Protein 8OV9 (pdb70)

Solvent-accessible surface area: 15955 Å² total; per-residue (Å²): 113,84,58,65,11,0,31,3,7,12,69,44,128,18,152,50,120,4,67,40,54,107,3,5,56,82,24,73,112,75,89,21,37,45,115,96,10,117,8,143,36,0,0,0,0,30,2,1,15,0,5,9,34,101,33,80,124,36,8,23,83,14,38,52,112,167,58,101,30,32,68,27,78,91,42,88,6,3,65,4,29,0,0,0,8,2,63,66,35,97,18,142,106,10,140,64,43,28,30,0,9,5,49,3,71,8,7,38,33,22,75,43,180,59,42,108,32,19,67,77,24,128,24,71,118,124,17,78,44,7,2,2,2,6,12,0,0,45,5,0,8,12,0,15,0,0,3,99,46,42,0,129,54,140,146,52,18,14,0,0,0,2,59,0,14,14,57,26,1,6,6,0,0,23,22,0,70,88,52,26,2,64,0,0,0,5,4,14,42,128,92,80,16,104,17,0,123,79,11,29,12,79,31,17,13,26,118,141,112,49,91,25,61,78,15,2,148,144,58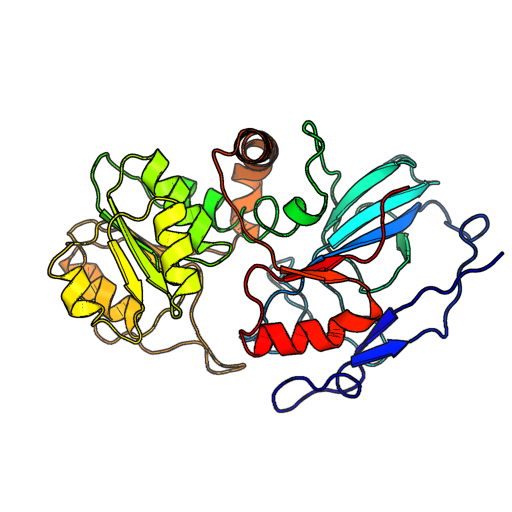,25,68,0,17,0,0,0,0,27,27,3,6,140,35,2,16,15,0,0,91,17,8,48,96,94,0,29,1,1,16,36,27,72,121,18,28,82,142,80,41,36,56,88,47,176,32,93,132,53,38,123,51,38,61,14,83,66,36,51,22,66,23,47,164,24,34,112,142,20,29,85,74,0,44,156,73,4,4,36,98,14,52,73,42,112,15,81,66,102,57,50,66,41,93,14,1,86,91,0,4,79,2,15,43,14,11,30,106,54,91,30,132,20,13,1,1,0,47,16,24,100,44,201

InterPro domains:
  IPR011032 GroES-like superfamily [SSF50129] (396-569)
  IPR013149 Alcohol dehydrogenase-like, C-terminal [PF00107] (560-678)
  IPR020843 Enoylreductase domain [SM00829] (436-729)
  IPR036291 NAD(P)-binding domain superfamily [SSF51735] (527-683)
  IPR041694 Oxidoreductase, N-terminal domain [PF16884] (401-506)
  IPR045010 Medium-chain dehydrogenase/reductase [PTHR43205] (397-732)

Foldseek 3Di:
DKDFWKFWFQADADPDFFDEPHRTATDRPDIDDQVDHDQPQWFKKFFFKDFQAADFAQGAFEPADPNDTHHHDGGFFDKYKGKIFTCCGNYVVDHGGWIKIFMDGLIRMDRDNDQVGIDTADQPLPDPRVVCCFCVHDLVLLQPQLCVVFQPDDAAAEEEFEQLQARNNVNNLLVQVVRNYAYAYEDADPLSQVSSVVSPHPHYYHVVVDPLLVCLVVPDQHQEYEDAADDPNVLSNLVSHAAAHEYEHEHHDDGHHGRHYDRDPCCSCVVRVYHYDYDDSVVRCVVCVVVSSVPSSVCVSVVSRDFDEQEDEASSCVSVVNSCNNVVNGPYGYMYRHDDDD

B-factor: mean 18.96, std 9.54, range [7.21, 123.5]

Secondary structure (DSSP, 8-state):
--EE--EEEE----SSS--BTTTEEEE---EE-TTT---TTSEEEEEEEEEE----TTSSBPPPBTTB-PBP-TTSB-EEEEEEEEEEE-STT--TT-EEEEEEESBSEEEESS-TTEEE---TT---GGGGGTTTSHHHHHHHHHHHHH----TT-EEEETTTTSTTHHHHHHHHHHTT-EEEEEESSHHHHHHHHHTT-SEEEETTTS-HHHHHHHH--EEEEEESS-HHHHHHHHHHEEEEEEEEE------SS------S-TTHHHHTT-EEEE--HHHHHHHHHHHHHHHHHHHHHTTSS---EEEEE-GGGHHHHHHHHHTT--SSEEEEE-----

Sequence (342 aa):
APVTNGRIIFNSIPTGFPVPGETTIYDTTETIDLDTAPLDGGFLLKTLELSVDPYMRGGMRAPEKKSYSAPFTLGQPLRGYGVGVVLRSENPQQVKAGDHLYGFFFEHTHYSIRKDLTGLQAIENAYNNLPWSVFIGVIGMPGKKTAYMAWKEYAHPKKQGETVFVSTGAGPVGSFVIQLAKADGLKVIASAGSEEKVQFMKEVGADVAFNYKTTNTAEVLEKKEGPIDIYWDNVGGETLEAALNAANNVNARFIECGMISGYNSGGAPVRNIFFHVIGKSITMTGFIVSRIEPKYSAEFYKEEVPAKVASGELKYRREHVYNGLEKLGDVILAVQKGENKAKKAVVHVADDL

Structure (mmCIF, N/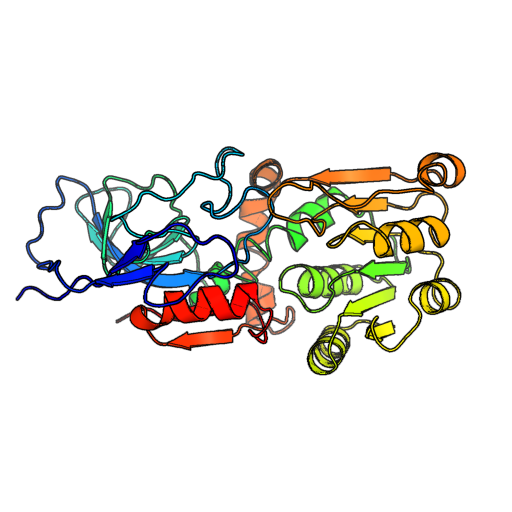CA/C/O backbone):
data_8OV9
#
_entry.id   8OV9
#
_cell.length_a   58.310
_cell.length_b   59.308
_cell.length_c   208.365
_cell.angle_alpha   90.000
_cell.angle_beta   90.000
_cell.angle_gamma   90.000
#
_symmetry.space_group_name_H-M   'C 2 2 21'
#
loop_
_entity.id
_entity.type
_entity.pdbx_description
1 polymer 'Ene-reductase 1'
2 non-polymer GLYCEROL
3 water water
#
loop_
_atom_site.group_PDB
_atom_site.id
_atom_site.type_symbol
_atom_site.label_atom_id
_atom_site.label_alt_id
_atom_site.label_comp_id
_atom_site.label_asym_id
_atom_site.label_entity_id
_atom_site.label_seq_id
_atom_site.pdbx_PDB_ins_code
_atom_site.Cartn_x
_atom_site.Cartn_y
_atom_site.Cartn_z
_atom_site.occupancy
_atom_site.B_iso_or_equiv
_atom_site.auth_seq_id
_atom_site.auth_comp_id
_atom_site.auth_asym_id
_atom_site.auth_atom_id
_atom_site.pdbx_PDB_model_num
ATOM 1 N N . ALA A 1 2 ? 14.95822 26.94334 45.28962 1.000 40.12629 2 ALA A N 1
ATOM 2 C CA . ALA A 1 2 ? 16.24570 26.25109 45.19361 1.000 39.52023 2 ALA A CA 1
ATOM 3 C C . ALA A 1 2 ? 16.86680 26.13866 46.58491 1.000 37.69444 2 ALA A C 1
ATOM 4 O O . ALA A 1 2 ? 16.46260 26.85494 47.50324 1.000 38.34145 2 ALA A O 1
ATOM 10 N N . PRO A 1 3 ? 17.83271 25.23857 46.75972 1.000 34.97925 3 PRO A N 1
ATOM 11 C CA . PRO A 1 3 ? 18.41787 25.06296 48.09208 1.000 32.54619 3 PRO A CA 1
ATOM 12 C C . PRO A 1 3 ? 19.16388 26.30631 48.52620 1.000 29.54536 3 PRO A C 1
ATOM 13 O O . PRO A 1 3 ? 19.75652 27.02633 47.71858 1.000 30.17176 3 PRO A O 1
ATOM 24 N N . VAL A 1 4 ? 19.08976 26.56252 49.82581 1.000 25.33205 4 VAL A N 1
ATOM 25 C CA . VAL A 1 4 ? 19.77050 27.67081 50.46991 1.000 22.28648 4 VAL A CA 1
ATOM 26 C C . VAL A 1 4 ? 20.76901 27.08992 51.46618 1.000 19.37332 4 VAL A C 1
ATOM 27 O O . VAL A 1 4 ? 20.64231 25.95497 51.93262 1.000 19.17908 4 VAL A O 1
ATOM 40 N N . THR A 1 5 ? 21.78836 27.87846 51.77115 1.000 17.50233 5 THR A N 1
ATOM 41 C CA . THR A 1 5 ? 22.74255 27.48623 52.79635 1.000 16.44335 5 THR A CA 1
ATOM 42 C C . THR A 1 5 ? 22.06961 27.43784 54.15839 1.000 15.80910 5 THR A C 1
ATOM 43 O O . THR A 1 5 ? 21.32470 28.34594 54.53355 1.000 16.30764 5 THR A O 1
ATOM 54 N N . ASN A 1 6 ? 22.34990 26.36996 54.90531 1.000 15.16938 6 ASN A N 1
ATOM 55 C CA . ASN A 1 6 ? 21.95898 26.26574 56.30991 1.000 14.00244 6 ASN A CA 1
ATOM 56 C C . ASN A 1 6 ? 23.24928 26.45665 57.10406 1.000 13.61775 6 ASN A C 1
ATOM 57 O O . ASN A 1 6 ? 23.97882 25.50264 57.36552 1.000 13.90738 6 ASN A O 1
ATOM 68 N N . GLY A 1 7 ? 23.56065 27.70076 57.44294 1.000 12.77183 7 GLY A N 1
ATOM 69 C CA . GLY A 1 7 ? 24.79119 27.96320 58.15712 1.000 12.39137 7 GLY A CA 1
ATOM 70 C C . GLY A 1 7 ? 24.72837 27.42642 59.57262 1.000 12.03342 7 GLY A C 1
ATOM 71 O O . GLY A 1 7 ? 23.65955 27.31223 60.16368 1.000 11.47379 7 GLY A O 1
ATOM 75 N N . ARG A 1 8 ? 25.89754 27.05694 60.10881 1.000 12.13303 8 ARG A N 1
ATOM 76 C CA . ARG A 1 8 ? 25.98434 26.39227 61.40542 1.000 11.82438 8 ARG A CA 1
ATOM 77 C C . ARG A 1 8 ? 27.23770 26.84080 62.14635 1.000 11.76046 8 ARG A C 1
ATOM 78 O O . ARG A 1 8 ? 28.31892 26.93391 61.55968 1.000 12.93798 8 ARG A O 1
ATOM 99 N N . ILE A 1 9 ? 27.09389 27.13574 63.43502 1.000 11.13244 9 ILE A N 1
ATOM 100 C CA . ILE A 1 9 ? 28.25031 27.39113 64.28905 1.000 10.99654 9 ILE A CA 1
ATOM 101 C C . ILE A 1 9 ? 28.60337 26.05588 64.93774 1.000 11.17856 9 ILE A C 1
ATOM 102 O O . ILE A 1 9 ? 27.84134 25.53012 65.75174 1.000 11.14573 9 ILE A O 1
ATOM 118 N N . ILE A 1 10 ? 29.74052 25.49491 64.54648 1.000 11.22215 10 ILE A N 1
ATOM 119 C CA . ILE A 1 10 ? 30.15231 24.14205 64.90689 1.000 12.02802 10 ILE A CA 1
ATOM 120 C C . ILE A 1 10 ? 31.17713 24.18594 66.03565 1.000 11.85028 10 ILE A C 1
ATOM 121 O O . ILE A 1 10 ? 32.11901 24.98982 66.01565 1.000 12.27775 10 ILE A O 1
ATOM 137 N N . PHE A 1 11 ? 31.00892 23.29512 67.01362 1.000 11.43846 11 PHE A N 1
ATOM 138 C CA . PHE A 1 11 ? 32.01959 23.09434 68.05403 1.000 11.67447 11 PHE A CA 1
ATOM 139 C C . PHE A 1 11 ? 33.19756 22.35475 67.44141 1.000 12.43190 11 PHE A C 1
ATOM 140 O O . PHE A 1 11 ? 33.06124 21.20469 67.01935 1.000 13.24076 11 PHE A O 1
ATOM 157 N N . ASN A 1 12 ? 34.35787 22.99999 67.40167 1.000 12.46761 12 ASN A N 1
ATOM 158 C CA . ASN A 1 12 ? 35.48599 22.48958 66.63575 1.000 13.40250 12 ASN A CA 1
ATOM 159 C C . ASN A 1 12 ? 36.68283 22.05970 67.46841 1.000 13.93769 12 ASN A C 1
ATOM 160 O O . ASN A 1 12 ? 37.42120 21.17722 67.02791 1.000 15.59601 12 ASN A O 1
ATOM 171 N N . SER A 1 13 ? 36.87898 22.62501 68.66032 1.000 13.00250 13 SER A N 1
ATOM 172 C CA . SER A 1 13 ? 37.93483 22.17488 69.56166 1.000 14.46562 13 SER A CA 1
ATOM 173 C C . SER A 1 13 ? 37.63812 22.65921 70.97718 1.000 14.15421 13 SER A C 1
ATOM 174 O O . SER A 1 13 ? 36.94028 23.65431 71.18221 1.000 14.17710 13 SER A O 1
ATOM 182 N N . ILE A 1 14 ? 38.21124 21.95406 71.94824 1.000 14.34242 14 ILE A N 1
ATOM 183 C CA . ILE A 1 14 ? 37.98330 22.22085 73.36634 1.000 14.44922 14 ILE A CA 1
ATOM 184 C C . ILE A 1 14 ? 38.99066 23.27343 73.82424 1.000 15.11119 14 ILE A C 1
ATOM 185 O O . ILE A 1 14 ? 40.19461 22.99803 73.81166 1.000 16.44999 14 ILE A O 1
ATOM 201 N N . PRO A 1 15 ? 38.55907 24.43561 74.29660 1.000 15.77923 15 PRO A N 1
ATOM 202 C CA . PRO A 1 15 ? 39.54075 25.43737 74.71988 1.000 16.24190 15 PRO A CA 1
ATOM 203 C C . PRO A 1 15 ? 40.02189 25.18452 76.13651 1.000 16.64369 15 PRO A C 1
ATOM 204 O O . PRO A 1 15 ? 39.27946 24.71575 77.00439 1.000 17.01997 15 PRO A O 1
ATOM 215 N N . THR A 1 16 ? 41.28981 25.51201 76.35969 1.000 17.11316 16 THR A N 1
ATOM 216 C CA . THR A 1 16 ? 41.86477 25.48162 77.69721 1.000 18.07580 16 THR A CA 1
ATOM 217 C C . THR A 1 16 ? 41.81861 26.83474 78.39385 1.000 18.61928 16 THR A C 1
ATOM 218 O O . THR A 1 16 ? 42.01647 26.90081 79.60884 1.000 19.79679 16 THR A O 1
ATOM 229 N N . GLY A 1 17 ? 41.61802 27.90705 77.66160 1.000 18.26366 17 GLY A N 1
ATOM 230 C CA . GLY A 1 17 ? 41.40114 29.22206 78.23369 1.000 17.69695 17 GLY A CA 1
ATOM 231 C C . GLY A 1 17 ? 40.12621 29.79332 77.64491 1.000 16.91713 17 GLY A C 1
ATOM 232 O O . GLY A 1 17 ? 39.13361 29.09947 77.47863 1.000 17.53179 17 GLY A O 1
ATOM 236 N N . PHE A 1 18 ? 40.16918 31.07527 77.29629 1.000 16.82204 18 PHE A N 1
ATOM 237 C CA . PHE A 1 18 ? 39.03278 31.67851 76.62169 1.000 17.22675 18 PHE A CA 1
ATOM 238 C C . PHE A 1 18 ? 38.79958 31.00222 75.26830 1.000 17.15242 18 PHE A C 1
ATOM 239 O O . PHE A 1 18 ? 39.74424 30.54061 74.61904 1.000 17.94271 18 PHE A O 1
ATOM 256 N N . PRO A 1 19 ? 37.55975 30.96559 74.79376 1.000 16.13863 19 PRO A N 1
ATOM 257 C CA . PRO A 1 19 ? 37.31328 30.39453 73.46707 1.000 16.03931 19 PRO A CA 1
ATOM 258 C C . PRO A 1 19 ? 37.95919 31.26694 72.39956 1.000 16.27879 19 PRO A C 1
ATOM 259 O O . PRO A 1 19 ? 38.09466 32.48545 72.55619 1.000 17.09821 19 PRO A O 1
ATOM 270 N N . VAL A 1 20 ? 38.39765 30.61824 71.32468 1.000 15.93192 20 VAL A N 1
ATOM 271 C CA . VAL A 1 20 ? 39.09099 31.27401 70.22381 1.000 16.91581 20 VAL A CA 1
ATOM 272 C C . VAL A 1 20 ? 38.20724 31.17903 68.98561 1.000 16.11449 20 VAL A C 1
ATOM 273 O O . VAL A 1 20 ? 38.07209 30.09462 68.40652 1.000 15.44355 20 VAL A O 1
ATOM 286 N N . PRO A 1 21 ? 37.60180 32.27195 68.54303 1.000 16.32396 21 PRO A N 1
ATOM 287 C CA . PRO A 1 21 ? 36.77854 32.21822 67.33140 1.000 16.01709 21 PRO A CA 1
ATOM 288 C C . PRO A 1 21 ? 37.59949 31.74373 66.14388 1.000 16.25054 21 PRO A C 1
ATOM 289 O O . PRO A 1 21 ? 38.74334 32.16019 65.95198 1.000 17.19918 21 PRO A O 1
ATOM 300 N N . GLY A 1 22 ? 37.02159 30.82003 65.37556 1.000 16.54714 22 GLY A N 1
ATOM 301 C CA . GLY A 1 22 ? 37.70928 30.18892 64.27654 1.000 16.89735 22 GLY A CA 1
ATOM 302 C C . GLY A 1 22 ? 38.45909 28.92542 64.63730 1.000 17.82522 22 GLY A C 1
ATOM 303 O O . GLY A 1 22 ? 38.85188 28.17397 63.73678 1.000 19.02744 22 GLY A O 1
ATOM 307 N N . GLU A 1 23 ? 38.68550 28.68449 65.92791 1.000 17.35339 23 GLU A N 1
ATOM 308 C CA . GLU A 1 23 ? 39.31591 27.46332 66.41893 1.000 17.68758 23 GLU A CA 1
ATOM 309 C C . GLU A 1 23 ? 38.36045 26.69158 67.32092 1.000 15.60654 23 GLU A C 1
ATOM 310 O O . GLU A 1 23 ? 38.01240 25.54933 67.01011 1.000 15.56050 23 GLU A O 1
ATOM 322 N N . THR A 1 24 ? 37.91964 27.28951 68.43113 1.000 14.26958 24 THR A N 1
ATOM 323 C CA . THR A 1 24 ? 36.92130 26.65608 69.28342 1.000 13.42205 24 THR A CA 1
ATOM 324 C C . THR A 1 24 ? 35.62506 26.44256 68.52573 1.000 12.74157 24 THR A C 1
ATOM 325 O O . THR A 1 24 ? 34.98017 25.39733 68.65936 1.000 13.51532 24 THR A O 1
ATOM 336 N N . THR A 1 25 ? 35.21703 27.44498 67.75467 1.000 12.71332 25 THR A N 1
ATOM 337 C CA . THR A 1 25 ? 34.01548 27.42060 66.94502 1.000 13.40230 25 THR A CA 1
ATOM 338 C C . THR A 1 25 ? 34.41088 27.74349 65.51132 1.000 13.41304 25 THR A C 1
ATOM 339 O O . THR A 1 25 ? 35.34752 28.50512 65.27352 1.000 14.17837 25 THR A O 1
ATOM 350 N N . ILE A 1 26 ? 33.67715 27.17713 64.55872 1.000 13.59565 26 ILE A N 1
ATOM 351 C CA . ILE A 1 26 ? 33.80648 27.53439 63.15307 1.000 14.44406 26 ILE A CA 1
ATOM 352 C C . ILE A 1 26 ? 32.41026 27.78004 62.59770 1.000 14.21299 26 ILE A C 1
ATOM 353 O O . ILE A 1 26 ? 31.42805 27.15557 63.01615 1.000 14.67549 26 ILE A O 1
ATOM 369 N N . TYR A 1 27 ? 32.32300 28.72614 61.67211 1.000 13.95288 27 TYR A N 1
ATOM 370 C CA . TYR A 1 27 ? 31.10301 28.95947 60.91144 1.000 13.36664 27 TYR A CA 1
ATOM 371 C C . TYR A 1 27 ? 31.16979 28.10856 59.64649 1.000 14.52926 27 TYR A C 1
ATOM 372 O O . TYR A 1 27 ? 32.06595 28.28662 58.81216 1.000 15.92860 27 TYR A O 1
ATOM 390 N N . ASP A 1 28 ? 30.24909 27.16155 59.53354 1.000 13.55157 28 ASP A N 1
ATOM 391 C CA . ASP A 1 28 ? 30.27287 26.11417 58.51806 1.000 14.38161 28 ASP A CA 1
ATOM 392 C C . ASP A 1 28 ? 29.09897 26.29643 57.56667 1.000 15.36471 28 ASP A C 1
ATOM 393 O O . ASP A 1 28 ? 27.94563 26.39054 57.99321 1.000 14.56509 28 ASP A O 1
ATOM 402 N N . THR A 1 29 ? 29.39566 26.32877 56.26847 1.000 17.50003 29 THR A N 1
ATOM 403 C CA . THR A 1 29 ? 28.38097 26.53823 55.24146 1.000 19.93056 29 THR A CA 1
ATOM 404 C C . THR A 1 29 ? 28.31687 25.35022 54.28595 1.000 21.45700 29 THR A C 1
ATOM 405 O O . THR A 1 29 ? 27.95718 25.49352 53.10857 1.000 22.51028 29 THR A O 1
ATOM 416 N N . THR A 1 30 ? 28.64747 24.16143 54.77869 1.000 22.02133 30 THR A N 1
ATOM 417 C CA . THR A 1 30 ? 28.64499 23.00721 53.88929 1.000 23.97176 30 THR A CA 1
ATOM 418 C C . THR A 1 30 ? 27.27257 22.36392 53.71103 1.000 23.67183 30 THR A C 1
ATOM 419 O O . THR A 1 30 ? 27.09644 21.59395 52.75972 1.000 24.76650 30 THR A O 1
ATOM 430 N N . GLU A 1 31 ? 26.29920 22.66844 54.56254 1.000 22.60891 31 GLU A N 1
ATOM 431 C CA . GLU A 1 31 ? 24.96998 22.10283 54.42846 1.000 22.55430 31 GLU A CA 1
ATOM 432 C C . GLU A 1 31 ? 24.04863 23.05703 53.68758 1.000 20.79266 31 GLU A C 1
ATOM 433 O O . GLU A 1 31 ? 24.10452 24.27728 53.88103 1.000 19.83431 31 GLU A O 1
ATOM 445 N N . THR A 1 32 ? 23.16502 22.48393 52.88267 1.000 20.45623 32 THR A N 1
ATOM 446 C CA . THR A 1 32 ? 22.08176 23.21901 52.25734 1.000 20.98041 32 THR A CA 1
ATOM 447 C C . THR A 1 32 ? 20.75501 22.56939 52.62145 1.000 21.61228 32 THR A C 1
ATOM 448 O O . THR A 1 32 ? 20.70077 21.43918 53.11545 1.000 22.58494 32 THR A O 1
ATOM 459 N N . ILE A 1 33 ? 19.68111 23.31006 52.38409 1.000 21.06389 33 ILE A N 1
ATOM 460 C CA . ILE A 1 33 ? 18.33328 22.81984 52.63678 1.000 20.92051 33 ILE A CA 1
ATOM 461 C C . ILE A 1 33 ? 17.40695 23.44222 51.60887 1.000 21.18770 33 ILE A C 1
ATOM 462 O O . ILE A 1 33 ? 17.52810 24.62632 51.29054 1.000 21.21372 33 ILE A O 1
ATOM 478 N N . ASP A 1 34 ? 16.47404 22.65274 51.09126 1.000 22.22590 34 ASP A N 1
ATOM 479 C CA . ASP A 1 34 ? 15.41645 23.16478 50.22788 1.000 23.63083 34 ASP A CA 1
ATOM 480 C C . ASP A 1 34 ? 14.20172 23.43641 51.11233 1.000 23.34093 34 ASP A C 1
ATOM 481 O O . ASP A 1 34 ? 13.55024 22.50371 51.59140 1.000 23.62598 34 ASP A O 1
ATOM 490 N N . LEU A 1 35 ? 13.92312 24.71382 51.36531 1.000 22.84053 35 LEU A N 1
ATOM 491 C CA . LEU A 1 35 ? 12.87561 25.03876 52.32681 1.000 23.16937 35 LEU A CA 1
ATOM 492 C C . LEU A 1 35 ? 11.50830 24.54153 51.86936 1.000 24.71511 35 LEU A C 1
ATOM 493 O O . LEU A 1 35 ? 10.65068 24.24482 52.71096 1.000 24.29258 35 LEU A O 1
ATOM 509 N N . ASP A 1 36 ? 11.28381 24.42673 50.55580 1.000 26.96506 36 ASP A N 1
ATOM 510 C CA . ASP A 1 36 ? 9.97876 24.01988 50.05308 1.000 29.19707 36 ASP A CA 1
ATOM 511 C C . ASP A 1 36 ? 9.79396 22.50785 50.02249 1.000 29.50784 36 ASP A C 1
ATOM 512 O O . ASP A 1 36 ? 8.67555 22.02671 50.24808 1.000 29.31681 36 ASP A O 1
ATOM 521 N N . THR A 1 37 ? 10.85862 21.73675 49.77020 1.000 29.86460 37 THR A N 1
ATOM 522 C CA . THR A 1 37 ? 10.72085 20.30130 49.57560 1.000 30.60682 37 THR A CA 1
ATOM 523 C C . THR A 1 37 ? 11.40144 19.42882 50.61924 1.000 30.19756 37 THR A C 1
ATOM 524 O O . THR A 1 37 ? 11.25259 18.20346 50.55245 1.000 31.04919 37 THR A O 1
ATOM 535 N N . ALA A 1 38 ? 12.14498 19.99694 51.55730 1.000 29.22787 38 ALA A N 1
ATOM 536 C CA . ALA A 1 38 ? 12.82132 19.17848 52.55138 1.000 29.25373 38 ALA A CA 1
ATOM 537 C C . ALA A 1 38 ? 11.81248 18.25363 53.23002 1.000 29.39961 38 ALA A C 1
ATOM 538 O O . ALA A 1 38 ? 10.74751 18.71899 53.66042 1.000 29.02958 38 ALA A O 1
ATOM 545 N N . PRO A 1 39 ? 12.09767 16.95322 53.33975 1.000 30.10840 39 PRO A N 1
ATOM 546 C CA . PRO A 1 39 ? 11.12647 16.04462 53.96775 1.000 30.05148 39 PRO A CA 1
ATOM 547 C C . PRO A 1 39 ? 10.98802 16.32208 55.45600 1.000 28.95803 39 PRO A C 1
ATOM 548 O O . PRO A 1 39 ? 11.98038 16.35795 56.18578 1.000 29.13582 39 PRO A O 1
ATOM 559 N N . LEU A 1 40 ? 9.74075 16.48661 55.90450 1.000 28.19684 40 LEU A N 1
ATOM 560 C CA . LEU A 1 40 ? 9.44471 16.77210 57.30186 1.000 28.13704 40 LEU A CA 1
ATOM 561 C C . LEU A 1 40 ? 9.00444 15.54708 58.08166 1.000 28.73000 40 LEU A C 1
ATOM 562 O O . LEU A 1 40 ? 9.12534 15.54274 59.31207 1.000 28.44861 40 LEU A O 1
ATOM 578 N N . ASP A 1 41 ? 8.50715 14.52188 57.39184 1.000 29.68935 41 ASP A N 1
ATOM 579 C CA . ASP A 1 41 ? 8.12635 13.25235 57.99846 1.000 30.86247 41 ASP A CA 1
ATOM 580 C C . ASP A 1 41 ? 7.24378 13.44425 59.22849 1.000 29.90346 41 ASP A C 1
ATOM 581 O O . ASP A 1 41 ? 7.46903 12.84335 60.27921 1.000 30.65594 41 ASP A O 1
ATOM 590 N N . GLY A 1 42 ? 6.21659 14.28075 59.09038 1.000 28.78136 42 GLY A N 1
ATOM 591 C CA . GLY A 1 42 ? 5.29845 14.52879 60.18427 1.000 28.04418 42 GLY A CA 1
ATOM 592 C C . GLY A 1 42 ? 5.73616 15.58831 61.17479 1.000 26.69524 42 GLY A C 1
ATOM 593 O O . GLY A 1 42 ? 4.99511 15.86247 62.12773 1.000 26.95180 42 GLY A O 1
ATOM 597 N N . GLY A 1 43 ? 6.91266 16.17447 60.99703 1.000 25.46663 43 GLY A N 1
ATOM 598 C CA . GLY A 1 43 ? 7.43168 17.22740 61.84602 1.000 24.09787 43 GLY A CA 1
ATOM 599 C C . GLY A 1 43 ? 7.22406 18.58912 61.22337 1.000 22.75245 43 GLY A C 1
ATOM 600 O O . GLY A 1 43 ? 6.27194 18.80883 60.46668 1.000 23.42405 43 GLY A O 1
ATOM 604 N N . PHE A 1 44 ? 8.12243 19.52097 61.54096 1.000 20.23383 44 PHE A N 1
ATOM 605 C CA . PHE A 1 44 ? 7.98711 20.88041 61.03913 1.000 18.85019 44 PHE A CA 1
ATOM 606 C C . PHE A 1 44 ? 9.34852 21.51983 60.80800 1.000 18.31566 44 PHE A C 1
ATOM 607 O O . PHE A 1 44 ? 10.35844 21.13713 61.40487 1.000 18.30404 44 PHE A O 1
ATOM 624 N N . LEU A 1 45 ? 9.34613 22.50658 59.91657 1.000 17.29973 45 LEU A N 1
ATOM 625 C CA . LEU A 1 45 ? 10.52953 23.26758 59.54087 1.000 16.87182 45 LEU A CA 1
ATOM 626 C C . LEU A 1 45 ? 10.55567 24.57354 60.32209 1.000 15.55759 45 LEU A C 1
ATOM 627 O O . LEU A 1 45 ? 9.58983 25.34843 60.28999 1.000 16.11233 45 LEU A O 1
ATOM 643 N N . LEU A 1 46 ? 11.66389 24.80426 61.02311 1.000 14.24840 46 LEU A N 1
ATOM 644 C CA . LEU A 1 46 ? 11.80226 25.89040 61.98280 1.000 13.55552 46 LEU A CA 1
ATOM 645 C C . LEU A 1 46 ? 12.94664 26.80372 61.56603 1.000 13.12117 46 LEU A C 1
ATOM 646 O O . LEU A 1 46 ? 14.09331 26.35618 61.45713 1.000 13.68692 46 LEU A O 1
ATOM 662 N N . LYS A 1 47 ? 12.63427 28.09275 61.37395 1.000 12.70278 47 LYS A N 1
ATOM 663 C CA . LYS A 1 47 ? 13.60945 29.12457 61.02087 1.000 12.74507 47 LYS A CA 1
ATOM 664 C C . LYS A 1 47 ? 14.07084 29.86169 62.27574 1.000 12.19941 47 LYS A C 1
ATOM 665 O O . LYS A 1 47 ? 13.25359 30.45805 62.98683 1.000 12.22531 47 LYS A O 1
ATOM 684 N N . THR A 1 48 ? 15.37763 29.83166 62.53297 1.000 12.08781 48 THR A N 1
ATOM 685 C CA . THR A 1 48 ? 15.94416 30.52964 63.68122 1.000 11.48190 48 THR A CA 1
ATOM 686 C C . THR A 1 48 ? 15.91084 32.03469 63.46664 1.000 11.08319 48 THR A C 1
ATOM 687 O O . THR A 1 48 ? 16.34657 32.53564 62.42548 1.000 11.72219 48 THR A O 1
ATOM 698 N N . LEU A 1 49 ? 15.42221 32.76309 64.47386 1.000 11.08767 49 LEU A N 1
ATOM 699 C CA . LEU A 1 49 ? 15.35675 34.22038 64.42354 1.000 10.47435 49 LEU A CA 1
ATOM 700 C C . LEU A 1 49 ? 16.36132 34.90587 65.33986 1.000 10.28339 49 LEU A C 1
ATOM 701 O O . LEU A 1 49 ? 17.06437 35.83530 64.91089 1.000 10.18608 49 LEU A O 1
ATOM 717 N N . GLU A 1 50 ? 16.43850 34.47364 66.59835 1.000 9.93358 50 GLU A N 1
ATOM 718 C CA . GLU A 1 50 ? 17.26132 35.10401 67.61893 1.000 10.17698 50 GLU A CA 1
ATOM 719 C C . GLU A 1 50 ? 17.88794 34.00637 68.46899 1.000 10.17645 50 GLU A C 1
ATOM 720 O O . GLU A 1 50 ? 17.21488 33.03302 68.82312 1.000 10.37861 50 GLU A O 1
ATOM 732 N N . LEU A 1 51 ? 19.17258 34.17002 68.79495 1.000 10.08702 51 LEU A N 1
ATOM 733 C CA . LEU A 1 51 ? 19.89975 33.23977 69.64979 1.000 10.33888 51 LEU A CA 1
ATOM 734 C C . LEU A 1 51 ? 20.52025 33.97028 70.83149 1.000 10.97695 51 LEU A C 1
ATOM 735 O O . LEU A 1 51 ? 21.12343 35.03700 70.67446 1.000 11.29059 51 LEU A O 1
ATOM 751 N N . SER A 1 52 ? 20.38102 33.38722 72.00406 1.000 10.47556 52 SER A N 1
ATOM 752 C CA . SER A 1 52 ? 20.98446 33.93649 73.19874 1.000 11.02957 52 SER A CA 1
ATOM 753 C C . SER A 1 52 ? 22.42721 33.47867 73.32146 1.000 11.35876 52 SER A C 1
ATOM 754 O O . SER A 1 52 ? 22.73758 32.31986 73.06040 1.000 12.19369 52 SER A O 1
ATOM 762 N N . VAL A 1 53 ? 23.30666 34.36727 73.76924 1.000 11.04825 53 VAL A N 1
ATOM 763 C CA . VAL A 1 53 ? 24.65568 33.96894 74.17260 1.000 11.31989 53 VAL A CA 1
ATOM 764 C C . VAL A 1 53 ? 24.76311 34.29481 75.65322 1.000 12.31269 53 VAL A C 1
ATOM 765 O O . VAL A 1 53 ? 24.84840 35.46677 76.03836 1.000 12.93289 53 VAL A O 1
ATOM 778 N N . ASP A 1 54 ? 24.69733 33.27465 76.47342 1.000 13.91724 54 ASP A N 1
ATOM 779 C CA . ASP A 1 54 ? 24.74770 33.39401 77.91815 1.000 15.32514 54 ASP A CA 1
ATOM 780 C C . ASP A 1 54 ? 26.09256 32.89551 78.42292 1.000 16.08884 54 ASP A C 1
ATOM 781 O O . ASP A 1 54 ? 26.65716 31.94639 77.86682 1.000 16.57028 54 ASP A O 1
ATOM 790 N N . PRO A 1 55 ? 26.65040 33.54164 79.43690 1.000 16.85206 55 PRO A N 1
ATOM 791 C CA . PRO A 1 55 ? 27.97979 33.14655 79.90295 1.000 17.72483 55 PRO A CA 1
ATOM 792 C C . PRO A 1 55 ? 27.95984 31.73794 80.46313 1.000 17.74080 55 PRO A C 1
ATOM 793 O O . PRO A 1 55 ? 26.95981 31.26612 81.00521 1.000 18.77785 55 PRO A O 1
ATOM 804 N N . TYR A 1 56 ? 29.07607 31.05731 80.30912 1.000 16.67157 56 TYR A N 1
ATOM 805 C CA . TYR A 1 56 ? 29.28146 29.78320 80.97130 1.000 16.28212 56 TYR A CA 1
ATOM 806 C C . TYR A 1 56 ? 30.47636 29.90284 81.90433 1.000 16.73358 56 TYR A C 1
ATOM 807 O O . TYR A 1 56 ? 31.36499 30.73463 81.71756 1.000 17.63241 56 TYR A O 1
ATOM 825 N N . MET A 1 57 ? 30.48042 29.07955 82.92849 1.000 16.62925 57 MET A N 1
ATOM 826 C CA . MET A 1 57 ? 31.65558 29.00588 83.77815 1.000 16.54102 57 MET A CA 1
ATOM 827 C C . MET A 1 57 ? 31.62025 27.71887 84.58095 1.000 16.27040 57 MET A C 1
ATOM 828 O O . MET A 1 57 ? 32.39472 26.80447 84.29768 1.000 16.21025 57 MET A O 1
ATOM 842 N N . ARG A 1 58 ? 30.73295 27.62967 85.56920 1.000 15.40643 58 ARG A N 1
ATOM 843 C CA . ARG A 1 58 ? 30.68802 26.44800 86.42226 1.000 16.60558 58 ARG A CA 1
ATOM 844 C C . ARG A 1 58 ? 30.28732 25.22657 85.60205 1.000 16.49075 58 ARG A C 1
ATOM 845 O O . ARG A 1 58 ? 29.24483 25.22201 84.94497 1.000 17.12017 58 ARG A O 1
ATOM 866 N N . GLY A 1 59 ? 31.11626 24.19041 85.62689 1.000 16.47300 59 GLY A N 1
ATOM 867 C CA . GLY A 1 59 ? 30.86241 23.02152 84.81486 1.000 17.40397 59 GLY A CA 1
ATOM 868 C C . GLY A 1 59 ? 31.40876 23.09554 83.40523 1.000 16.66663 59 GLY A C 1
ATOM 869 O O . GLY A 1 59 ? 31.19832 22.16098 82.62088 1.000 16.33592 59 GLY A O 1
ATOM 873 N N . GLY A 1 60 ? 32.08280 24.17967 83.05401 1.000 16.56928 60 GLY A N 1
ATOM 874 C CA . GLY A 1 60 ? 32.72876 24.28443 81.77351 1.000 16.86007 60 GLY A CA 1
ATOM 875 C C . GLY A 1 60 ? 31.75261 24.65557 80.67463 1.000 16.42597 60 GLY A C 1
ATOM 876 O O . GLY A 1 60 ? 30.70624 25.28693 80.88304 1.000 17.29286 60 GLY A O 1
ATOM 880 N N . MET A 1 61 ? 32.14226 24.28751 79.46740 1.000 16.10628 61 MET A N 1
ATOM 881 C CA . MET A 1 61 ? 31.40719 24.63181 78.26082 1.000 17.61715 61 MET A CA 1
ATOM 882 C C . MET A 1 61 ? 30.30146 23.60212 78.06960 1.000 16.81219 61 MET A C 1
ATOM 883 O O . MET A 1 61 ? 30.54624 22.48132 77.61900 1.000 17.26612 61 MET A O 1
ATOM 897 N N . ARG A 1 62 ? 29.07958 23.97417 78.46282 1.000 16.97216 62 ARG A N 1
ATOM 898 C CA . ARG A 1 62 ? 27.92181 23.09266 78.43919 1.000 17.62393 62 ARG A CA 1
ATOM 899 C C . ARG A 1 62 ? 26.69794 23.88754 78.01632 1.000 19.82442 62 ARG A C 1
ATOM 900 O O . ARG A 1 62 ? 26.65620 25.11120 78.14604 1.000 20.44649 62 ARG A O 1
ATOM 921 N N . ALA A 1 63 ? 25.70004 23.17298 77.50148 1.000 21.12210 63 ALA A N 1
ATOM 922 C CA . ALA A 1 63 ? 24.44092 23.79061 77.14158 1.000 24.22960 63 ALA A CA 1
ATOM 923 C C . ALA A 1 63 ? 23.80484 24.34572 78.41039 1.000 26.59335 63 ALA A C 1
ATOM 924 O O . ALA A 1 63 ? 24.16964 23.93616 79.51362 1.000 27.40311 63 ALA A O 1
ATOM 931 N N . PRO A 1 64 ? 22.89541 25.31985 78.29478 0.752 27.26632 64 PRO A N 1
ATOM 932 C CA . PRO A 1 64 ? 22.17197 25.77180 79.49314 0.752 28.74927 64 PRO A CA 1
ATOM 933 C C . PRO A 1 64 ? 21.41905 24.59782 80.10531 0.752 30.53593 64 PRO A C 1
ATOM 934 O O . PRO A 1 64 ? 21.13579 23.59745 79.44260 0.752 30.60775 64 PRO A O 1
ATOM 945 N N . GLU A 1 65 ? 21.13706 24.69618 81.39985 0.595 32.69279 65 GLU A N 1
ATOM 946 C CA . GLU A 1 65 ? 20.72178 23.52286 82.15512 0.595 34.40328 65 GLU A CA 1
ATOM 947 C C . GLU A 1 65 ? 19.27934 23.13437 81.85632 0.595 35.43049 65 GLU A C 1
ATOM 948 O O . GLU A 1 65 ? 18.39540 23.98977 81.75454 0.595 35.81421 65 GLU A O 1
ATOM 960 N N . LYS A 1 66 ? 19.05349 21.82709 81.73342 0.683 36.09780 66 LYS A N 1
ATOM 961 C CA . LYS A 1 66 ? 17.75331 21.25572 81.41076 0.494 37.00136 66 LYS A CA 1
ATOM 962 C C . LYS A 1 66 ? 17.66854 19.93355 82.15212 0.575 39.38325 66 LYS A C 1
ATOM 963 O O . LYS A 1 66 ? 18.62595 19.15401 82.12355 0.600 39.93162 66 LYS A O 1
ATOM 971 N N . LYS A 1 67 ? 16.53590 19.68099 82.80479 0.438 40.30281 67 LYS A N 1
ATOM 972 C CA . LYS A 1 67 ? 16.37589 18.51914 83.67458 0.802 41.23327 67 LYS A CA 1
ATOM 973 C C . LYS A 1 67 ? 17.34018 18.57246 84.85027 1.000 41.27441 67 LYS A C 1
ATOM 974 O O . LYS A 1 67 ? 17.59179 17.55590 85.50565 0.690 41.30374 67 LYS A O 1
ATOM 982 N N . SER A 1 68 ? 17.86961 19.76123 85.13055 0.555 41.08611 68 SER A N 1
ATOM 983 C CA . SER A 1 68 ? 19.01699 19.93871 86.01163 0.555 40.82909 68 SER A CA 1
ATOM 984 C C . SER A 1 68 ? 20.28128 19.29277 85.44052 0.555 40.26376 68 SER A C 1
ATOM 985 O O . SER A 1 68 ? 21.23194 19.04030 86.18988 0.555 40.86961 68 SER A O 1
ATOM 993 N N . TYR A 1 69 ? 20.30965 19.01681 84.12518 0.787 38.73176 69 TYR A N 1
ATOM 994 C CA . TYR A 1 69 ? 21.51527 18.55564 83.43940 0.787 36.69905 69 TYR A CA 1
ATOM 995 C C . TYR A 1 69 ? 21.90237 19.51433 82.31643 0.787 34.62537 69 TYR A C 1
ATOM 996 O O . TYR A 1 69 ? 21.15310 19.68735 81.34677 0.787 35.23892 69 TYR A O 1
ATOM 1014 N N . SER A 1 70 ? 23.09731 20.07557 82.41973 1.000 31.37074 70 SER A N 1
ATOM 1015 C CA . SER A 1 70 ? 23.70338 20.87779 81.36785 1.000 27.89767 70 SER A CA 1
ATOM 1016 C C . SER A 1 70 ? 24.64528 19.96038 80.59636 1.000 24.09724 70 SER A C 1
ATOM 1017 O O . SER A 1 70 ? 25.63269 19.48922 81.15522 1.000 23.99584 70 SER A O 1
ATOM 1025 N N . ALA A 1 71 ? 24.34450 19.70467 79.29411 1.000 21.60835 71 ALA A N 1
ATOM 1026 C CA . ALA A 1 71 ? 25.11575 18.70606 78.56227 1.000 20.38528 71 ALA A CA 1
ATOM 1027 C C . ALA A 1 71 ? 26.30731 19.33664 77.85102 1.000 17.75567 71 ALA A C 1
ATOM 1028 O O . ALA A 1 71 ? 26.22485 20.46460 77.35840 1.000 17.13460 71 ALA A O 1
ATOM 1035 N N . PRO A 1 72 ? 27.40940 18.61056 77.72373 1.000 16.80286 72 PRO A N 1
ATOM 1036 C CA . PRO A 1 72 ? 28.51700 19.09669 76.90019 1.000 15.81527 72 PRO A CA 1
ATOM 1037 C C . PRO A 1 72 ? 28.11616 19.12082 75.43371 1.000 14.82320 72 PRO A C 1
ATOM 1038 O O . PRO A 1 72 ? 27.10544 18.55675 75.01682 1.000 15.41185 72 PRO A O 1
ATOM 1049 N N . PHE A 1 73 ? 28.93444 19.79996 74.65044 1.000 13.87752 73 PHE A N 1
ATOM 1050 C CA . PHE A 1 73 ? 28.78453 19.86349 73.20428 1.000 13.70768 73 PHE A CA 1
ATOM 1051 C C . PHE A 1 73 ? 29.56692 18.72434 72.55097 1.000 13.65003 73 PHE A C 1
ATOM 1052 O O . PHE A 1 73 ? 30.47389 18.14642 73.13928 1.000 13.91358 73 PHE A O 1
ATOM 1069 N N . THR A 1 74 ? 29.17241 18.38736 71.32767 1.000 14.03922 74 THR A N 1
ATOM 1070 C CA . THR A 1 74 ? 29.77588 17.32562 70.52987 1.000 13.18373 74 THR A CA 1
ATOM 1071 C C . THR A 1 74 ? 30.62431 17.95741 69.43268 1.000 12.72705 74 THR A C 1
ATOM 1072 O O . THR A 1 74 ? 30.14281 18.79989 68.66151 1.000 13.33773 74 THR A O 1
ATOM 1083 N N . LEU A 1 75 ? 31.88438 17.54804 69.36147 1.000 13.23500 75 LEU A N 1
ATOM 1084 C CA . LEU A 1 75 ? 32.76891 18.07915 68.33498 1.000 12.72384 75 LEU A CA 1
ATOM 1085 C C . LEU A 1 75 ? 32.23708 17.73182 66.94576 1.000 13.23017 75 LEU A C 1
ATOM 1086 O O . LEU A 1 75 ? 31.81505 16.59922 66.68146 1.000 13.67054 75 LEU A O 1
ATOM 1102 N N . GLY A 1 76 ? 32.22846 18.73134 66.06471 1.000 13.15028 76 GLY A N 1
ATOM 1103 C CA . GLY A 1 76 ? 31.69488 18.58140 64.72838 1.000 13.71788 76 GLY A CA 1
ATOM 1104 C C . GLY A 1 76 ? 30.21004 18.84159 64.60191 1.000 13.53119 76 GLY A C 1
ATOM 1105 O O . GLY A 1 76 ? 29.67662 18.77362 63.48556 1.000 15.46432 76 GLY A O 1
ATOM 1109 N N . GLN A 1 77 ? 29.51800 19.11677 65.70161 1.000 12.78169 77 GLN A N 1
ATOM 1110 C CA . GLN A 1 77 ? 28.09897 19.42525 65.68198 1.000 12.82196 77 GLN A CA 1
ATOM 1111 C C . GLN A 1 77 ? 27.85309 20.85298 66.15336 1.000 11.91773 77 GLN A C 1
ATOM 1112 O O . GLN A 1 77 ? 28.72771 21.47549 66.76557 1.000 11.81995 77 GLN A O 1
ATOM 1126 N N . PRO A 1 78 ? 26.66904 21.39970 65.89088 1.000 11.86136 78 PRO A N 1
ATOM 1127 C CA . PRO A 1 78 ? 26.40743 22.78681 66.27068 1.000 11.89325 78 PRO A CA 1
ATOM 1128 C C . PRO A 1 78 ? 26.38816 22.97332 67.77756 1.000 11.43874 78 PRO A C 1
ATOM 1129 O O . PRO A 1 78 ? 26.00740 22.08038 68.54250 1.000 12.39201 78 PRO A O 1
ATOM 1140 N N . LEU A 1 79 ? 26.77513 24.17326 68.19528 1.000 11.15081 79 LEU A N 1
ATOM 1141 C CA . LEU A 1 79 ? 26.46560 24.60646 69.54645 1.000 11.31772 79 LEU A CA 1
ATOM 1142 C C . LEU A 1 79 ? 24.95113 24.78747 69.68736 1.000 11.52021 79 LEU A C 1
ATOM 1143 O O . LEU A 1 79 ? 24.18531 24.64750 68.72847 1.000 11.46857 79 LEU A O 1
ATOM 1159 N N . ARG A 1 80 ? 24.51905 25.05406 70.92041 1.000 12.13198 80 ARG A N 1
ATOM 1160 C CA . ARG A 1 80 ? 23.10623 25.18117 71.22942 1.000 13.70437 80 ARG A CA 1
ATOM 1161 C C . ARG A 1 80 ? 22.91399 26.14913 72.39364 1.000 13.27657 80 ARG A C 1
ATOM 1162 O O . ARG A 1 80 ? 23.81671 26.34390 73.20820 1.000 13.80480 80 ARG A O 1
ATOM 1183 N N . GLY A 1 81 ? 21.71216 26.71351 72.48556 1.000 11.94100 81 GLY A N 1
ATOM 1184 C CA . GLY A 1 81 ? 21.31920 27.52305 73.63047 1.000 11.90207 81 GLY A CA 1
ATOM 1185 C C . GLY A 1 81 ? 19.88831 27.98303 73.44688 1.000 11.49324 81 GLY A C 1
ATOM 1186 O O . GLY A 1 81 ? 19.17762 27.49402 72.56862 1.000 12.34005 81 GLY A O 1
ATOM 1190 N N . TYR A 1 82 ? 19.46750 28.95107 74.25437 1.000 10.32870 82 TYR A N 1
ATOM 1191 C CA . TYR A 1 82 ? 18.11686 29.47611 74.09654 1.000 10.30600 82 TYR A CA 1
ATOM 1192 C C . TYR A 1 82 ? 17.97333 30.24821 72.78713 1.000 9.96262 82 TYR A C 1
ATOM 1193 O O . TYR A 1 82 ? 18.89432 30.92180 72.32330 1.000 9.87521 82 TYR A O 1
ATOM 1211 N N . GLY A 1 83 ? 16.76923 30.20869 72.23372 1.000 9.67185 83 GLY A N 1
ATOM 1212 C CA . GLY A 1 83 ? 16.46941 30.94934 71.02717 1.000 9.46934 83 GLY A CA 1
ATOM 1213 C C . GLY A 1 83 ? 14.98080 31.09924 70.79829 1.000 9.76902 83 GLY A C 1
ATOM 1214 O O . GLY A 1 83 ? 14.14598 30.57803 71.54128 1.000 9.92107 83 GLY A O 1
ATOM 1218 N N . VAL A 1 84 ? 14.67718 31.83638 69.73267 1.000 9.57587 84 VAL A N 1
ATOM 1219 C CA . VAL A 1 84 ? 13.33850 32.04861 69.20883 1.000 9.80489 84 VAL A CA 1
ATOM 1220 C C . VAL A 1 84 ? 13.38610 31.77584 67.71655 1.000 10.29696 84 VAL A C 1
ATOM 1221 O O . VAL A 1 84 ? 14.33605 32.17013 67.02761 1.000 10.69095 84 VAL A O 1
ATOM 1234 N N . GLY A 1 85 ? 12.34472 31.11351 67.22566 1.000 10.85684 85 GLY A N 1
ATOM 1235 C CA . GLY A 1 85 ? 12.22681 30.80681 65.81946 1.000 11.53643 85 GLY A CA 1
ATOM 1236 C C . GLY A 1 85 ? 10.78416 30.88131 65.35629 1.000 11.54304 85 GLY A C 1
ATOM 1237 O O . GLY A 1 85 ? 9.85462 31.03594 66.15093 1.000 11.81452 85 GLY A O 1
ATOM 1241 N N . VAL A 1 86 ? 10.61118 30.77122 64.04579 1.000 11.98658 86 VAL A N 1
ATOM 1242 C CA . VAL A 1 86 ? 9.28864 30.79341 63.43606 1.000 12.98967 86 VAL A CA 1
ATOM 1243 C C . VAL A 1 86 ? 9.12804 29.55955 62.55747 1.000 13.62914 86 VAL A C 1
ATOM 1244 O O . VAL A 1 86 ? 10.04629 29.16893 61.82854 1.000 13.24076 86 VAL A O 1
ATOM 1257 N N . VAL A 1 87 ? 7.95863 28.94342 62.63691 1.000 14.45968 87 VAL A N 1
ATOM 1258 C CA . VAL A 1 87 ? 7.64799 27.76993 61.82827 1.000 15.21448 87 VAL A CA 1
ATOM 1259 C C . VAL A 1 87 ? 7.36448 28.20054 60.39249 1.000 16.13684 87 VAL A C 1
ATOM 1260 O O . VAL A 1 87 ? 6.49369 29.04064 60.13403 1.000 15.93936 87 VAL A O 1
ATOM 1273 N N . LEU A 1 88 ? 8.07997 27.59632 59.44629 1.000 17.00153 88 LEU A N 1
ATOM 1274 C CA . LEU A 1 88 ? 7.84867 27.88381 58.03988 1.000 17.94052 88 LEU A CA 1
ATOM 1275 C C . LEU A 1 88 ? 6.85787 26.92743 57.39530 1.000 19.48046 88 LEU A C 1
ATOM 1276 O O . LEU A 1 88 ? 6.11423 27.33629 56.49615 1.000 20.28118 88 LEU A O 1
ATOM 1292 N N . ARG A 1 89 ? 6.84981 25.66161 57.80900 1.000 20.38855 89 ARG A N 1
ATOM 1293 C CA . ARG A 1 89 ? 6.01570 24.64099 57.18348 1.000 21.60745 89 ARG A CA 1
ATOM 1294 C C . ARG A 1 89 ? 5.85627 23.51067 58.18897 1.000 21.66868 89 ARG A C 1
ATOM 1295 O O . ARG A 1 89 ? 6.79555 23.20864 58.92450 1.000 21.63788 89 ARG A O 1
ATOM 1316 N N . SER A 1 90 ? 4.66271 22.91249 58.24566 1.000 21.69484 90 SER A N 1
ATOM 1317 C CA . SER A 1 90 ? 4.38734 21.91608 59.26607 1.000 22.89493 90 SER A CA 1
ATOM 1318 C C . SER A 1 90 ? 3.53085 20.78423 58.72836 1.000 24.99985 90 SER A C 1
ATOM 1319 O O . SER A 1 90 ? 2.55198 21.01419 58.01058 1.000 25.56045 90 SER A O 1
ATOM 1327 N N . GLU A 1 91 ? 3.90377 19.56548 59.11448 1.000 25.99174 91 GLU A N 1
ATOM 1328 C CA . GLU A 1 91 ? 3.07360 18.37854 58.97115 1.000 27.58629 91 GLU A CA 1
ATOM 1329 C C . GLU A 1 91 ? 2.64084 17.84810 60.32944 1.000 28.39307 91 GLU A C 1
ATOM 1330 O O . GLU A 1 91 ? 2.16810 16.71118 60.42589 1.000 29.36270 91 GLU A O 1
ATOM 1342 N N . ASN A 1 92 ? 2.79593 18.65171 61.37975 1.000 28.41695 92 ASN A N 1
ATOM 1343 C CA . ASN A 1 92 ? 2.51208 18.24824 62.74148 1.000 28.62654 92 ASN A CA 1
ATOM 1344 C C . ASN A 1 92 ? 1.33862 19.04612 63.27444 1.000 28.78694 92 ASN A C 1
ATOM 1345 O O . ASN A 1 92 ? 1.37751 20.28201 63.24838 1.000 28.47327 92 ASN A O 1
ATOM 1356 N N . PRO A 1 93 ? 0.28869 18.39200 63.77169 1.000 29.41336 93 PRO A N 1
ATOM 1357 C CA . PRO A 1 93 ? -0.89166 19.14548 64.22485 1.000 29.57924 93 PRO A CA 1
ATOM 1358 C C . PRO A 1 93 ? -0.62630 20.10572 65.37548 1.000 29.25261 93 PRO A C 1
ATOM 1359 O O . PRO A 1 93 ? -1.43178 21.01964 65.59356 1.000 29.61895 93 PRO A O 1
ATOM 1370 N N A GLN A 1 94 ? 0.49325 19.93797 66.08960 0.669 29.11336 94 GLN A N 1
ATOM 1371 N N B GLN A 1 94 ? 0.45498 19.95266 66.13111 0.331 29.27599 94 GLN A N 1
ATOM 1372 C CA A GLN A 1 94 ? 0.78953 20.78661 67.23672 0.669 29.46952 94 GLN A CA 1
ATOM 1373 C CA B GLN A 1 94 ? 0.62830 20.86672 67.25504 0.331 29.66436 94 GLN A CA 1
ATOM 1374 C C A GLN A 1 94 ? 1.17563 22.20950 66.84002 0.669 27.28014 94 GLN A C 1
ATOM 1375 C C B GLN A 1 94 ? 1.21760 22.22278 66.86445 0.331 27.44729 94 GLN A C 1
ATOM 1376 O O A GLN A 1 94 ? 1.06040 23.12435 67.66433 0.669 26.15651 94 GLN A O 1
ATOM 1377 O O B GLN A 1 94 ? 1.24516 23.11768 67.71657 0.331 26.51527 94 GLN A O 1
ATOM 1404 N N . VAL A 1 95 ? 1.70082 22.41408 65.62827 1.000 26.57743 95 VAL A N 1
ATOM 1405 C CA . VAL A 1 95 ? 2.17874 23.73022 65.20341 1.000 25.05209 95 VAL A CA 1
ATOM 1406 C C . VAL A 1 95 ? 1.78348 24.01756 63.75736 1.000 23.97654 95 VAL A C 1
ATOM 1407 O O . VAL A 1 95 ? 1.58666 23.10115 62.95248 1.000 23.96617 95 VAL A O 1
ATOM 1420 N N . LYS A 1 96 ? 1.65689 25.30955 63.43641 1.000 23.70705 96 LYS A N 1
ATOM 1421 C CA . LYS A 1 96 ? 1.33367 25.74778 62.08807 1.000 24.50637 96 LYS A CA 1
ATOM 1422 C C . LYS A 1 96 ? 2.32116 26.81218 61.63332 1.000 22.60057 96 LYS A C 1
ATOM 1423 O O . LYS A 1 96 ? 3.00148 27.45214 62.44379 1.000 21.46388 96 LYS A O 1
ATOM 1442 N N . ALA A 1 97 ? 2.38500 26.98139 60.31277 1.000 22.28108 97 ALA A N 1
ATOM 1443 C CA . ALA A 1 97 ? 3.19960 28.02453 59.71097 1.000 21.85991 97 ALA A CA 1
ATOM 1444 C C . ALA A 1 97 ? 2.86207 29.36281 60.34724 1.000 21.33182 97 ALA A C 1
ATOM 1445 O O . ALA A 1 97 ? 1.69046 29.70979 60.52744 1.000 22.46028 97 ALA A O 1
ATOM 1452 N N . GLY A 1 98 ? 3.89925 30.09380 60.72187 1.000 19.77568 98 GLY A N 1
ATOM 1453 C CA . GLY A 1 98 ? 3.74204 31.37622 61.36123 1.000 18.77042 98 GLY A CA 1
ATOM 1454 C C . GLY A 1 98 ? 3.85093 31.34490 62.86479 1.000 17.74283 98 GLY A C 1
ATOM 1455 O O . GLY A 1 98 ? 3.99249 32.40352 63.47988 1.000 18.15295 98 GLY A O 1
ATOM 1459 N N . ASP A 1 99 ? 3.78961 30.17221 63.47368 1.000 17.20603 99 ASP A N 1
ATOM 1460 C CA . ASP A 1 99 ? 3.91201 30.08943 64.91704 1.000 16.89974 99 ASP A CA 1
ATOM 1461 C C . ASP A 1 99 ? 5.34109 30.41912 65.33750 1.000 15.31882 99 ASP A C 1
ATOM 1462 O O . ASP A 1 99 ? 6.31010 29.98441 64.70766 1.000 15.25861 99 ASP A O 1
ATOM 1471 N N . HIS A 1 100 ? 5.47017 31.17710 66.41971 1.000 14.59829 100 HIS A N 1
ATOM 1472 C CA . HIS A 1 100 ? 6.76462 31.51636 66.99377 1.000 13.16888 100 HIS A CA 1
ATOM 1473 C C . HIS A 1 100 ? 6.99630 30.67481 68.23459 1.000 12.90598 100 HIS A C 1
ATOM 1474 O O . HIS A 1 100 ? 6.10678 30.55116 69.08135 1.000 13.95149 100 HIS A O 1
ATOM 1488 N N . LEU A 1 101 ? 8.18942 30.09077 68.32388 1.000 11.66322 101 LEU A N 1
ATOM 1489 C CA . LEU A 1 101 ? 8.52484 29.11107 69.34006 1.000 11.97859 101 LEU A CA 1
ATOM 1490 C C . LEU A 1 101 ? 9.78757 29.53128 70.07187 1.000 11.27271 101 LEU A C 1
ATOM 1491 O O . LEU A 1 101 ? 10.73993 30.03196 69.46094 1.000 11.80136 101 LEU A O 1
ATOM 1507 N N . TYR A 1 102 ? 9.78413 29.29311 71.38805 1.000 10.69599 102 TYR A N 1
ATOM 1508 C CA . TYR A 1 102 ? 10.90367 29.56419 72.27556 1.000 10.54525 102 TYR A CA 1
ATOM 1509 C C . TYR A 1 102 ? 11.41809 28.26690 72.88366 1.000 10.54944 102 TYR A C 1
ATOM 1510 O O . TYR A 1 102 ? 10.63012 27.40391 73.27820 1.000 11.64343 102 TYR A O 1
ATOM 1528 N N . GLY A 1 103 ? 12.73371 28.14806 72.99236 1.000 10.77263 103 GLY A N 1
ATOM 1529 C CA . GLY A 1 103 ? 13.31416 27.04867 73.75105 1.000 11.32567 103 GLY A CA 1
ATOM 1530 C C . GLY A 1 103 ? 14.76058 26.83815 73.33800 1.000 12.15233 103 GLY A C 1
ATOM 1531 O O . GLY A 1 103 ? 15.45647 27.78471 72.97879 1.000 12.31352 103 GLY A O 1
ATOM 1535 N N A PHE A 1 104 ? 15.17363 25.57709 73.35994 0.703 13.07959 104 PHE A N 1
ATOM 1536 N N B PHE A 1 104 ? 15.19354 25.57744 73.38913 0.297 12.99873 104 PHE A N 1
ATOM 1537 C CA A PHE A 1 104 ? 16.53884 25.22586 73.00534 0.703 13.94860 104 PHE A CA 1
ATOM 1538 C CA B PHE A 1 104 ? 16.55529 25.24399 72.99682 0.297 14.15552 104 PHE A CA 1
ATOM 1539 C C A PHE A 1 104 ? 16.66327 25.13874 71.48346 0.703 13.20662 104 PHE A C 1
ATOM 1540 C C B PHE A 1 104 ? 16.65354 25.16240 71.47657 0.297 13.08482 104 PHE A C 1
ATOM 1541 O O A PHE A 1 104 ? 15.87628 24.44826 70.82605 0.703 13.93452 104 PHE A O 1
ATOM 1542 O O B PHE A 1 104 ? 15.84930 24.48814 70.82128 0.297 13.02106 104 PHE A O 1
ATOM 1575 N N . PHE A 1 105 ? 17.64529 25.85611 70.92938 1.000 12.53742 105 PHE A N 1
ATOM 1576 C CA . PHE A 1 105 ? 17.95204 25.85873 69.50571 1.000 11.74468 105 PHE A CA 1
ATOM 1577 C C . PHE A 1 105 ? 19.41389 25.48079 69.27293 1.000 12.01786 105 PHE A C 1
ATOM 1578 O O . PHE A 1 105 ? 20.31365 25.95426 69.97300 1.000 13.38026 105 PHE A O 1
ATOM 1595 N N . GLU A 1 106 ? 19.65670 24.65321 68.26280 1.000 11.33287 106 GLU A N 1
ATOM 1596 C CA . GLU A 1 106 ? 20.99596 24.56296 67.70638 1.000 11.85042 106 GLU A CA 1
ATOM 1597 C C . GLU A 1 106 ? 21.32503 25.86363 66.97749 1.000 11.29421 106 GLU A C 1
ATOM 1598 O O . GLU A 1 106 ? 20.44614 26.59079 66.51069 1.000 11.72963 106 GLU A O 1
ATOM 1610 N N . HIS A 1 107 ? 22.61831 26.14755 66.87182 1.000 10.82463 107 HIS A N 1
ATOM 1611 C CA . HIS A 1 107 ? 23.09666 27.38898 66.26848 1.000 10.66876 107 HIS A CA 1
ATOM 1612 C C . HIS A 1 107 ? 23.20757 27.17392 64.76590 1.000 11.14415 107 HIS A C 1
ATOM 1613 O O . HIS A 1 107 ? 24.29328 27.01810 64.19626 1.000 11.63144 107 HIS A O 1
ATOM 1627 N N . THR A 1 108 ? 22.03577 27.17964 64.12770 1.000 11.17173 108 THR A N 1
ATOM 1628 C CA . THR A 1 108 ? 21.88666 26.97282 62.69507 1.000 11.59218 108 THR A CA 1
ATOM 1629 C C . THR A 1 108 ? 20.76730 27.87535 62.19618 1.000 11.87782 108 THR A C 1
ATOM 1630 O O . THR A 1 108 ? 19.94614 28.36075 62.97695 1.000 12.27205 108 THR A O 1
ATOM 1641 N N . HIS A 1 109 ? 20.73527 28.09582 60.87607 1.000 11.97726 109 HIS A N 1
ATOM 1642 C CA . HIS A 1 109 ? 19.65620 28.90161 60.30665 1.000 11.48733 109 HIS A CA 1
ATOM 1643 C C . HIS A 1 109 ? 18.31373 28.17787 60.35585 1.000 11.96144 109 HIS A C 1
ATOM 1644 O O . HIS A 1 109 ? 17.27181 28.81279 60.56555 1.000 12.09032 109 HIS A O 1
ATOM 1658 N N . TYR A 1 110 ? 18.31057 26.86610 60.11523 1.000 12.42468 110 TYR A N 1
ATOM 1659 C CA . TYR A 1 110 ? 17.08148 26.09705 59.99359 1.000 12.93261 110 TYR A CA 1
ATOM 1660 C C . TYR A 1 110 ? 17.24825 24.75929 60.69330 1.000 13.48472 110 TYR A C 1
ATOM 1661 O O . TYR A 1 110 ? 18.36003 24.22134 60.77935 1.000 13.91033 110 TYR A O 1
ATOM 1679 N N . SER A 1 111 ? 16.12592 24.22484 61.18156 1.000 13.46331 111 SER A N 1
ATOM 1680 C CA . SER A 1 111 ? 16.09211 22.86701 61.70102 1.000 14.40557 111 SER A CA 1
ATOM 1681 C C . SER A 1 111 ? 14.74419 22.23934 61.37649 1.000 14.97708 111 SER A C 1
ATOM 1682 O O . SER A 1 111 ? 13.74846 22.93024 61.13359 1.000 15.02970 111 SER A O 1
ATOM 1690 N N . ILE A 1 112 ? 14.73371 20.91133 61.36664 1.000 16.62432 112 ILE A N 1
ATOM 1691 C CA . ILE A 1 112 ? 13.51847 20.12361 61.20866 1.000 17.77245 112 ILE A CA 1
ATOM 1692 C C . ILE A 1 112 ? 13.27355 19.41887 62.53414 1.000 18.07690 112 ILE A C 1
ATOM 1693 O O . ILE A 1 112 ? 14.14830 18.70078 63.03582 1.000 18.60432 112 ILE A O 1
ATOM 1709 N N . ARG A 1 113 ? 12.10748 19.65928 63.12231 1.000 17.41960 113 ARG A N 1
ATOM 1710 C CA . ARG A 1 113 ? 11.75072 19.09972 64.41506 1.000 17.79512 113 ARG A CA 1
ATOM 1711 C C . ARG A 1 113 ? 10.63731 18.07593 64.25564 1.000 20.27870 113 ARG A C 1
ATOM 1712 O O . ARG A 1 113 ? 9.71156 18.27203 63.46271 1.000 21.05178 113 ARG A O 1
ATOM 1733 N N . LYS A 1 114 ? 10.71659 16.99861 65.03828 1.000 21.83241 114 LYS A N 1
ATOM 1734 C CA . LYS A 1 114 ? 9.64959 16.00896 65.03309 1.000 23.74021 114 LYS A CA 1
ATOM 1735 C C . LYS A 1 114 ? 8.41931 16.51176 65.77372 1.000 23.96135 114 LYS A C 1
ATOM 1736 O O . LYS A 1 114 ? 7.29091 16.18203 65.39047 1.000 24.87384 114 LYS A O 1
ATOM 1755 N N . ASP A 1 115 ? 8.60697 17.30557 66.81617 1.000 23.51171 115 ASP A N 1
ATOM 1756 C CA . ASP A 1 115 ? 7.51405 17.70056 67.70590 1.000 23.39601 115 ASP A CA 1
ATOM 1757 C C . ASP A 1 115 ? 8.00710 18.86742 68.55628 1.000 21.98575 115 ASP A C 1
ATOM 1758 O O . ASP A 1 115 ? 9.07321 19.43965 68.29275 1.000 21.32604 115 ASP A O 1
ATOM 1767 N N . LEU A 1 116 ? 7.25121 19.20521 69.59966 1.000 21.52366 116 LEU A N 1
ATOM 1768 C CA . LEU A 1 116 ? 7.53305 20.38532 70.39951 1.000 21.65885 116 LEU A CA 1
ATOM 1769 C C . LEU A 1 116 ? 8.49092 20.12619 71.54718 1.000 21.89861 116 LEU A C 1
ATOM 1770 O O . LEU A 1 116 ? 8.57308 20.95342 72.45956 1.000 21.80315 116 LEU A O 1
ATOM 1786 N N . THR A 1 117 ? 9.20938 19.01058 71.54232 1.000 22.37588 117 THR A N 1
ATOM 1787 C CA . THR A 1 117 ? 10.14841 18.76696 72.62905 1.000 23.13720 117 THR A CA 1
ATOM 1788 C C . THR A 1 117 ? 11.11069 19.94540 72.75030 1.000 21.94355 117 THR A C 1
ATOM 1789 O O . THR A 1 117 ? 11.71041 20.37677 71.76158 1.000 22.10717 117 THR A O 1
ATOM 1800 N N . GLY A 1 118 ? 11.25965 20.46651 73.96749 1.000 20.24310 118 GLY A N 1
ATOM 1801 C CA . GLY A 1 118 ? 12.16681 21.57194 74.21424 1.000 18.98122 118 GLY A CA 1
ATOM 1802 C C . GLY A 1 118 ? 11.72575 22.91374 73.67755 1.000 17.33871 118 GLY A C 1
ATOM 1803 O O . GLY A 1 118 ? 12.53811 23.84490 73.63402 1.000 17.86273 118 GLY A O 1
ATOM 1807 N N . LEU A 1 119 ? 10.46190 23.03978 73.27803 1.000 16.32128 119 LEU A N 1
ATOM 1808 C CA . LEU A 1 119 ? 9.94350 24.25515 72.67719 1.000 15.42429 119 LEU A CA 1
ATOM 1809 C C . LEU A 1 119 ? 8.57001 24.58135 73.24703 1.000 15.19279 119 LEU A C 1
ATOM 1810 O O . LEU A 1 119 ? 7.83720 23.70856 73.71225 1.000 16.21319 119 LEU A O 1
ATOM 1826 N N . GLN A 1 120 ? 8.21032 25.85311 73.16663 1.000 13.97579 120 GLN A N 1
ATOM 1827 C CA . GLN A 1 120 ? 6.89999 26.29945 73.60073 1.000 14.79726 120 GLN A CA 1
ATOM 1828 C C . GLN A 1 120 ? 6.45736 27.46423 72.73619 1.000 13.56638 120 GLN A C 1
ATOM 1829 O O . GLN A 1 120 ? 7.27196 28.26988 72.27973 1.000 13.60442 120 GLN A O 1
ATOM 1843 N N . ALA A 1 121 ? 5.16321 27.51147 72.48462 1.000 14.31159 121 ALA A N 1
ATOM 1844 C CA . ALA A 1 121 ? 4.59420 28.61359 71.73626 1.000 14.46869 121 ALA A CA 1
ATOM 1845 C C . ALA A 1 121 ? 4.71956 29.90285 72.53557 1.000 14.26131 121 ALA A C 1
ATOM 1846 O O . ALA A 1 121 ? 4.50671 29.92553 73.75395 1.000 16.53297 121 ALA A O 1
ATOM 1853 N N . ILE A 1 122 ? 5.04231 30.98427 71.83413 1.000 12.95403 122 ILE A N 1
ATOM 1854 C CA . ILE A 1 122 ? 5.12898 32.31515 72.41952 1.000 13.61467 122 ILE A CA 1
ATOM 1855 C C . ILE A 1 122 ? 3.85281 33.07433 72.11475 1.000 14.28916 122 ILE A C 1
ATOM 1856 O O . ILE A 1 122 ? 3.45469 33.17636 70.94864 1.000 15.69216 122 ILE A O 1
ATOM 1872 N N . GLU A 1 123 ? 3.25459 33.66354 73.14220 1.000 15.22539 123 GLU A N 1
ATOM 1873 C CA . GLU A 1 123 ? 2.16204 34.61624 72.98952 1.000 17.47614 123 GLU A CA 1
ATOM 1874 C C . GLU A 1 123 ? 2.77971 36.00811 73.05663 1.000 15.73768 123 GLU A C 1
ATOM 1875 O O . GLU A 1 123 ? 3.32603 36.41004 74.09056 1.000 16.84276 123 GLU A O 1
ATOM 1887 N N . ASN A 1 124 ? 2.73834 36.72055 71.94286 1.000 13.81580 124 ASN A N 1
ATOM 1888 C CA . ASN A 1 124 ? 3.32479 38.05526 71.82886 1.000 12.65748 124 ASN A CA 1
ATOM 1889 C C . ASN A 1 124 ? 2.23461 39.05757 71.47207 1.000 12.94668 124 ASN A C 1
ATOM 1890 O O . ASN A 1 124 ? 2.23789 39.62502 70.37748 1.000 13.64179 124 ASN A O 1
ATOM 1901 N N . ALA A 1 125 ? 1.32494 39.28821 72.42230 1.000 13.11257 125 ALA A N 1
ATOM 1902 C CA . ALA A 1 125 ? 0.15227 40.11813 72.17810 1.000 13.73481 125 ALA A CA 1
ATOM 1903 C C . ALA A 1 125 ? 0.50012 41.54800 71.78824 1.000 13.96984 125 ALA A C 1
ATOM 1904 O O . ALA A 1 125 ? -0.24848 42.16880 71.02869 1.000 15.28878 125 ALA A O 1
ATOM 1911 N N . TYR A 1 126 ? 1.60041 42.09652 72.30633 1.000 12.82644 126 TYR A N 1
ATOM 1912 C CA . TYR A 1 126 ? 1.98496 43.48236 72.05331 1.000 12.24664 126 TYR A CA 1
ATOM 1913 C C . TYR A 1 126 ? 3.01507 43.60643 70.93810 1.000 12.01174 126 TYR A C 1
ATOM 1914 O O . TYR A 1 126 ? 3.50962 44.70213 70.69069 1.000 12.22073 126 TYR A O 1
ATOM 1932 N N . ASN A 1 127 ? 3.30494 42.52010 70.23037 1.000 12.17941 127 ASN A N 1
ATOM 1933 C CA A ASN A 1 127 ? 4.22646 42.52581 69.10174 0.632 12.21525 127 ASN A CA 1
ATOM 1934 C CA B ASN A 1 127 ? 4.22911 42.53822 69.09074 0.368 12.79610 127 ASN A CA 1
ATOM 1935 C C . ASN A 1 127 ? 5.58944 43.10227 69.47989 1.000 12.36145 127 ASN A C 1
ATOM 1936 O O . ASN A 1 127 ? 6.18830 43.90186 68.74621 1.000 13.42454 127 ASN A O 1
ATOM 1955 N N . LEU A 1 128 ? 6.09456 42.65443 70.63318 1.000 11.56617 128 LEU A N 1
ATOM 1956 C CA . LEU A 1 128 ? 7.41795 43.04902 71.07943 1.000 11.46415 128 LEU A CA 1
ATOM 1957 C C . LEU A 1 128 ? 8.48738 42.41096 70.19316 1.000 11.16067 128 LEU A C 1
ATOM 1958 O O . LEU A 1 128 ? 8.26758 41.35819 69.58879 1.000 11.45480 128 LEU A O 1
ATOM 1974 N N . PRO A 1 129 ? 9.68197 42.99482 70.15302 1.000 11.11961 129 PRO A N 1
ATOM 1975 C CA . PRO A 1 129 ? 10.77362 42.35364 69.41274 1.000 11.36034 129 PRO A CA 1
ATOM 1976 C C . PRO A 1 129 ? 11.01064 40.94350 69.92468 1.000 10.58807 129 PRO A C 1
ATOM 1977 O O . PRO A 1 129 ? 11.02429 40.69535 71.12817 1.000 10.87187 129 PRO A O 1
ATOM 1988 N N . TRP A 1 130 ? 11.22986 40.01073 68.99530 1.000 10.64869 130 TRP A N 1
ATOM 1989 C CA . TRP A 1 130 ? 11.36089 38.60543 69.38574 1.000 10.81135 130 TRP A CA 1
ATOM 1990 C C . TRP A 1 130 ? 12.48657 38.38650 70.38525 1.000 10.57757 130 TRP A C 1
ATOM 1991 O O . TRP A 1 130 ? 12.40503 37.46957 71.20616 1.000 10.45023 130 TRP A O 1
ATOM 2012 N N . SER A 1 131 ? 13.55789 39.17680 70.30626 1.000 10.63703 131 SER A N 1
ATOM 2013 C CA . SER A 1 131 ? 14.68051 38.98072 71.21073 1.000 11.20313 131 SER A CA 1
ATOM 2014 C C . SER A 1 131 ? 14.31651 39.18103 72.67984 1.000 10.47453 131 SER A C 1
ATOM 2015 O O . SER A 1 131 ? 15.04630 38.70369 73.54847 1.000 10.36711 131 SER A O 1
ATOM 2023 N N . VAL A 1 132 ? 13.21981 39.86741 72.99775 1.000 9.67168 132 VAL A N 1
ATOM 2024 C CA . VAL A 1 132 ? 12.91829 40.02430 74.42016 1.000 9.91043 132 VAL A CA 1
ATOM 2025 C C . VAL A 1 132 ? 12.66839 38.67343 75.08409 1.000 9.10978 132 VAL A C 1
ATOM 2026 O O . VAL A 1 132 ? 12.84219 38.52789 76.30035 1.000 9.59932 132 VAL A O 1
ATOM 2039 N N . PHE A 1 133 ? 12.24112 37.67779 74.30959 1.000 8.71561 133 PHE A N 1
ATOM 2040 C CA . PHE A 1 133 ? 11.87866 36.36872 74.84857 1.000 8.79735 133 PHE A CA 1
ATOM 2041 C C . PHE A 1 133 ? 13.07549 35.50317 75.20742 1.000 9.04130 133 PHE A C 1
ATOM 2042 O O . PHE A 1 133 ? 12.87169 34.40926 75.73128 1.000 9.73451 133 PHE A O 1
ATOM 2059 N N . ILE A 1 134 ? 14.29951 35.97704 74.97819 1.000 8.78850 134 ILE A N 1
ATOM 2060 C CA . ILE A 1 134 ? 15.50324 35.34714 75.50814 1.000 9.22407 134 ILE A CA 1
ATOM 2061 C C . ILE A 1 134 ? 16.21506 36.22283 76.54199 1.000 9.65281 134 ILE A C 1
ATOM 2062 O O . ILE A 1 134 ? 17.31820 35.88382 76.97456 1.000 10.67617 134 ILE A O 1
ATOM 2078 N N . GLY A 1 135 ? 15.57366 37.29281 77.00758 1.000 9.08999 135 GLY A N 1
ATOM 2079 C CA . GLY A 1 135 ? 16.14270 38.17806 78.00493 1.000 8.83063 135 GLY A CA 1
ATOM 2080 C C . GLY A 1 135 ? 15.13957 38.48582 79.09670 1.000 9.07330 135 GLY A C 1
ATOM 2081 O O . GLY A 1 135 ? 14.84075 37.65219 79.95655 1.000 8.95967 135 GLY A O 1
ATOM 2085 N N . VAL A 1 136 ? 14.59210 39.69433 79.04341 1.000 9.15025 136 VAL A N 1
ATOM 2086 C CA . VAL A 1 136 ? 13.63628 40.15008 80.05222 1.000 8.74342 136 VAL A CA 1
ATOM 2087 C C . VAL A 1 136 ? 12.38629 39.28069 80.10545 1.000 8.32190 136 VAL A C 1
ATOM 2088 O O . VAL A 1 136 ? 11.78241 39.12948 81.17886 1.000 9.73422 136 VAL A O 1
ATOM 2101 N N . ILE A 1 137 ? 11.99074 38.67295 78.97653 1.000 8.32476 137 ILE A N 1
ATOM 2102 C CA . ILE A 1 137 ? 10.86163 37.74486 78.94847 1.000 8.61671 137 ILE A CA 1
ATOM 2103 C C . ILE A 1 137 ? 11.35681 36.34403 78.60356 1.000 8.58859 137 ILE A C 1
ATOM 2104 O O . ILE A 1 137 ? 10.59711 35.51476 78.08659 1.000 9.22666 137 ILE A O 1
ATOM 2120 N N . GLY A 1 138 ? 12.61332 36.05303 78.96319 1.000 8.48064 138 GLY A N 1
ATOM 2121 C CA . GLY A 1 138 ? 13.21414 34.74257 78.84993 1.000 8.40042 138 GLY A CA 1
ATOM 2122 C C . GLY A 1 138 ? 13.78923 34.28260 80.18075 1.000 8.64689 138 GLY A C 1
ATOM 2123 O O . GLY A 1 138 ? 13.33418 34.68492 81.26261 1.000 8.96105 138 GLY A O 1
ATOM 2127 N N . MET A 1 139 ? 14.78599 33.40359 80.09367 1.000 9.37343 139 MET A N 1
ATOM 2128 C CA . MET A 1 139 ? 15.34016 32.80222 81.30418 1.000 9.23462 139 MET A CA 1
ATOM 2129 C C . MET A 1 139 ? 15.84479 33.83169 82.30365 1.000 9.04854 139 MET A C 1
ATOM 2130 O O . MET A 1 139 ? 15.55867 33.67231 83.50288 1.000 9.22437 139 MET A O 1
ATOM 2144 N N . PRO A 1 140 ? 16.52979 34.90517 81.90809 1.000 9.37115 140 PRO A N 1
ATOM 2145 C CA . PRO A 1 140 ? 16.98966 35.87222 82.92772 1.000 9.34457 140 PRO A CA 1
ATOM 2146 C C . PRO A 1 140 ? 15.82841 36.54189 83.66323 1.000 8.88312 140 PRO A C 1
ATOM 2147 O O . PRO A 1 140 ? 15.83115 36.65859 84.90063 1.000 9.41025 140 PRO A O 1
ATOM 2158 N N . GLY A 1 141 ? 14.81379 36.97918 82.92378 1.000 8.75734 141 GLY A N 1
ATOM 2159 C CA . GLY A 1 141 ? 13.66585 37.59465 83.56325 1.000 8.85578 141 GLY A CA 1
ATOM 2160 C C . GLY A 1 141 ? 12.90969 36.63483 84.46193 1.000 9.05930 141 GLY A C 1
ATOM 2161 O O . GLY A 1 141 ? 12.46337 37.01388 85.54715 1.000 8.87229 141 GLY A O 1
ATOM 2165 N N A LYS A 1 142 ? 12.75713 35.37739 84.02939 0.563 8.60634 142 LYS A N 1
ATOM 2166 N N B LYS A 1 142 ? 12.73340 35.38713 84.01530 0.437 8.89516 142 LYS A N 1
ATOM 2167 C CA A LYS A 1 142 ? 12.06839 34.40033 84.86946 0.563 8.70851 142 LYS A CA 1
ATOM 2168 C CA B LYS A 1 142 ? 12.07605 34.40127 84.86621 0.437 9.15511 142 LYS A CA 1
ATOM 2169 C C A LYS A 1 142 ? 12.83917 34.14849 86.15890 0.563 8.77518 142 LYS A C 1
ATOM 2170 C C B LYS A 1 142 ? 12.84091 34.21932 86.16873 0.437 8.91628 142 LYS A C 1
ATOM 2171 O O A LYS A 1 142 ? 12.23765 33.94659 87.22301 0.563 9.66539 142 LYS A O 1
ATOM 2172 O O B LYS A 1 142 ? 12.24013 34.14613 87.24878 0.437 9.42545 142 LYS A O 1
ATOM 2209 N N . THR A 1 143 ? 14.17331 34.15861 86.07786 1.000 8.80497 143 THR A N 1
ATOM 2210 C CA . THR A 1 143 ? 15.01456 33.95014 87.25571 1.000 9.27531 143 THR A CA 1
ATOM 2211 C C . THR A 1 143 ? 14.75155 35.03852 88.29215 1.000 10.15276 143 THR A C 1
ATOM 2212 O O . THR A 1 143 ? 14.57496 34.75182 89.48436 1.000 12.85811 143 THR A O 1
ATOM 2223 N N . ALA A 1 144 ? 14.68992 36.29677 87.84982 1.000 8.79352 144 ALA A N 1
ATOM 2224 C CA . ALA A 1 144 ? 14.40407 37.39566 88.76778 1.000 9.01844 144 ALA A CA 1
ATOM 2225 C C . ALA A 1 144 ? 12.97627 37.32921 89.29869 1.000 10.16961 144 ALA A C 1
ATOM 2226 O O . ALA A 1 144 ? 12.74866 37.36333 90.51308 1.000 10.55498 144 ALA A O 1
ATOM 2233 N N . TYR A 1 145 ? 12.00157 37.24213 88.39880 1.000 10.10903 145 TYR A N 1
ATOM 2234 C CA . TYR A 1 145 ? 10.60104 37.38187 88.77957 1.000 10.52833 145 TYR A CA 1
ATOM 2235 C C . TYR A 1 145 ? 10.16402 36.26933 89.71540 1.000 10.55825 145 TYR A C 1
ATOM 2236 O O . TYR A 1 145 ? 9.51699 36.52113 90.73679 1.000 10.98771 145 TYR A O 1
ATOM 2254 N N . MET A 1 146 ? 10.48463 35.02609 89.37059 1.000 10.19633 146 MET A N 1
ATOM 2255 C CA . MET A 1 146 ? 9.90118 33.89120 90.07840 1.000 10.36857 146 MET A CA 1
ATOM 2256 C C . MET A 1 146 ? 10.49782 33.73841 91.47472 1.000 9.77506 146 MET A C 1
ATOM 2257 O O . MET A 1 146 ? 9.75965 33.55633 92.44944 1.000 10.41484 146 MET A O 1
ATOM 2271 N N . ALA A 1 147 ? 11.82772 33.84216 91.60385 1.000 9.66835 147 ALA A N 1
ATOM 2272 C CA . ALA A 1 147 ? 12.43749 33.75169 92.92639 1.000 9.29454 147 ALA A CA 1
ATOM 2273 C C . ALA A 1 147 ? 12.08585 34.95759 93.79021 1.000 9.13541 147 ALA A C 1
ATOM 2274 O O . ALA A 1 147 ? 11.96452 34.81975 95.00700 1.000 9.86795 147 ALA A O 1
ATOM 2281 N N . TRP A 1 148 ? 11.94301 36.14978 93.20344 1.000 9.07738 148 TRP A N 1
ATOM 2282 C CA . TRP A 1 148 ? 11.49114 37.29123 93.99357 1.000 9.54575 148 TRP A CA 1
ATOM 2283 C C . TRP A 1 148 ? 10.11814 37.01346 94.59322 1.000 10.24610 148 TRP A C 1
ATOM 2284 O O . TRP A 1 148 ? 9.89204 37.19861 95.79334 1.000 10.59195 148 TRP A O 1
ATOM 2305 N N . LYS A 1 149 ? 9.17499 36.57450 93.76191 1.000 10.21586 149 LYS A N 1
ATOM 2306 C CA . LYS A 1 149 ? 7.83415 36.32396 94.27305 1.000 10.99247 149 LYS A CA 1
ATOM 2307 C C . LYS A 1 149 ? 7.82291 35.19413 95.29143 1.000 11.32284 149 LYS A C 1
ATOM 2308 O O . LYS A 1 149 ? 7.04604 35.23302 96.24794 1.000 12.24158 149 LYS A O 1
ATOM 2327 N N . GLU A 1 150 ? 8.67860 34.19295 95.11995 1.000 11.34315 150 GLU A N 1
ATOM 2328 C CA . GLU A 1 150 ? 8.65181 33.05366 96.02795 1.000 12.11586 150 GLU A CA 1
ATOM 2329 C C . GLU A 1 150 ? 9.30588 33.35760 97.37350 1.000 11.59437 150 GLU A C 1
ATOM 2330 O O . GLU A 1 150 ? 8.83836 32.86410 98.41078 1.000 13.40245 150 GLU A O 1
ATOM 2342 N N . TYR A 1 151 ? 10.40181 34.13960 97.38759 1.000 10.90028 151 TYR A N 1
ATOM 2343 C CA . TYR A 1 151 ? 11.27036 34.19030 98.56202 1.000 10.95498 151 TYR A CA 1
ATOM 2344 C C . TYR A 1 151 ? 11.41396 35.55473 99.23196 1.000 10.77214 151 TYR A C 1
ATOM 2345 O O . TYR A 1 151 ? 11.85779 35.59787 100.38219 1.000 11.35407 151 TYR A O 1
ATOM 2363 N N . ALA A 1 152 ? 11.09192 36.66373 98.56988 1.000 9.78147 152 ALA A N 1
ATOM 2364 C CA . ALA A 1 152 ? 11.46988 37.95044 99.14672 1.000 10.18882 152 ALA A CA 1
ATOM 2365 C C . ALA A 1 152 ? 10.62107 38.34217 100.35013 1.000 10.78820 152 ALA A C 1
ATOM 2366 O O . ALA A 1 152 ? 11.11906 39.03141 101.24103 1.000 10.91059 152 ALA A O 1
ATOM 2373 N N . HIS A 1 153 ? 9.34424 37.97356 100.37903 1.000 11.64575 153 HIS A N 1
ATOM 2374 C CA . HIS A 1 153 ? 8.41286 38.33944 101.44311 1.000 11.97074 153 HIS A CA 1
ATOM 2375 C C . HIS A 1 153 ? 8.58212 39.80778 101.85890 1.000 13.13766 153 HIS A C 1
ATOM 2376 O O . HIS A 1 153 ? 8.78105 40.10651 103.03743 1.000 13.34785 153 HIS A O 1
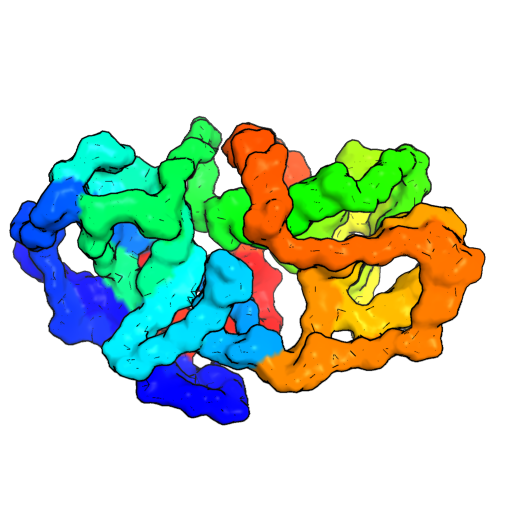ATOM 2390 N N . PRO A 1 154 ? 8.44603 40.73204 100.91879 1.000 13.04271 154 PRO A N 1
ATOM 2391 C CA . PRO A 1 154 ? 8.77815 42.12439 101.21175 1.000 13.45054 154 PRO A CA 1
ATOM 2392 C C . PRO A 1 154 ? 7.73459 42.82342 102.05742 1.000 13.80353 154 PRO A C 1
ATOM 2393 O O . PRO A 1 154 ? 6.54848 42.49009 102.05881 1.000 13.29708 154 PRO A O 1
ATOM 2404 N N A LYS A 1 155 ? 8.19568 43.82841 102.77488 0.664 13.32491 155 LYS A N 1
ATOM 2405 N N B LYS A 1 155 ? 8.20784 43.83322 102.77369 0.336 14.42782 155 LYS A N 1
ATOM 2406 C CA A LYS A 1 155 ? 7.31274 44.75399 103.46340 0.664 15.32867 155 LYS A CA 1
ATOM 2407 C CA B LYS A 1 155 ? 7.36321 44.76023 103.50652 0.336 16.00815 155 LYS A CA 1
ATOM 2408 C C A LYS A 1 155 ? 7.72315 46.17063 103.09695 0.664 14.17340 155 LYS A C 1
ATOM 2409 C C B LYS A 1 155 ? 7.73312 46.17510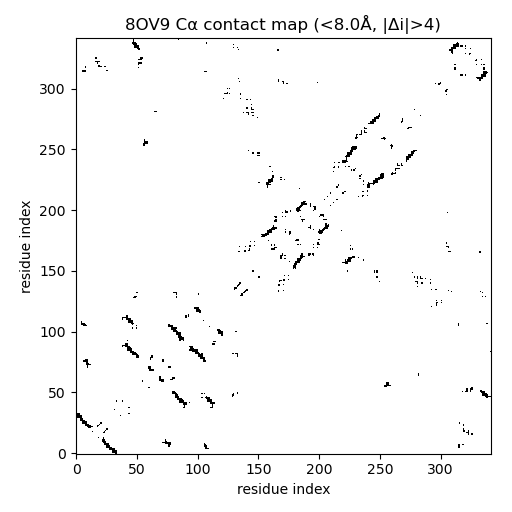 103.09056 0.336 14.60031 155 LYS A C 1
ATOM 2410 O O A LYS A 1 155 ? 8.89638 46.45407 102.83084 0.664 13.24277 155 LYS A O 1
ATOM 2411 O O B LYS A 1 155 ? 8.89672 46.46839 102.80020 0.336 13.80093 155 LYS A O 1
ATOM 2426 N N . GLN A 1 156 ? 6.72730 47.04859 103.04147 1.000 13.92371 156 GLN A N 1
ATOM 2427 C CA . GLN A 1 156 ? 6.95109 48.42055 102.60681 1.000 13.68785 156 GLN A CA 1
ATOM 2428 C C . GLN A 1 156 ? 8.13572 49.03200 103.34499 1.000 13.24474 156 GLN A C 1
ATOM 2429 O O . GLN A 1 156 ? 8.22758 48.94174 104.57175 1.000 13.35834 156 GLN A O 1
ATOM 2443 N N . GLY A 1 157 ? 9.05855 49.63276 102.58725 1.000 12.80377 157 GLY A N 1
ATOM 2444 C CA . GLY A 1 157 ? 10.16207 50.36559 103.16897 1.000 12.52764 157 GLY A CA 1
ATOM 2445 C C . GLY A 1 157 ? 11.36198 49.54287 103.59067 1.000 12.33826 157 GLY A C 1
ATOM 2446 O O . GLY A 1 157 ? 12.32342 50.11846 104.11764 1.000 13.44642 157 GLY A O 1
ATOM 2450 N N . GLU A 1 158 ? 11.33063 48.22192 103.42356 1.000 11.45831 158 GLU A N 1
ATOM 2451 C CA . GLU A 1 158 ? 12.51933 47.41277 103.66442 1.000 11.03366 158 GLU A CA 1
ATOM 2452 C C . GLU A 1 158 ? 13.62144 47.81685 102.69209 1.000 10.27868 158 GLU A C 1
ATOM 2453 O O . GLU A 1 158 ? 13.37064 48.44359 101.66029 1.000 11.60531 158 GLU A O 1
ATOM 2465 N N . THR A 1 159 ? 14.85413 47.44029 103.02722 1.000 9.88367 159 THR A N 1
ATOM 2466 C CA . THR A 1 159 ? 16.02509 47.73967 102.20849 1.000 9.70634 159 THR A CA 1
ATOM 2467 C C . THR A 1 159 ? 16.56226 46.46173 101.58619 1.000 9.71515 159 THR A C 1
ATOM 2468 O O . THR A 1 159 ? 16.82916 45.47616 102.28964 1.000 9.57553 159 THR A O 1
ATOM 2479 N N . VAL A 1 160 ? 16.76597 46.50253 100.27554 1.000 9.09991 160 VAL A N 1
ATOM 2480 C CA . VAL A 1 160 ? 17.35123 45.39340 99.53830 1.000 8.89873 160 VAL A CA 1
ATOM 2481 C C . VAL A 1 160 ? 18.70134 45.81438 98.99209 1.000 9.23810 160 VAL A C 1
ATOM 2482 O O . VAL A 1 160 ? 18.86695 46.95121 98.54762 1.000 10.40670 160 VAL A O 1
ATOM 2495 N N . PHE A 1 161 ? 19.66074 44.88935 99.00887 1.000 8.12762 161 PHE A N 1
ATOM 2496 C CA . PHE A 1 161 ? 20.93391 45.03063 98.29760 1.000 7.84272 161 PHE A CA 1
ATOM 2497 C C . PHE A 1 161 ? 20.94438 44.02328 97.15638 1.000 8.44593 161 PHE A C 1
ATOM 2498 O O . PHE A 1 161 ? 20.81744 42.81439 97.38797 1.000 8.59311 161 PHE A O 1
ATOM 2515 N N . VAL A 1 162 ? 21.12846 44.52293 95.93362 1.000 8.67379 162 VAL A N 1
ATOM 2516 C CA . VAL A 1 162 ? 21.18835 43.69836 94.73408 1.000 8.34930 162 VAL A CA 1
ATOM 2517 C C . VAL A 1 162 ? 22.61484 43.73073 94.18704 1.000 8.60862 162 VAL A C 1
ATOM 2518 O O . VAL A 1 162 ? 23.08542 44.77578 93.71908 1.000 9.21634 162 VAL A O 1
ATOM 2531 N N . SER A 1 163 ? 23.28057 42.58022 94.20982 1.000 8.56566 163 SER A N 1
ATOM 2532 C CA . SER A 1 163 ? 24.57111 42.43639 93.54344 1.000 8.82714 163 SER A CA 1
ATOM 2533 C C . SER A 1 163 ? 24.38026 42.25560 92.03698 1.000 8.24235 163 SER A C 1
ATOM 2534 O O . SER A 1 163 ? 23.33514 41.79863 91.57519 1.000 9.39087 163 SER A O 1
ATOM 2542 N N . THR A 1 164 ? 25.40632 42.62636 91.26423 1.000 8.94647 164 THR A N 1
ATOM 2543 C CA . THR A 1 164 ? 25.32965 42.60712 89.79570 1.000 9.50363 164 THR A CA 1
ATOM 2544 C C . THR A 1 164 ? 24.02143 43.25351 89.33440 1.000 8.90872 164 THR A C 1
ATOM 2545 O O . THR A 1 164 ? 23.24819 42.70367 88.54592 1.000 9.39583 164 THR A O 1
ATOM 2556 N N . GLY A 1 165 ? 23.78647 44.46185 89.82568 1.000 9.04172 165 GLY A N 1
ATOM 2557 C CA . GLY A 1 165 ? 22.47840 45.06321 89.71746 1.000 9.39554 165 GLY A CA 1
ATOM 2558 C C . GLY A 1 165 ? 22.09456 45.55133 88.33530 1.000 9.73305 165 GLY A C 1
ATOM 2559 O O . GLY A 1 165 ? 20.91411 45.84451 88.11491 1.000 10.16475 165 GLY A O 1
ATOM 2563 N N . ALA A 1 166 ? 23.03867 45.67546 87.41533 1.000 9.91827 166 ALA A N 1
ATOM 2564 C CA . ALA A 1 166 ? 22.73131 46.13249 86.06709 1.000 10.05944 166 ALA A CA 1
ATOM 2565 C C . ALA A 1 166 ? 22.46195 44.99262 85.09044 1.000 10.91365 166 ALA A C 1
ATOM 2566 O O . ALA A 1 166 ? 22.06047 45.24536 83.94160 1.000 13.04176 166 ALA A O 1
ATOM 2573 N N . GLY A 1 167 ? 22.67431 43.75478 85.50620 1.000 10.23008 167 GLY A N 1
ATOM 2574 C CA . GLY A 1 167 ? 22.55759 42.65483 84.58906 1.000 9.72305 167 GLY A CA 1
ATOM 2575 C C . GLY A 1 167 ? 21.12796 42.30655 84.28271 1.000 10.08198 167 GLY A C 1
ATOM 2576 O O . GLY A 1 167 ? 20.1771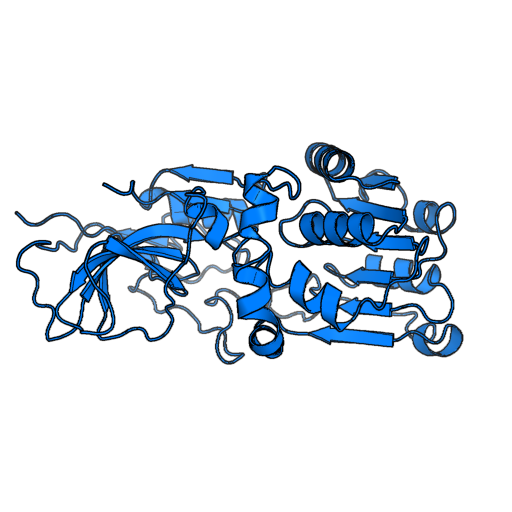8 42.85503 84.84104 1.000 10.07268 167 GLY A O 1
ATOM 2580 N N . PRO A 1 168 ? 20.96311 41.35105 83.37637 1.000 10.20435 168 PRO A N 1
ATOM 2581 C CA . PRO A 1 168 ? 19.60752 40.95089 82.99103 1.000 11.49891 168 PRO A CA 1
ATOM 2582 C C . PRO A 1 168 ? 18.76743 40.49315 84.17314 1.000 11.20152 168 PRO A C 1
ATOM 2583 O O . PRO A 1 168 ? 17.57405 40.78621 84.22260 1.000 12.83318 168 PRO A O 1
ATOM 2594 N N . VAL A 1 169 ? 19.34962 39.76295 85.11980 1.000 9.38266 169 VAL A N 1
ATOM 2595 C CA . VAL A 1 169 ? 18.62808 39.37784 86.33152 1.000 8.70874 169 VAL A CA 1
ATOM 2596 C C . VAL A 1 169 ? 18.54776 40.55048 87.30806 1.000 8.63448 169 VAL A C 1
ATOM 2597 O O . VAL A 1 169 ? 17.45857 40.95583 87.72254 1.000 8.76927 169 VAL A O 1
ATOM 2610 N N . GLY A 1 170 ? 19.70072 41.12556 87.66409 1.000 8.44657 170 GLY A N 1
ATOM 2611 C CA . GLY A 1 170 ? 19.73315 42.13064 88.71696 1.000 8.92876 170 GLY A CA 1
ATOM 2612 C C . GLY A 1 170 ? 18.89626 43.35714 88.42311 1.000 9.13808 170 GLY A C 1
ATOM 2613 O O . GLY A 1 170 ? 18.25688 43.90827 89.32176 1.000 9.18123 170 GLY A O 1
ATOM 2617 N N . SER A 1 171 ? 18.88759 43.80576 87.16789 1.000 8.87269 171 SER A N 1
ATOM 2618 C CA . SER A 1 171 ? 18.14720 45.01905 86.84249 1.000 9.56618 171 SER A CA 1
ATOM 2619 C C . SER A 1 171 ? 16.64564 44.78340 86.90880 1.000 9.14778 171 SER A C 1
ATOM 2620 O O . SER A 1 171 ? 15.88573 45.71283 87.19335 1.000 9.83112 171 SER A O 1
ATOM 2628 N N . PHE A 1 172 ? 16.20737 43.54591 86.66232 1.000 8.81719 172 PHE A N 1
ATOM 2629 C CA . PHE A 1 172 ? 14.80716 43.17005 86.87163 1.000 8.86184 172 PHE A CA 1
ATOM 2630 C C . PHE A 1 172 ? 14.49467 43.13459 88.36577 1.000 8.78885 172 PHE A C 1
ATOM 2631 O O . PHE A 1 172 ? 13.46823 43.67400 88.80558 1.000 9.22974 172 PHE A O 1
ATOM 2648 N N . VAL A 1 173 ? 15.40191 42.56632 89.17004 1.000 8.77477 173 VAL A N 1
ATOM 2649 C CA . VAL A 1 173 ? 15.21724 42.55898 90.62316 1.000 9.11663 173 VAL A CA 1
ATOM 2650 C C . VAL A 1 173 ? 15.06526 43.97988 91.16839 1.000 9.00287 173 VAL A C 1
ATOM 2651 O O . VAL A 1 173 ? 14.19898 44.23560 92.00870 1.000 9.81477 173 VAL A O 1
ATOM 2664 N N . ILE A 1 174 ? 15.91412 44.92325 90.73019 1.000 8.57544 174 ILE A N 1
ATOM 2665 C CA . ILE A 1 174 ? 15.77158 46.30765 91.20109 1.000 8.90852 174 ILE A CA 1
ATOM 2666 C C . ILE A 1 174 ? 14.34192 46.78632 90.98605 1.000 8.89860 174 ILE A C 1
ATOM 2667 O O . ILE A 1 174 ? 13.71912 47.39797 91.86776 1.000 9.76730 174 ILE A O 1
ATOM 2683 N N . GLN A 1 175 ? 13.80645 46.52431 89.78594 1.000 8.86496 175 GLN A N 1
ATOM 2684 C CA . GLN A 1 175 ? 12.48513 47.03582 89.43702 1.000 9.48466 175 GLN A CA 1
ATOM 2685 C C . GLN A 1 175 ? 11.37883 46.32316 90.20034 1.000 9.44713 175 GLN A C 1
ATOM 2686 O O . GLN A 1 175 ? 10.40345 46.96172 90.61439 1.000 10.56883 175 GLN A O 1
ATOM 2700 N N . LEU A 1 176 ? 11.51008 45.01722 90.42663 1.000 9.49907 176 LEU A N 1
ATOM 2701 C CA . LEU A 1 176 ? 10.55781 44.33637 91.29768 1.000 9.75823 176 LEU A CA 1
ATOM 2702 C C . LEU A 1 176 ? 10.56423 44.92980 92.69886 1.000 9.53628 176 LEU A C 1
ATOM 2703 O O . LEU A 1 176 ? 9.50723 45.12673 93.30393 1.000 10.29040 176 LEU A O 1
ATOM 2719 N N . ALA A 1 177 ? 11.75597 45.18941 93.23929 1.000 9.45204 177 ALA A N 1
ATOM 2720 C CA . ALA A 1 177 ? 11.85655 45.73110 94.58892 1.000 9.80724 177 ALA A CA 1
ATOM 2721 C C . ALA A 1 177 ? 11.24791 47.12438 94.68307 1.000 10.12234 177 ALA A C 1
ATOM 2722 O O . ALA A 1 177 ? 10.51979 47.42510 95.63775 1.000 10.47809 177 ALA A O 1
ATOM 2729 N N . LYS A 1 178 ? 11.51202 47.98706 93.69794 1.000 10.32349 178 LYS A N 1
ATOM 2730 C CA . LYS A 1 178 ? 10.91033 49.31541 93.73850 1.000 11.50950 178 LYS A CA 1
ATOM 2731 C C . LYS A 1 178 ? 9.39153 49.22502 93.63471 1.000 12.14591 178 LYS A C 1
ATOM 2732 O O . LYS A 1 178 ? 8.67223 49.98041 94.29269 1.000 12.85163 178 LYS A O 1
ATOM 2751 N N . ALA A 1 179 ? 8.87898 48.27643 92.85317 1.000 11.86072 179 ALA A N 1
ATOM 2752 C CA . ALA A 1 179 ? 7.42818 48.15887 92.73251 1.000 12.77284 179 ALA A CA 1
ATOM 2753 C C . ALA A 1 179 ? 6.79973 47.68865 94.03787 1.000 13.22443 179 ALA A C 1
ATOM 2754 O O . ALA A 1 179 ? 5.59926 47.89127 94.24753 1.000 14.09832 179 ALA A O 1
ATOM 2761 N N . ASP A 1 180 ? 7.58386 47.05124 94.90670 1.000 12.33008 180 ASP A N 1
ATOM 2762 C CA . ASP A 1 180 ? 7.15014 46.65226 96.23787 1.000 12.81038 180 ASP A CA 1
ATOM 2763 C C . ASP A 1 180 ? 7.45475 47.71017 97.29542 1.000 13.50855 180 ASP A C 1
ATOM 2764 O O . ASP A 1 180 ? 7.27964 47.44949 98.48963 1.000 15.29585 180 ASP A O 1
ATOM 2773 N N . GLY A 1 181 ? 7.87331 48.90741 96.89446 1.000 12.65306 181 GLY A N 1
ATOM 2774 C CA . GLY A 1 181 ? 8.05482 49.96531 97.87741 1.000 12.19019 181 GLY A CA 1
ATOM 2775 C C . GLY A 1 181 ? 9.31205 49.86714 98.71031 1.000 12.47826 181 GLY A C 1
ATOM 2776 O O . GLY A 1 181 ? 9.35472 50.39979 99.83115 1.000 13.89470 181 GLY A O 1
ATOM 2780 N N . LEU A 1 182 ? 10.34399 49.21076 98.19982 1.000 11.43542 182 LEU A N 1
ATOM 2781 C CA . LEU A 1 182 ? 11.57301 49.03169 98.94549 1.000 11.59211 182 LEU A CA 1
ATOM 2782 C C . LEU A 1 182 ? 12.60804 50.07045 98.55156 1.000 11.44662 182 LEU A C 1
ATOM 2783 O O . LEU A 1 182 ? 12.60374 50.62194 97.44366 1.000 12.65217 182 LEU A O 1
ATOM 2799 N N . LYS A 1 183 ? 13.51418 50.31416 99.48192 1.000 11.33226 183 LYS A N 1
ATOM 2800 C CA . LYS A 1 183 ? 14.74036 51.03266 99.17879 1.000 10.72772 183 LYS A CA 1
ATOM 2801 C C . LYS A 1 183 ? 15.71268 50.04799 98.55067 1.000 10.82574 183 LYS A C 1
ATOM 2802 O O . LYS A 1 183 ? 15.89920 48.94845 99.06994 1.000 11.25345 183 LYS A O 1
ATOM 2821 N N . VAL A 1 184 ? 16.35810 50.44592 97.45795 1.000 9.56096 184 VAL A N 1
ATOM 2822 C CA . VAL A 1 184 ? 17.28275 49.57761 96.73153 1.000 9.93226 184 VAL A CA 1
ATOM 2823 C C . VAL A 1 184 ? 18.69313 50.15856 96.77085 1.000 9.67476 184 VAL A C 1
ATOM 2824 O O . VAL A 1 184 ? 18.93262 51.27619 96.29673 1.000 10.36726 184 VAL A O 1
ATOM 2837 N N . ILE A 1 185 ? 19.63029 49.35765 97.26578 1.000 9.04926 185 ILE A N 1
ATOM 2838 C CA . ILE A 1 185 ? 21.06419 49.55334 97.09034 1.000 9.07269 185 ILE A CA 1
ATOM 2839 C C . ILE A 1 185 ? 21.50613 48.53095 96.04990 1.000 9.03488 185 ILE A C 1
ATOM 2840 O O . ILE A 1 185 ? 21.11209 47.36121 96.12667 1.000 9.40906 185 ILE A O 1
ATOM 2856 N N . ALA A 1 186 ? 22.33536 48.93617 95.09144 1.000 8.89379 186 ALA A N 1
ATOM 2857 C CA . ALA A 1 186 ? 22.77202 47.99990 94.06273 1.000 9.30218 186 ALA A CA 1
ATOM 2858 C C . ALA A 1 186 ? 24.16395 48.36342 93.56829 1.000 9.44260 186 ALA A C 1
ATOM 2859 O O . ALA A 1 186 ? 24.52907 49.53777 93.49578 1.000 9.79557 186 ALA A O 1
ATOM 2866 N N . SER A 1 187 ? 24.94762 47.34638 93.23786 1.000 9.14651 187 SER A N 1
ATOM 2867 C CA . SER A 1 187 ? 26.31018 47.59203 92.79273 1.000 9.36621 187 SER A CA 1
ATOM 2868 C C . SER A 1 187 ? 26.63318 46.85265 91.49922 1.000 9.82884 187 SER A C 1
ATOM 2869 O O . SER A 1 187 ? 26.03092 45.82624 91.15934 1.000 9.95312 187 SER A O 1
ATOM 2877 N N . ALA A 1 188 ? 27.59137 47.42858 90.77314 1.000 9.92627 188 ALA A N 1
ATOM 2878 C CA . ALA A 1 188 ? 28.06361 46.89175 89.50799 1.000 10.57113 188 ALA A CA 1
ATOM 2879 C C . ALA A 1 188 ? 29.49973 47.36433 89.31412 1.000 10.85035 188 ALA A C 1
ATOM 2880 O O . ALA A 1 188 ? 30.02739 48.13943 90.11570 1.000 11.28756 188 ALA A O 1
ATOM 2887 N N . GLY A 1 189 ? 30.11392 46.94353 88.20708 1.000 11.88297 189 GLY A N 1
ATOM 2888 C CA . GLY A 1 189 ? 31.52847 47.15802 87.98131 1.000 12.55231 189 GLY A CA 1
ATOM 2889 C C . GLY A 1 189 ? 31.91889 48.15246 86.91084 1.000 13.93428 189 GLY A C 1
ATOM 2890 O O . GLY A 1 189 ? 33.09587 48.18614 86.52687 1.000 15.17886 189 GLY A O 1
ATOM 2894 N N . SER A 1 190 ? 30.98516 48.94515 86.38594 1.000 14.26299 190 SER A N 1
ATOM 2895 C CA . SER A 1 190 ? 31.32868 49.97331 85.41634 1.000 15.17961 190 SER A CA 1
ATOM 2896 C C . SER A 1 190 ? 30.37837 51.15541 85.55551 1.000 14.93876 190 SER A C 1
ATOM 2897 O O . SER A 1 190 ? 29.27706 51.03375 86.09267 1.000 15.11948 190 SER A O 1
ATOM 2905 N N . GLU A 1 191 ? 30.80921 52.29829 85.02314 1.000 15.37919 191 GLU A N 1
ATOM 2906 C CA . GLU A 1 191 ? 29.98481 53.49904 85.03775 1.000 15.27440 191 GLU A CA 1
ATOM 2907 C C . GLU A 1 191 ? 28.68189 53.30842 84.26590 1.000 14.79926 191 GLU A C 1
ATOM 2908 O O . GLU A 1 191 ? 27.61473 53.72782 84.72877 1.000 14.87961 191 GLU A O 1
ATOM 2920 N N . GLU A 1 192 ? 28.74778 52.72675 83.06390 1.000 15.47893 192 GLU A N 1
ATOM 2921 C CA . GLU A 1 192 ? 27.52610 52.56172 82.28180 1.000 17.02980 192 GLU A CA 1
ATOM 2922 C C . GLU A 1 192 ? 26.51408 51.71447 83.04109 1.000 15.07818 192 GLU A C 1
ATOM 2923 O O . GLU A 1 192 ? 25.30446 51.96421 82.98714 1.000 14.98464 192 GLU A O 1
ATOM 2935 N N . LYS A 1 193 ? 27.00032 50.71267 83.76687 1.000 13.93419 193 LYS A N 1
ATOM 2936 C CA . LYS A 1 193 ? 26.11277 49.87097 84.55750 1.000 13.62502 193 LYS A CA 1
ATOM 2937 C C . LYS A 1 193 ? 25.52418 50.62927 85.74072 1.000 12.02596 193 LYS A C 1
ATOM 2938 O O . LYS A 1 193 ? 24.34129 50.45852 86.05133 1.000 12.16244 193 LYS A O 1
ATOM 2957 N N . VAL A 1 194 ? 26.32857 51.45505 86.42332 1.000 11.90312 194 VAL A N 1
ATOM 2958 C CA . VAL A 1 194 ? 25.79216 52.28204 87.50019 1.000 12.12330 194 VAL A CA 1
ATOM 2959 C C . VAL A 1 194 ? 24.70290 53.19863 86.96090 1.000 12.20778 194 VAL A C 1
ATOM 2960 O O . VAL A 1 194 ? 23.64184 53.35580 87.57486 1.000 11.96671 194 VAL A O 1
ATOM 2973 N N . GLN A 1 195 ? 24.92286 53.78020 85.78035 1.000 12.37424 195 GLN A N 1
ATOM 2974 C CA . GLN A 1 195 ? 23.90942 54.66221 85.20836 1.000 13.14386 195 GLN A CA 1
ATOM 2975 C C . GLN A 1 195 ? 22.61551 53.90436 84.93149 1.000 12.75459 195 GLN A C 1
ATOM 2976 O O . GLN A 1 195 ? 21.51883 54.41174 85.18937 1.000 13.42999 195 GLN A O 1
ATOM 2990 N N . PHE A 1 196 ? 22.71655 52.66820 84.45321 1.000 12.46619 196 PHE A N 1
ATOM 2991 C CA . PHE A 1 196 ? 21.50194 51.90102 84.19549 1.000 11.96585 196 PHE A CA 1
ATOM 2992 C C . PHE A 1 196 ? 20.78835 51.53281 85.49280 1.000 11.27038 196 PHE A C 1
ATOM 2993 O O . PHE A 1 196 ? 19.55723 51.58477 85.55707 1.000 12.56669 196 PHE A O 1
ATOM 3010 N N . MET A 1 197 ? 21.53529 51.16935 86.54188 1.000 10.85158 197 MET A N 1
ATOM 3011 C CA . MET A 1 197 ? 20.89769 50.89190 87.82999 1.000 11.21446 197 MET A CA 1
ATOM 3012 C C . MET A 1 197 ? 20.11603 52.10240 88.32291 1.000 11.38952 197 MET A C 1
ATOM 3013 O O . MET A 1 197 ? 19.00468 51.96423 88.84158 1.000 11.97955 197 MET A O 1
ATOM 3027 N N . LYS A 1 198 ? 20.68318 53.30250 88.17906 1.000 12.14828 198 LYS A N 1
ATOM 3028 C CA . LYS A 1 198 ? 19.95911 54.50770 88.57245 1.000 13.30021 198 LYS A CA 1
ATOM 3029 C C . LYS A 1 198 ? 18.72820 54.70599 87.69763 1.000 13.34612 198 LYS A C 1
ATOM 3030 O O . LYS A 1 198 ? 17.64106 55.04430 88.18762 1.000 14.35711 198 LYS A O 1
ATOM 3049 N N . GLU A 1 199 ? 18.87857 54.48284 86.39813 1.000 13.47511 199 GLU A N 1
ATOM 3050 C CA . GLU A 1 199 ? 17.75431 54.66531 85.49433 1.000 13.67347 199 GLU A CA 1
ATOM 3051 C C . GLU A 1 199 ? 16.56883 53.78246 85.87445 1.000 13.97280 199 GLU A C 1
ATOM 3052 O O . GLU A 1 199 ? 15.40750 54.19659 85.72565 1.000 15.20301 199 GLU A O 1
ATOM 3064 N N . VAL A 1 200 ? 16.83394 52.55452 86.33939 1.000 13.25316 200 VAL A N 1
ATOM 3065 C CA . VAL A 1 200 ? 15.75089 51.64126 86.68108 1.000 13.59462 200 VAL A CA 1
ATOM 3066 C C . VAL A 1 200 ? 15.28725 51.76128 88.12874 1.000 14.21739 200 VAL A C 1
ATOM 3067 O O . VAL A 1 200 ? 14.43717 50.98152 88.56697 1.000 15.23068 200 VAL A O 1
ATOM 3080 N N . GLY A 1 201 ? 15.79748 52.75227 88.86935 1.000 14.02417 201 GLY A N 1
ATOM 3081 C CA . GLY A 1 201 ? 15.20363 53.14086 90.13806 1.000 13.96128 201 GLY A CA 1
ATOM 3082 C C . GLY A 1 201 ? 16.02846 52.88418 91.37687 1.000 12.84485 201 GLY A C 1
ATOM 3083 O O . GLY A 1 201 ? 15.51413 53.09965 92.48522 1.000 13.91348 201 GLY A O 1
ATOM 3087 N N . ALA A 1 202 ? 17.26547 52.41239 91.25401 1.000 12.39400 202 ALA A N 1
ATOM 3088 C CA . ALA A 1 202 ? 18.04604 52.17581 92.46001 1.000 12.67615 202 ALA A CA 1
ATOM 3089 C C . ALA A 1 202 ? 18.21316 53.48021 93.22726 1.000 13.03622 202 ALA A C 1
ATOM 3090 O O . ALA A 1 202 ? 18.51079 54.52490 92.65286 1.000 14.13335 202 ALA A O 1
ATOM 3097 N N . ASP A 1 203 ? 18.03136 53.41221 94.53870 1.000 11.74257 203 ASP A N 1
ATOM 3098 C CA . ASP A 1 203 ? 18.20929 54.58569 95.38506 1.000 12.30394 203 ASP A CA 1
ATOM 3099 C C . ASP A 1 203 ? 19.67255 54.87789 95.64836 1.000 12.54565 203 ASP A C 1
ATOM 3100 O O . ASP A 1 203 ? 20.06587 56.04670 95.73233 1.000 14.16554 203 ASP A O 1
ATOM 3109 N N . VAL A 1 204 ? 20.47521 53.83166 95.80715 1.000 11.57405 204 VAL A N 1
ATOM 3110 C CA . VAL A 1 204 ? 21.90692 53.93031 96.06268 1.000 11.95359 204 VAL A CA 1
ATOM 3111 C C . VAL A 1 204 ? 22.53643 52.99458 95.05028 1.000 12.02731 204 VAL A C 1
ATOM 3112 O O . VAL A 1 204 ? 22.38544 51.77634 95.15593 1.000 13.94276 204 VAL A O 1
ATOM 3125 N N . ALA A 1 205 ? 23.20148 53.54925 94.05605 1.000 11.73565 205 ALA A N 1
ATOM 3126 C CA . ALA A 1 205 ? 23.82361 52.76863 93.00087 1.000 11.86330 205 ALA A CA 1
ATOM 3127 C C . ALA A 1 205 ? 25.30380 53.09790 93.02095 1.000 11.96708 205 ALA A C 1
ATOM 3128 O O . ALA A 1 205 ? 25.67423 54.27490 93.01129 1.000 12.76004 205 ALA A O 1
ATOM 3135 N N . PHE A 1 206 ? 26.14932 52.07368 93.05061 1.000 11.03066 206 PHE A N 1
ATOM 3136 C CA . PHE A 1 206 ? 27.57658 52.33289 93.13688 1.000 10.60261 206 PHE A CA 1
ATOM 3137 C C . PHE A 1 206 ? 28.40561 51.28936 92.39720 1.000 10.61890 206 PHE A C 1
ATOM 3138 O O . PHE A 1 206 ? 27.94342 50.19711 92.05974 1.000 10.45330 206 PHE A O 1
ATOM 3155 N N . ASN A 1 207 ? 29.64557 51.68891 92.11098 1.000 10.75473 207 ASN A N 1
ATOM 3156 C CA . ASN A 1 207 ? 30.63777 50.86704 91.42608 1.000 10.90945 207 ASN A CA 1
ATOM 3157 C C . ASN A 1 207 ? 31.53599 50.25910 92.49458 1.000 11.32633 207 ASN A C 1
ATOM 3158 O O . ASN A 1 207 ? 32.24944 50.97713 93.20343 1.000 11.43060 207 ASN A O 1
ATOM 3169 N N . TYR A 1 208 ? 31.47773 48.93610 92.63786 1.000 12.19976 208 TYR A N 1
ATOM 3170 C CA . TYR A 1 208 ? 32.22812 48.29809 93.71622 1.000 12.91891 208 TYR A CA 1
ATOM 3171 C C . TYR A 1 208 ? 33.73333 48.41729 93.52676 1.000 13.63202 208 TYR A C 1
ATOM 3172 O O . TYR A 1 208 ? 34.47705 48.18056 94.48108 1.000 14.49910 208 TYR A O 1
ATOM 3190 N N . LYS A 1 209 ? 34.19352 48.77487 92.32730 1.000 13.19932 209 LYS A N 1
ATOM 3191 C CA . LYS A 1 209 ? 35.61551 48.97003 92.08819 1.000 13.80465 209 LYS A CA 1
ATOM 3192 C C . LYS A 1 209 ? 36.12013 50.32229 92.57678 1.000 14.41462 209 LYS A C 1
ATOM 3193 O O . LYS A 1 209 ? 37.32946 50.48152 92.75004 1.000 16.20129 209 LYS A O 1
ATOM 3212 N N . THR A 1 210 ? 35.24378 51.30198 92.78893 1.000 14.30643 210 THR A N 1
ATOM 3213 C CA . THR A 1 210 ? 35.67906 52.61897 93.23090 1.000 14.71756 210 THR A CA 1
ATOM 3214 C C . THR A 1 210 ? 35.12672 52.99888 94.58917 1.000 16.14234 210 THR A C 1
ATOM 3215 O O . THR A 1 210 ? 35.54012 54.02489 95.13806 1.000 17.05667 210 THR A O 1
ATOM 3226 N N . THR A 1 211 ? 34.22304 52.19533 95.14467 1.000 16.21155 211 THR A N 1
ATOM 3227 C CA . THR A 1 211 ? 33.49111 52.50349 96.36991 1.000 16.28443 211 THR A CA 1
ATOM 3228 C C . THR A 1 211 ? 33.46086 51.25996 97.25139 1.000 16.07203 211 THR A C 1
ATOM 3229 O O . THR A 1 211 ? 33.21739 50.15588 96.76183 1.000 17.19821 211 THR A O 1
ATOM 3240 N N . ASN A 1 212 ? 33.73469 51.44171 98.54442 1.000 16.51540 212 ASN A N 1
ATOM 3241 C CA . ASN A 1 212 ? 33.81759 50.35812 99.53391 1.000 16.36592 212 ASN A CA 1
ATOM 3242 C C . ASN A 1 212 ? 32.41494 49.83019 99.84309 1.000 14.96454 212 ASN A C 1
ATOM 3243 O O . ASN A 1 212 ? 31.60497 50.51611 100.46801 1.000 15.49828 212 ASN A O 1
ATOM 3254 N N . THR A 1 213 ? 32.13290 48.59191 99.42552 1.000 13.76247 213 THR A N 1
ATOM 3255 C CA . THR A 1 213 ? 30.81615 47.98997 99.64475 1.000 12.59726 213 THR A CA 1
ATOM 3256 C C . THR A 1 213 ? 30.42792 47.97624 101.11843 1.000 12.78184 213 THR A C 1
ATOM 3257 O O . THR A 1 213 ? 29.28841 48.29484 101.47403 1.000 12.40887 213 THR A O 1
ATOM 3268 N N . ALA A 1 214 ? 31.34515 47.57090 101.99286 1.000 13.67651 214 ALA A N 1
ATOM 3269 C CA . ALA A 1 214 ? 31.01128 47.53453 103.41307 1.000 14.92252 214 ALA A CA 1
ATOM 3270 C C . ALA A 1 214 ? 30.63669 48.91774 103.93115 1.000 15.72370 214 ALA A C 1
ATOM 3271 O O . ALA A 1 214 ? 29.72309 49.05232 104.74695 1.000 15.74173 214 ALA A O 1
ATOM 3278 N N . GLU A 1 215 ? 31.33919 49.95610 103.48578 1.000 16.18359 215 GLU A N 1
ATOM 3279 C CA . GLU A 1 215 ? 31.00456 51.30881 103.92210 1.000 18.18287 215 GLU A CA 1
ATOM 3280 C C . GLU A 1 215 ? 29.60425 51.70732 103.46432 1.000 17.04875 215 GLU A C 1
ATOM 3281 O O . GLU A 1 215 ? 28.82258 52.27027 104.24186 1.000 17.76360 215 GLU A O 1
ATOM 3293 N N . VAL A 1 216 ? 29.25276 51.39590 102.21677 1.000 15.45068 216 VAL A N 1
ATOM 3294 C CA . VAL A 1 216 ? 27.91941 51.73104 101.73015 1.000 14.06712 216 VAL A CA 1
ATOM 3295 C C . VAL A 1 216 ? 26.85367 51.00471 102.53795 1.000 13.96225 216 VAL A C 1
ATOM 3296 O O . VAL A 1 216 ? 25.83456 51.59445 102.91651 1.000 14.05605 216 VAL A O 1
ATOM 3309 N N . LEU A 1 217 ? 27.05526 49.70446 102.79403 1.000 13.64717 217 LEU A N 1
ATOM 3310 C CA . LEU A 1 217 ? 26.02696 48.94678 103.49235 1.000 14.72071 217 LEU A CA 1
ATOM 3311 C C . LEU A 1 217 ? 25.87206 49.41017 104.93751 1.000 16.94623 217 LEU A C 1
ATOM 3312 O O . LEU A 1 217 ? 24.76089 49.36409 105.47087 1.000 17.11185 217 LEU A O 1
ATOM 3328 N N . GLU A 1 218 ? 26.95441 49.88006 105.57676 1.000 18.39691 218 GLU A N 1
ATOM 3329 C CA . GLU A 1 218 ? 26.84014 50.42264 106.93007 1.000 20.69636 218 GLU A CA 1
ATOM 3330 C C . GLU A 1 218 ? 26.05730 51.72753 106.92855 1.000 20.56418 218 GLU A C 1
ATOM 3331 O O . GLU A 1 218 ? 25.22830 51.97069 107.81264 1.000 21.54649 218 GLU A O 1
ATOM 3343 N N . LYS A 1 219 ? 26.31451 52.57459 105.94264 1.000 19.19271 219 LYS A N 1
ATOM 3344 C CA A LYS A 1 219 ? 25.66741 53.87892 105.91034 0.577 20.09016 219 LYS A CA 1
ATOM 3345 C CA B LYS A 1 219 ? 25.68074 53.88014 105.88876 0.423 20.28875 219 LYS A CA 1
ATOM 3346 C C . LYS A 1 219 ? 24.21295 53.76664 105.48363 1.000 19.28263 219 LYS A C 1
ATOM 3347 O O . LYS A 1 219 ? 23.35899 54.49435 106.00020 1.000 19.62415 219 LYS A O 1
ATOM 3382 N N . GLU A 1 220 ? 23.90090 52.84759 104.57275 1.000 17.27571 220 GLU A N 1
ATOM 3383 C CA . GLU A 1 220 ? 22.58670 52.78853 103.95701 1.000 17.22140 220 GLU A CA 1
ATOM 3384 C C . GLU A 1 220 ? 21.73560 51.60690 104.38930 1.000 16.75466 220 GLU A C 1
ATOM 3385 O O . GLU A 1 220 ? 20.57448 51.53372 103.98361 1.000 16.26168 220 GLU A O 1
ATOM 3397 N N . GLY A 1 221 ? 22.25918 50.70144 105.20992 1.000 16.22130 221 GLY A N 1
ATOM 3398 C CA . GLY A 1 221 ? 21.50066 49.55961 105.66761 1.000 17.04960 221 GLY A CA 1
ATOM 3399 C C . GLY A 1 221 ? 20.86151 49.84299 107.01783 1.000 17.47482 221 GLY A C 1
ATOM 3400 O O . GLY A 1 221 ? 20.59894 51.00177 107.37092 1.000 20.04457 221 GLY A O 1
ATOM 3401 N N . PRO A 1 222 ? 20.58354 48.78531 107.80261 1.000 16.89812 222 PRO A N 1
ATOM 3402 C CA . PRO A 1 222 ? 20.88507 47.38216 107.51415 1.000 15.50657 222 PRO A CA 1
ATOM 3403 C C . PRO A 1 222 ? 20.05701 46.82709 106.37170 1.000 14.24241 222 PRO A C 1
ATOM 3404 O O . PRO A 1 222 ? 19.13325 47.44834 105.86384 1.000 15.20619 222 PRO A O 1
ATOM 3415 N N . ILE A 1 223 ? 20.42329 45.62401 105.95016 1.000 12.22537 223 ILE A N 1
ATOM 3416 C CA . ILE A 1 223 ? 19.87760 44.98338 104.75356 1.000 12.11887 223 ILE A CA 1
ATOM 3417 C C . ILE A 1 223 ? 18.80076 43.98527 105.16602 1.000 11.23932 223 ILE A C 1
ATOM 3418 O O . ILE A 1 223 ? 19.08709 43.03439 105.90259 1.000 12.32971 223 ILE A O 1
ATOM 3434 N N . ASP A 1 224 ? 17.57917 44.14705 104.64734 1.000 9.60072 224 ASP A N 1
ATOM 3435 C CA . ASP A 1 224 ? 16.52799 43.16227 104.88560 1.000 9.85972 224 ASP A CA 1
ATOM 3436 C C . ASP A 1 224 ? 16.50255 42.04243 103.86435 1.000 9.06886 224 ASP A C 1
ATOM 3437 O O . ASP A 1 224 ? 16.09917 40.92073 104.19665 1.000 8.93648 224 ASP A O 1
ATOM 3446 N N . ILE A 1 225 ? 16.90284 42.31981 102.63030 1.000 8.62583 225 ILE A N 1
ATOM 3447 C CA . ILE A 1 225 ? 16.92997 41.31711 101.57487 1.000 9.09581 225 ILE A CA 1
ATOM 3448 C C . ILE A 1 225 ? 18.24019 41.49658 100.82415 1.000 9.00403 225 ILE A C 1
ATOM 3449 O O . ILE A 1 225 ? 18.60103 42.62355 100.45748 1.000 9.90606 225 ILE A O 1
ATOM 3465 N N . TYR A 1 226 ? 18.96489 40.39773 100.61573 1.000 8.20716 226 TYR A N 1
ATOM 3466 C CA . TYR A 1 226 ? 20.13665 40.38275 99.74828 1.000 7.78586 226 TYR A CA 1
ATOM 3467 C C . TYR A 1 226 ? 19.84751 39.46897 98.57132 1.000 8.34981 226 TYR A C 1
ATOM 3468 O O . TYR A 1 226 ? 19.46670 38.31274 98.76856 1.000 8.74265 226 TYR A O 1
ATOM 3486 N N . TRP A 1 227 ? 20.00563 39.99325 97.35626 1.000 7.79919 227 TRP A N 1
ATOM 3487 C CA . TRP A 1 227 ? 19.90157 39.19423 96.13985 1.000 7.34454 227 TRP A CA 1
ATOM 3488 C C . TRP A 1 227 ? 21.32300 38.89461 95.66300 1.000 7.21067 227 TRP A C 1
ATOM 3489 O O . TRP A 1 227 ? 22.05054 39.80894 95.23901 1.000 7.72039 227 TRP A O 1
ATOM 3510 N N . ASP A 1 228 ? 21.73760 37.63175 95.78141 1.000 7.29037 228 ASP A N 1
ATOM 3511 C CA . ASP A 1 228 ? 23.11717 37.23500 95.53335 1.000 7.94897 228 ASP A CA 1
ATOM 3512 C C . ASP A 1 228 ? 23.27878 36.67812 94.12318 1.000 7.56926 228 ASP A C 1
ATOM 3513 O O . ASP A 1 228 ? 22.73120 35.61417 93.80167 1.000 8.10357 228 ASP A O 1
ATOM 3522 N N . ASN A 1 229 ? 24.08712 37.37253 93.31644 1.000 7.64866 229 ASN A N 1
ATOM 3523 C CA . ASN A 1 229 ? 24.55905 36.91321 92.02179 1.000 7.71754 229 ASN A CA 1
ATOM 3524 C C . ASN A 1 229 ? 26.05361 36.63562 92.01887 1.000 8.86351 229 ASN A C 1
ATOM 3525 O O . ASN A 1 229 ? 26.59420 36.28409 90.96405 1.000 10.45847 229 ASN A O 1
ATOM 3536 N N . VAL A 1 230 ? 26.74233 36.79797 93.15785 1.000 8.62041 230 VAL A N 1
ATOM 3537 C CA . VAL A 1 230 ? 28.19707 36.71646 93.16242 1.000 9.17227 230 VAL A CA 1
ATOM 3538 C C . VAL A 1 230 ? 28.83008 35.83928 94.23767 1.000 8.33311 230 VAL A C 1
ATOM 3539 O O . VAL A 1 230 ? 29.92063 35.29424 94.02026 1.000 9.26263 230 VAL A O 1
ATOM 3552 N N . GLY A 1 231 ? 28.18711 35.70509 95.40535 1.000 7.99587 231 GLY A N 1
ATOM 3553 C CA . GLY A 1 231 ? 28.82910 34.93851 96.47547 1.000 8.14472 231 GLY A CA 1
ATOM 3554 C C . GLY A 1 231 ? 30.02663 35.65611 97.09553 1.000 8.13998 231 GLY A C 1
ATOM 3555 O O . GLY A 1 231 ? 30.20040 36.86916 96.97683 1.000 8.81873 231 GLY A O 1
ATOM 3559 N N . GLY A 1 232 ? 30.84707 34.86755 97.79109 1.000 9.00940 232 GLY A N 1
ATOM 3560 C CA . GLY A 1 232 ? 32.13407 35.34314 98.27691 1.000 9.53367 232 GLY A CA 1
ATOM 3561 C C . GLY A 1 232 ? 32.08759 36.63008 99.06238 1.000 9.05154 232 GLY A C 1
ATOM 3562 O O . GLY A 1 232 ? 31.28656 36.79501 99.98458 1.000 9.51011 232 GLY A O 1
ATOM 3566 N N . GLU A 1 233 ? 33.00519 37.54224 98.73848 1.000 9.96505 233 GLU A N 1
ATOM 3567 C CA . GLU A 1 233 ? 33.19943 38.72150 99.57331 1.000 10.58361 233 GLU A CA 1
ATOM 3568 C C . GLU A 1 233 ? 31.94668 39.57409 99.64895 1.000 9.61240 233 GLU A C 1
ATOM 3569 O O . GLU A 1 233 ? 31.67660 40.19822 100.68104 1.000 9.77091 233 GLU A O 1
ATOM 3581 N N . THR A 1 234 ? 31.18613 39.65435 98.55622 1.000 10.01164 234 THR A N 1
ATOM 3582 C CA . THR A 1 234 ? 29.98108 40.47738 98.59085 1.000 9.43852 234 THR A CA 1
ATOM 3583 C C . THR A 1 234 ? 28.92221 39.84944 99.49014 1.000 9.11758 234 THR A C 1
ATOM 3584 O O . THR A 1 234 ? 28.25371 40.55314 100.25684 1.000 9.43084 234 THR A O 1
ATOM 3595 N N . LEU A 1 235 ? 28.76444 38.52596 99.41329 1.000 8.70350 235 LEU A N 1
ATOM 3596 C CA . LEU A 1 235 ? 27.89030 37.81171 100.33388 1.000 8.00459 235 LEU A CA 1
ATOM 3597 C C . LEU A 1 235 ? 28.33397 38.01264 101.77673 1.000 7.82947 235 LEU A C 1
ATOM 3598 O O . LEU A 1 235 ? 27.49753 38.24162 102.65904 1.000 8.01269 235 LEU A O 1
ATOM 3614 N N . GLU A 1 236 ? 29.64344 37.94380 102.03949 1.000 8.08479 236 GLU A N 1
ATOM 3615 C CA . GLU A 1 236 ? 30.12740 38.17508 103.39751 1.000 7.61327 236 GLU A CA 1
ATOM 3616 C C . GLU A 1 236 ? 29.79318 39.58037 103.87509 1.000 8.17734 236 GLU A C 1
ATOM 3617 O O . GLU A 1 236 ? 29.40077 39.77018 105.03093 1.000 8.39095 236 GLU A O 1
ATOM 3629 N N . ALA A 1 237 ? 29.97124 40.58413 103.01117 1.000 8.25275 237 ALA A N 1
ATOM 3630 C CA . ALA A 1 237 ? 29.62232 41.94961 103.39259 1.000 7.91335 237 ALA A CA 1
ATOM 3631 C C . ALA A 1 237 ? 28.13008 42.06403 103.67690 1.000 8.09074 237 ALA A C 1
ATOM 3632 O O . ALA A 1 237 ? 27.72025 42.73738 104.62456 1.000 8.88854 237 ALA A O 1
ATOM 3639 N N . ALA A 1 238 ? 27.29884 41.42547 102.85110 1.000 8.33471 238 ALA A N 1
ATOM 3640 C CA . ALA A 1 238 ? 25.86109 41.45703 103.09582 1.000 8.46681 238 ALA A CA 1
ATOM 3641 C C . ALA A 1 238 ? 25.50615 40.81831 104.44477 1.000 8.36157 238 ALA A C 1
ATOM 3642 O O . ALA A 1 238 ? 24.68360 41.34943 105.20027 1.000 9.21914 238 ALA A O 1
ATOM 3649 N N . LEU A 1 239 ? 26.13270 39.68967 104.78236 1.000 8.10557 239 LEU A N 1
ATOM 3650 C CA . LEU A 1 239 ? 25.88629 39.07094 106.08165 1.000 8.51087 239 LEU A CA 1
ATOM 3651 C C . LEU A 1 239 ? 26.25722 40.00418 107.22731 1.000 8.61412 239 LEU A C 1
ATOM 3652 O O . LEU A 1 239 ? 25.52829 40.09008 108.22006 1.000 9.26088 239 LEU A O 1
ATOM 3668 N N . ASN A 1 240 ? 27.38897 40.70276 107.10786 1.000 8.68301 240 ASN A N 1
ATOM 3669 C CA . ASN A 1 240 ? 27.81848 41.63440 108.14461 1.000 9.06447 240 ASN A CA 1
ATOM 3670 C C . ASN A 1 240 ? 26.85119 42.79384 108.31294 1.000 10.19358 240 ASN A C 1
ATOM 3671 O O . ASN A 1 240 ? 26.75648 43.35439 109.40898 1.000 11.13799 240 ASN A O 1
ATOM 3682 N N . ALA A 1 241 ? 26.11284 43.15237 107.25851 1.000 9.39260 241 ALA A N 1
ATOM 3683 C CA . ALA A 1 241 ? 25.20280 44.28812 107.28128 1.000 9.95972 241 ALA A CA 1
ATOM 3684 C C . ALA A 1 241 ? 23.73406 43.88802 107.37810 1.000 10.09426 241 ALA A C 1
ATOM 3685 O O . ALA A 1 241 ? 22.86685 44.75760 107.29873 1.000 11.16882 241 ALA A O 1
ATOM 3692 N N . ALA A 1 242 ? 23.43538 42.60532 107.54124 1.000 9.58380 242 ALA A N 1
ATOM 3693 C CA . ALA A 1 242 ? 22.05761 42.14603 107.53711 1.000 9.86803 242 ALA A CA 1
ATOM 3694 C C . ALA A 1 242 ? 21.28467 42.59120 108.76952 1.000 10.17253 242 ALA A C 1
ATOM 3695 O O . ALA A 1 242 ? 21.82018 42.64228 109.87486 1.000 10.70420 242 ALA A O 1
ATOM 3702 N N . ASN A 1 243 ? 20.01086 42.89787 108.56189 1.000 9.93092 243 ASN A N 1
ATOM 3703 C CA A ASN A 1 243 ? 19.06261 43.07469 109.65009 0.352 10.26079 243 ASN A CA 1
ATOM 3704 C CA B ASN A 1 243 ? 19.06760 43.07384 109.64886 0.648 9.15947 243 ASN A CA 1
ATOM 3705 C C . ASN A 1 243 ? 18.59129 41.71348 110.16577 1.000 10.62996 243 ASN A C 1
ATOM 3706 O O . ASN A 1 243 ? 18.69372 40.68600 109.48942 1.000 10.38007 243 ASN A O 1
ATOM 3725 N N . VAL A 1 244 ? 18.04960 41.71965 111.38364 1.000 10.25456 244 VAL A N 1
ATOM 3726 C CA . VAL A 1 244 ? 17.36526 40.54001 111.90737 1.000 10.15933 244 VAL A CA 1
ATOM 3727 C C . VAL A 1 244 ? 16.22237 40.18739 110.96618 1.000 9.45548 244 VAL A C 1
ATOM 3728 O O . VAL A 1 244 ? 15.52229 41.06637 110.44651 1.000 9.80755 244 VAL A O 1
ATOM 3741 N N . ASN A 1 245 ? 16.05377 38.88651 110.71702 1.000 9.25901 245 ASN A N 1
ATOM 3742 C CA . ASN A 1 245 ? 15.00844 38.32869 109.85591 1.000 8.58051 245 ASN A CA 1
ATOM 3743 C C . ASN A 1 245 ? 15.23231 38.63307 108.37520 1.000 8.67594 245 ASN A C 1
ATOM 3744 O O . ASN A 1 245 ? 14.29453 38.58733 107.56367 1.000 9.86617 245 ASN A O 1
ATOM 3755 N N . ALA A 1 246 ? 16.47311 38.88047 107.99033 1.000 8.55413 246 ALA A N 1
ATOM 3756 C CA . ALA A 1 246 ? 16.78026 39.10762 106.59122 1.000 8.88419 246 ALA A CA 1
ATOM 3757 C C . ALA A 1 246 ? 16.58274 37.83816 105.77348 1.000 8.82870 246 ALA A C 1
ATOM 3758 O O . ALA A 1 246 ? 16.67712 36.71277 106.27849 1.000 9.15325 246 ALA A O 1
ATOM 3765 N N . ARG A 1 247 ? 16.31001 38.04802 104.48611 1.000 8.56035 247 ARG A N 1
ATOM 3766 C CA . ARG A 1 247 ? 16.18110 36.98563 103.49936 1.000 8.26038 247 ARG A CA 1
ATOM 3767 C C . ARG A 1 247 ? 17.28850 37.13674 102.46681 1.000 8.15959 247 ARG A C 1
ATOM 3768 O O . ARG A 1 247 ? 17.43684 38.19968 101.85551 1.000 8.71508 247 ARG A O 1
ATOM 3789 N N . PHE A 1 248 ? 18.07984 36.08429 102.29606 1.000 7.56879 248 PHE A N 1
ATOM 3790 C CA . PHE A 1 248 ? 19.18356 36.05298 101.34186 1.000 7.91992 248 PHE A CA 1
ATOM 3791 C C . PHE A 1 248 ? 18.78293 35.11050 100.22016 1.000 7.74783 248 PHE A C 1
ATOM 3792 O O . PHE A 1 248 ? 18.68685 33.89629 100.42261 1.000 8.82200 248 PHE A O 1
ATOM 3809 N N . ILE A 1 249 ? 18.53821 35.67251 99.04212 1.000 7.91633 249 ILE A N 1
ATOM 3810 C CA . ILE A 1 249 ? 18.10870 34.90137 97.88311 1.000 7.93042 249 ILE A CA 1
ATOM 3811 C C . ILE A 1 249 ? 19.34900 34.57640 97.06288 1.000 7.60548 249 ILE A C 1
ATOM 3812 O O . ILE A 1 249 ? 20.01001 35.47200 96.52844 1.000 8.11289 249 ILE A O 1
ATOM 3828 N N . GLU A 1 250 ? 19.70795 33.29407 97.00974 1.000 7.42579 250 GLU A N 1
ATOM 3829 C CA . GLU A 1 250 ? 20.96711 32.84220 96.41622 1.000 7.46276 250 GLU A CA 1
ATOM 3830 C C . GLU A 1 250 ? 20.68717 32.38512 94.99316 1.000 7.63126 250 GLU A C 1
ATOM 3831 O O . GLU A 1 250 ? 20.15617 31.29721 94.75624 1.000 7.81937 250 GLU A O 1
ATOM 3843 N N . CYS A 1 251 ? 21.03356 33.25342 94.04643 1.000 7.65980 251 CYS A N 1
ATOM 3844 C CA . CYS A 1 251 ? 20.77536 33.03029 92.62656 1.000 8.00194 251 CYS A CA 1
ATOM 3845 C C . CYS A 1 251 ? 21.99641 32.52148 91.87114 1.000 8.50923 251 CYS A C 1
ATOM 3846 O O . CYS A 1 251 ? 21.89451 31.55741 91.09274 1.000 9.36929 251 CYS A O 1
ATOM 3854 N N . GLY A 1 252 ? 23.14909 33.16266 92.06479 1.000 8.25962 252 GLY A N 1
ATOM 3855 C CA . GLY A 1 252 ? 24.37109 32.72264 91.42188 1.000 8.43665 252 GLY A CA 1
ATOM 3856 C C . GLY A 1 252 ? 25.57817 33.10491 92.24825 1.000 8.69961 252 GLY A C 1
ATOM 3857 O O . GLY A 1 252 ? 25.49982 33.95793 93.12929 1.000 9.24873 252 GLY A O 1
ATOM 3861 N N . MET A 1 253 ? 26.71114 32.48206 91.93369 1.000 9.05714 253 MET A N 1
ATOM 3862 C CA . MET A 1 253 ? 27.96894 32.80422 92.58451 1.000 10.32399 253 MET A CA 1
ATOM 3863 C C . MET A 1 253 ? 29.09181 32.68383 91.56836 1.000 11.95286 253 MET A C 1
ATOM 3864 O O . MET A 1 253 ? 29.03807 31.84346 90.66804 1.000 13.22700 253 MET A O 1
ATOM 3878 N N . ILE A 1 254 ? 30.12777 33.50916 91.74026 1.000 12.58276 254 ILE A N 1
ATOM 3879 C CA . ILE A 1 254 ? 31.29895 33.43672 90.87392 1.000 14.29087 254 ILE A CA 1
ATOM 3880 C C . ILE A 1 254 ? 32.04237 32.13311 91.13082 1.000 15.77646 254 ILE A C 1
ATOM 3881 O O . ILE A 1 254 ? 32.11248 31.64775 92.26821 1.000 16.31150 254 ILE A O 1
ATOM 3897 N N . SER A 1 255 ? 32.61592 31.55775 90.08125 1.000 17.77092 255 SER A N 1
ATOM 3898 C CA . SER A 1 255 ? 33.47026 30.39067 90.25376 1.000 19.30937 255 SER A CA 1
ATOM 3899 C C . SER A 1 255 ? 34.40519 30.31609 89.05905 1.000 19.87998 255 SER A C 1
ATOM 3900 O O . SER A 1 255 ? 34.31850 31.12614 88.13351 1.000 21.04387 255 SER A O 1
ATOM 3908 N N . GLY A 1 256 ? 35.29033 29.32113 89.07238 1.000 19.71109 256 GLY A N 1
ATOM 3909 C CA . GLY A 1 256 ? 35.94038 28.86073 87.86633 1.000 20.06573 256 GLY A CA 1
ATOM 3910 C C . GLY A 1 256 ? 35.16839 27.68850 87.29835 1.000 20.82519 256 GLY A C 1
ATOM 3911 O O . GLY A 1 256 ? 34.05278 27.37977 87.72189 1.000 21.21738 256 GLY A O 1
ATOM 3915 N N . TYR A 1 257 ? 35.79511 27.00123 86.34088 1.000 21.00276 257 TYR A N 1
ATOM 3916 C CA . TYR A 1 257 ? 35.17605 25.80253 85.78598 1.000 21.40885 257 TYR A CA 1
ATOM 3917 C C . TYR A 1 257 ? 34.89215 24.79031 86.88846 1.000 22.33532 257 TYR A C 1
ATOM 3918 O O . TYR A 1 257 ? 33.84864 24.12126 86.89048 1.000 22.43574 257 TYR A O 1
ATOM 3936 N N . ASN A 1 258 ? 35.82252 24.67917 87.84066 0.767 22.46114 258 ASN A N 1
ATOM 3937 C CA . ASN A 1 258 ? 35.87721 23.57327 88.77332 0.767 23.52114 258 ASN A CA 1
ATOM 3938 C C . ASN A 1 258 ? 35.90222 23.97463 90.24690 0.767 24.84568 258 ASN A C 1
ATOM 3939 O O . ASN A 1 258 ? 35.80943 23.08661 91.10038 0.767 25.54604 258 ASN A O 1
ATOM 3950 N N . SER A 1 259 ? 36.01774 25.26193 90.58111 0.774 25.89272 259 SER A N 1
ATOM 3951 C CA . SER A 1 259 ? 36.23239 25.66276 91.97070 0.774 26.67969 259 SER A CA 1
ATOM 3952 C C . SER A 1 259 ? 34.95841 25.74868 92.80806 0.774 26.80107 259 SER A C 1
ATOM 3953 O O . SER A 1 259 ? 35.04624 25.86184 94.04003 0.774 26.38682 259 SER A O 1
ATOM 3961 N N . GLY A 1 260 ? 33.78549 25.73342 92.19237 0.739 26.93667 260 GLY A N 1
ATOM 3962 C CA . GLY A 1 260 ? 32.57703 25.75919 92.99082 0.739 27.61877 260 GLY A CA 1
ATOM 3963 C C . GLY A 1 260 ? 32.15599 27.12859 93.47719 0.739 28.09082 260 GLY A C 1
ATOM 3964 O O . GLY A 1 260 ? 31.08094 27.59424 93.09841 0.739 28.21349 260 GLY A O 1
ATOM 3968 N N . GLY A 1 261 ? 32.98209 27.78764 94.29835 0.780 28.18674 261 GLY A N 1
ATOM 3969 C CA . GLY A 1 261 ? 32.66397 29.08382 94.85751 0.780 27.19487 261 GLY A CA 1
ATOM 3970 C C . GLY A 1 261 ? 33.60444 29.49867 95.96832 0.780 25.71101 261 GLY A C 1
ATOM 3971 O O . GLY A 1 261 ? 34.34116 28.67203 96.52205 0.780 26.87553 261 GLY A O 1
ATOM 3975 N N . ALA A 1 262 ? 33.58732 30.77138 96.31550 1.000 22.25960 262 ALA A N 1
ATOM 3976 C CA . ALA A 1 262 ? 34.45146 31.32331 97.33738 1.000 18.90016 262 ALA A CA 1
ATOM 3977 C C . ALA A 1 262 ? 33.92976 30.97797 98.72799 1.000 16.05287 262 ALA A C 1
ATOM 3978 O O . ALA A 1 262 ? 32.73763 30.71610 98.90286 1.000 15.25844 262 ALA A O 1
ATOM 3985 N N . PRO A 1 263 ? 34.79967 30.98678 99.74015 1.000 15.09808 263 PRO A N 1
ATOM 3986 C CA . PRO A 1 263 ? 34.36031 30.63345 101.09144 1.000 14.04942 263 PRO A CA 1
ATOM 3987 C C . PRO A 1 263 ? 33.50874 31.72366 101.70993 1.000 13.11753 263 PRO A C 1
ATOM 3988 O O . PRO A 1 263 ? 33.59325 32.90115 101.36320 1.000 13.99258 263 PRO A O 1
ATOM 3999 N N . VAL A 1 264 ? 32.67906 31.30543 102.65517 1.000 10.75176 264 VAL A N 1
ATOM 4000 C CA . VAL A 1 264 ? 31.94543 32.22428 103.51887 1.000 10.15944 264 VAL A CA 1
ATOM 4001 C C . VAL A 1 264 ? 32.48268 32.02965 104.92684 1.000 9.74832 264 VAL A C 1
ATOM 4002 O O . VAL A 1 264 ? 32.37122 30.93864 105.49723 1.000 10.33908 264 VAL A O 1
ATOM 4015 N N . ARG A 1 265 ? 33.08322 33.07736 105.47475 1.000 8.32749 265 ARG A N 1
ATOM 4016 C CA . ARG A 1 265 ? 33.83344 32.98714 106.72088 1.000 8.70359 265 ARG A CA 1
ATOM 4017 C C . ARG A 1 265 ? 33.07970 33.57372 107.90475 1.000 9.86566 265 ARG A C 1
ATOM 4018 O O . ARG A 1 265 ? 33.57276 33.51075 109.04235 1.000 11.79185 265 ARG A O 1
ATOM 4039 N N . ASN A 1 266 ? 31.86755 34.06161 107.68018 1.000 8.98127 266 ASN A N 1
ATOM 4040 C CA . ASN A 1 266 ? 31.05076 34.67510 108.72103 1.000 8.92158 266 ASN A CA 1
ATOM 4041 C C . ASN A 1 266 ? 29.62396 34.13269 108.67799 1.000 8.97889 266 ASN A C 1
ATOM 4042 O O . ASN A 1 266 ? 28.64827 34.85035 108.93619 1.000 9.41593 266 ASN A O 1
ATOM 4053 N N . ILE A 1 267 ? 29.49090 32.83081 108.40401 1.000 9.60114 267 ILE A N 1
ATOM 4054 C CA . ILE A 1 267 ? 28.17672 32.21049 108.30146 1.000 9.73407 267 ILE A CA 1
ATOM 4055 C C . ILE A 1 267 ? 27.41975 32.22514 109.63150 1.000 9.34994 267 ILE A C 1
ATOM 4056 O O . ILE A 1 267 ? 26.19660 32.06687 109.63316 1.000 8.92783 267 ILE A O 1
ATOM 4072 N N A PHE A 1 268 ? 28.09913 32.40307 110.77287 0.516 9.51034 268 PHE A N 1
ATOM 4073 N N B PHE A 1 268 ? 28.11309 32.40421 110.76072 0.484 10.22367 268 PHE A N 1
ATOM 4074 C CA A PHE A 1 268 ? 27.35250 32.42654 112.02762 0.516 9.27690 268 PHE A CA 1
ATOM 4075 C CA B PHE A 1 268 ? 27.44428 32.48252 112.06102 0.484 10.70502 268 PHE A CA 1
ATOM 4076 C C A PHE A 1 268 ? 26.27587 33.51741 112.02499 0.516 9.77987 268 PHE A C 1
ATOM 4077 C C B PHE A 1 268 ? 26.36655 33.56520 112.09726 0.484 10.32883 268 PHE A C 1
ATOM 4078 O O A PHE A 1 268 ? 25.27307 33.40699 112.74164 0.516 10.02170 268 PHE A O 1
ATOM 4079 O O B PHE A 1 268 ? 25.44008 33.47748 112.90986 0.484 10.36617 268 PHE A O 1
ATOM 4112 N N . HIS A 1 269 ? 26.47042 34.58684 111.25080 1.000 9.13630 269 HIS A N 1
ATOM 4113 C CA . HIS A 1 269 ? 25.43162 35.60492 111.19350 1.000 9.36342 269 HIS A CA 1
ATOM 4114 C C . HIS A 1 269 ? 24.08097 35.04013 110.79839 1.000 9.02056 269 HIS A C 1
ATOM 4115 O O . HIS A 1 269 ? 23.05873 35.63929 111.13173 1.000 9.24422 269 HIS A O 1
ATOM 4129 N N . VAL A 1 270 ? 24.04110 33.92422 110.06955 1.000 8.31526 270 VAL A N 1
ATOM 4130 C CA . VAL A 1 270 ? 22.74413 33.32626 109.75216 1.000 8.89437 270 VAL A CA 1
ATOM 4131 C C . VAL A 1 270 ? 21.96056 33.01517 111.02588 1.000 8.53736 270 VAL A C 1
ATOM 4132 O O . VAL A 1 270 ? 20.73007 33.16528 111.06581 1.000 8.78737 270 VAL A O 1
ATOM 4145 N N . ILE A 1 271 ? 22.65542 32.54522 112.06952 1.000 8.49896 271 ILE A N 1
ATOM 4146 C CA . ILE A 1 271 ? 22.01421 32.27505 113.35199 1.000 8.63937 271 ILE A CA 1
ATOM 4147 C C . ILE A 1 271 ? 21.77875 33.57236 114.12008 1.000 9.16788 271 ILE A C 1
ATOM 4148 O O . ILE A 1 271 ? 20.64976 33.88318 114.52441 1.000 9.20732 271 ILE A O 1
ATOM 4164 N N . GLY A 1 272 ? 22.83491 34.36912 114.31134 1.000 8.90304 272 GLY A N 1
ATOM 4165 C CA . GLY A 1 272 ? 22.70563 35.53098 115.17293 1.000 8.76970 272 GLY A CA 1
ATOM 4166 C C . GLY A 1 272 ? 21.65426 36.51300 114.70344 1.000 8.96160 272 GLY A C 1
ATOM 4167 O O . GLY A 1 272 ? 20.96804 37.13423 115.52299 1.000 10.34255 272 GLY A O 1
ATOM 4171 N N . LYS A 1 273 ? 21.47769 36.62731 113.38853 1.000 8.79632 273 LYS A N 1
ATOM 4172 C CA . LYS A 1 273 ? 20.53866 37.56756 112.79691 1.000 8.72473 273 LYS A CA 1
ATOM 4173 C C . LYS A 1 273 ? 19.28900 36.89498 112.24048 1.000 8.18077 273 LYS A C 1
ATOM 4174 O O . LYS A 1 273 ? 18.48908 37.55730 111.57002 1.000 8.98848 273 LYS A O 1
ATOM 4193 N N . SER A 1 274 ? 19.08720 35.60592 112.50625 1.000 8.27264 274 SER A N 1
ATOM 4194 C CA . SER A 1 274 ? 17.86340 34.92436 112.08934 1.000 8.00463 274 SER A CA 1
ATOM 4195 C C . SER A 1 274 ? 17.60555 35.09058 110.59803 1.000 8.19300 274 SER A C 1
ATOM 4196 O O . SER A 1 274 ? 16.53759 35.53636 110.17308 1.000 9.19487 274 SER A O 1
ATOM 4204 N N . ILE A 1 275 ? 18.58964 34.71438 109.80231 1.000 8.29072 275 ILE A N 1
ATOM 4205 C CA . ILE A 1 275 ? 18.52267 34.87802 108.35408 1.000 7.89008 275 ILE A CA 1
ATOM 4206 C C . ILE A 1 275 ? 17.94762 33.62414 107.71912 1.000 8.36441 275 ILE A C 1
ATOM 4207 O O . ILE A 1 275 ? 18.28624 32.50708 108.11773 1.000 8.71174 275 ILE A O 1
ATOM 4223 N N . THR A 1 276 ? 17.09039 33.80955 106.70697 1.000 8.38220 276 THR A N 1
ATOM 4224 C CA . THR A 1 276 ? 16.63674 32.72357 105.84316 1.000 8.62872 276 THR A CA 1
ATOM 4225 C C . THR A 1 276 ? 17.36989 32.86165 104.51536 1.000 8.74356 276 THR A C 1
ATOM 4226 O O . THR A 1 276 ? 17.16407 33.83842 103.78988 1.000 9.11732 276 THR A O 1
ATOM 4237 N N . MET A 1 277 ? 18.25378 31.91269 104.22711 1.000 8.57604 277 MET A N 1
ATOM 4238 C CA . MET A 1 277 ? 19.05300 31.90177 103.00729 1.000 8.40837 277 MET A CA 1
ATOM 4239 C C . MET A 1 277 ? 18.52656 30.78084 102.12274 1.000 8.88561 277 MET A C 1
ATOM 4240 O O . MET A 1 277 ? 18.59279 29.60601 102.49826 1.000 9.66275 277 MET A O 1
ATOM 4254 N N . THR A 1 278 ? 17.99347 31.13683 100.96040 1.000 7.95091 278 THR A N 1
ATOM 4255 C CA . THR A 1 278 ? 17.35645 30.15733 100.09267 1.000 8.38431 278 THR A CA 1
ATOM 4256 C C . THR A 1 278 ? 18.01907 30.16998 98.72689 1.000 7.78614 278 THR A C 1
ATOM 4257 O O . THR A 1 278 ? 18.03982 31.20631 98.05703 1.000 8.19444 278 THR A O 1
ATOM 4268 N N . GLY A 1 279 ? 18.55895 29.02371 98.32014 1.000 7.69642 279 GLY A N 1
ATOM 4269 C CA . GLY A 1 279 ? 19.00455 28.85535 96.95550 1.000 8.44469 279 GLY A CA 1
ATOM 4270 C C . GLY A 1 279 ? 17.90091 28.29649 96.09129 1.000 8.15839 279 GLY A C 1
ATOM 4271 O O . GLY A 1 279 ? 16.95453 27.69992 96.60032 1.000 8.43659 279 GLY A O 1
ATOM 4275 N N . PHE A 1 280 ? 18.01262 28.51196 94.77934 1.000 8.34038 280 PHE A N 1
ATOM 4276 C CA . PHE A 1 280 ? 17.01768 27.99018 93.85010 1.000 8.31161 280 PHE A CA 1
ATOM 4277 C C . PHE A 1 280 ? 17.64324 27.81384 92.47847 1.000 8.07323 280 PHE A C 1
ATOM 4278 O O . PHE A 1 280 ? 18.69838 28.36822 92.17824 1.000 8.49727 280 PHE A O 1
ATOM 4295 N N . ILE A 1 281 ? 16.95425 27.03760 91.64975 1.000 8.41094 281 ILE A N 1
ATOM 4296 C CA . ILE A 1 281 ? 17.24050 26.87256 90.22327 1.000 8.82024 281 ILE A CA 1
ATOM 4297 C C . ILE A 1 281 ? 15.93128 27.18525 89.50071 1.000 8.51883 281 ILE A C 1
ATOM 4298 O O . ILE A 1 281 ? 14.88319 26.62826 89.84936 1.000 9.11952 281 ILE A O 1
ATOM 4314 N N . VAL A 1 282 ? 15.97531 28.10444 88.53159 1.000 9.03405 282 VAL A N 1
ATOM 4315 C CA . VAL A 1 282 ? 14.72865 28.64480 87.98524 1.000 9.33571 282 VAL A CA 1
ATOM 4316 C C . VAL A 1 282 ? 13.83297 27.54728 87.41571 1.000 9.91325 282 VAL A C 1
ATOM 4317 O O . VAL A 1 282 ? 12.61535 27.59321 87.59143 1.000 9.75639 282 VAL A O 1
ATOM 4330 N N . SER A 1 283 ? 14.40270 26.52609 86.76606 1.000 9.77008 283 SER A N 1
ATOM 4331 C CA . SER A 1 283 ? 13.54020 25.49964 86.17599 1.000 10.70200 283 SER A CA 1
ATOM 4332 C C . SER A 1 283 ? 12.71081 24.75323 87.21774 1.000 10.29173 283 SER A C 1
ATOM 4333 O O . SER A 1 283 ? 11.64117 24.22388 86.89331 1.000 11.63786 283 SER A O 1
ATOM 4341 N N . ARG A 1 284 ? 13.19097 24.68441 88.46157 1.000 9.87105 284 ARG A N 1
ATOM 4342 C CA . ARG A 1 284 ? 12.47533 23.95168 89.49880 1.000 9.79433 284 ARG A CA 1
ATOM 4343 C C . ARG A 1 284 ? 11.26041 24.70641 90.01112 1.000 10.63345 284 ARG A C 1
ATOM 4344 O O . ARG A 1 284 ? 10.32274 24.08505 90.50713 1.000 11.81787 284 ARG A O 1
ATOM 4365 N N . ILE A 1 285 ? 11.26445 26.02906 89.92504 1.000 10.19582 285 ILE A N 1
ATOM 4366 C CA . ILE A 1 285 ? 10.14546 26.83557 90.40406 1.000 10.55295 285 ILE A CA 1
ATOM 4367 C C . ILE A 1 285 ? 9.27662 27.36681 89.25698 1.000 11.24568 285 ILE A C 1
ATOM 4368 O O . ILE A 1 285 ? 8.14672 27.81419 89.50523 1.000 11.79580 285 ILE A O 1
ATOM 4384 N N . GLU A 1 286 ? 9.75972 27.30265 88.01921 1.000 10.89102 286 GLU A N 1
ATOM 4385 C CA . GLU A 1 286 ? 9.04984 27.87770 86.87826 1.000 12.46735 286 GLU A CA 1
ATOM 4386 C C . GLU A 1 286 ? 7.60979 27.40299 86.72111 1.000 11.77315 286 GLU A C 1
ATOM 4387 O O . GLU A 1 286 ? 6.75259 28.22790 86.36384 1.000 11.71566 286 GLU A O 1
ATOM 4399 N N . PRO A 1 287 ? 7.26513 26.13971 86.94964 1.000 11.69877 287 PRO A N 1
ATOM 4400 C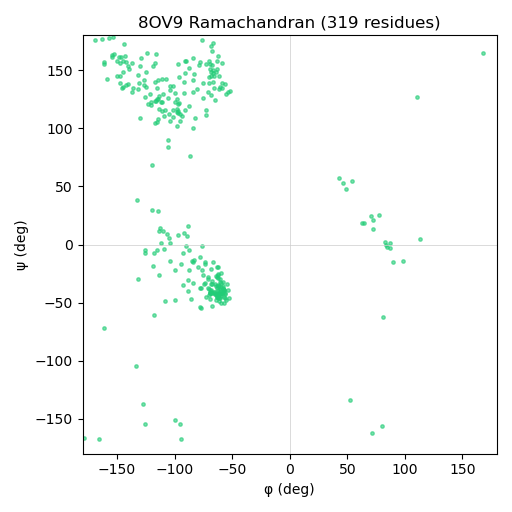 CA . PRO A 1 287 ? 5.86504 25.73199 86.73992 1.000 12.27281 287 PRO A CA 1
ATOM 4401 C C . PRO A 1 287 ? 4.87422 26.48085 87.59558 1.000 13.09757 287 PRO A C 1
ATOM 4402 O O . PRO A 1 287 ? 3.69603 26.55940 87.23224 1.000 13.93006 287 PRO A O 1
ATOM 4413 N N . LYS A 1 288 ? 5.30125 27.01816 88.72858 1.000 12.54155 288 LYS A N 1
ATOM 4414 C CA . LYS A 1 288 ? 4.38192 27.70865 89.61282 1.000 13.95521 288 LYS A CA 1
ATOM 4415 C C . LYS A 1 288 ? 4.01871 29.08655 89.09848 1.000 13.43829 288 LYS A C 1
ATOM 4416 O O . LYS A 1 288 ? 2.96746 29.61909 89.47630 1.000 15.36568 288 LYS A O 1
ATOM 4435 N N . TYR A 1 289 ? 4.85624 29.65371 88.23003 1.000 11.65389 289 TYR A N 1
ATOM 4436 C CA . TYR A 1 289 ? 4.74650 31.04142 87.82337 1.000 11.71154 289 TYR A CA 1
ATOM 4437 C C . TYR A 1 289 ? 4.66056 31.28260 86.32609 1.000 11.05340 289 TYR A C 1
ATOM 4438 O O . TYR A 1 289 ? 4.47916 32.43718 85.91549 1.000 11.53397 289 TYR A O 1
ATOM 4456 N N . SER A 1 290 ? 4.78605 30.24982 85.49607 1.000 10.76434 290 SER A N 1
ATOM 4457 C CA . SER A 1 290 ? 5.03634 30.48918 84.07966 1.000 10.99389 290 SER A CA 1
ATOM 4458 C C . SER A 1 290 ? 3.89630 31.26089 83.43107 1.000 10.73044 290 SER A C 1
ATOM 4459 O O . SER A 1 290 ? 4.12923 32.26559 82.74972 1.000 11.24074 290 SER A O 1
ATOM 4467 N N . ALA A 1 291 ? 2.65047 30.82452 83.64804 1.000 11.14057 291 ALA A N 1
ATOM 4468 C CA . ALA A 1 291 ? 1.53721 31.49839 82.98806 1.000 11.89198 291 ALA A CA 1
ATOM 4469 C C . ALA A 1 291 ? 1.42110 32.94951 83.43967 1.000 11.71459 291 ALA A C 1
ATOM 4470 O O . ALA A 1 291 ? 1.22052 33.84345 82.61305 1.000 12.72289 291 ALA A O 1
ATOM 4477 N N . GLU A 1 292 ? 1.57034 33.20684 84.74068 1.000 11.52222 292 GLU A N 1
ATOM 4478 C CA . GLU A 1 292 ? 1.52973 34.57909 85.24472 1.000 12.37142 292 GLU A CA 1
ATOM 4479 C C . GLU A 1 292 ? 2.63376 35.42303 84.61481 1.000 11.71990 292 GLU A C 1
ATOM 4480 O O . GLU A 1 292 ? 2.38947 36.54941 84.16668 1.000 12.03487 292 GLU A O 1
ATOM 4492 N N . PHE A 1 293 ? 3.85675 34.88710 84.56728 1.000 10.56994 293 PHE A N 1
ATOM 4493 C CA . PHE A 1 293 ? 4.98645 35.60116 83.97674 1.000 10.10723 293 PHE A CA 1
ATOM 4494 C C . PHE A 1 293 ? 4.70903 35.99157 82.52661 1.000 9.69707 293 PHE A C 1
ATOM 4495 O O . PHE A 1 293 ? 4.89162 37.15242 82.12582 1.000 9.95754 293 PHE A O 1
ATOM 4512 N N . TYR A 1 294 ? 4.26275 35.02573 81.72064 1.000 10.39699 294 TYR A N 1
ATOM 4513 C CA . TYR A 1 294 ? 4.07780 35.26906 80.29327 1.000 10.84127 294 TYR A CA 1
ATOM 4514 C C . TYR A 1 294 ? 2.85973 36.12952 80.00741 1.000 12.57464 294 TYR A C 1
ATOM 4515 O O . TYR A 1 294 ? 2.76436 36.67701 78.90781 1.000 12.89852 294 TYR A O 1
ATOM 4533 N N . LYS A 1 295 ? 1.94402 36.27674 80.96809 1.000 13.49068 295 LYS A N 1
ATOM 4534 C CA . LYS A 1 295 ? 0.84349 37.21933 80.80792 1.000 16.79625 295 LYS A CA 1
ATOM 4535 C C . LYS A 1 295 ? 1.24673 38.62844 81.24159 1.000 16.55252 295 LYS A C 1
ATOM 4536 O O . LYS A 1 295 ? 1.01112 39.60458 80.51733 1.000 18.43899 295 LYS A O 1
ATOM 4555 N N . GLU A 1 296 ? 1.88818 38.74817 82.40144 1.000 14.85042 296 GLU A N 1
ATOM 4556 C CA A GLU A 1 296 ? 2.08562 40.05878 83.01008 0.765 15.53346 296 GLU A CA 1
ATOM 4557 C CA B GLU A 1 296 ? 2.08866 40.05596 83.00733 0.235 15.85646 296 GLU A CA 1
ATOM 4558 C C . GLU A 1 296 ? 3.32249 40.77645 82.48007 1.000 13.82397 296 GLU A C 1
ATOM 4559 O O . GLU A 1 296 ? 3.30029 42.00069 82.30116 1.000 13.95732 296 GLU A O 1
ATOM 4580 N N . VAL A 1 297 ? 4.41115 40.06177 82.25170 1.000 11.57007 297 VAL A N 1
ATOM 4581 C CA . VAL A 1 297 ? 5.66448 40.73343 81.91417 1.000 11.08691 297 VAL A CA 1
ATOM 4582 C C . VAL A 1 297 ? 5.60706 41.42362 80.55569 1.000 11.28747 297 VAL A C 1
ATOM 4583 O O . VAL A 1 297 ? 6.07204 42.56518 80.45180 1.000 11.29388 297 VAL A O 1
ATOM 4596 N N . PRO A 1 298 ? 5.02831 40.82658 79.50967 1.000 10.53982 298 PRO A N 1
ATOM 4597 C CA . PRO A 1 298 ? 4.95218 41.55885 78.23570 1.000 10.12881 298 PRO A CA 1
ATOM 4598 C C . PRO A 1 298 ? 4.22764 42.88213 78.33225 1.000 10.44550 298 PRO A C 1
ATOM 4599 O O . PRO A 1 298 ? 4.65046 43.85130 77.69486 1.000 10.16491 298 PRO A O 1
ATOM 4610 N N . ALA A 1 299 ? 3.18474 42.96791 79.15683 1.000 10.53636 299 ALA A N 1
ATOM 4611 C CA . ALA A 1 299 ? 2.46950 44.22764 79.29742 1.000 10.56303 299 ALA A CA 1
ATOM 4612 C C . ALA A 1 299 ? 3.35360 45.29610 79.92520 1.000 11.20540 299 ALA A C 1
ATOM 4613 O O . ALA A 1 299 ? 3.30422 46.46661 79.52265 1.000 11.80166 299 ALA A O 1
ATOM 4620 N N . LYS A 1 300 ? 4.14705 44.91833 80.93178 1.000 10.69174 300 LYS A N 1
ATOM 4621 C CA . LYS A 1 300 ? 5.02148 45.88657 81.58494 1.000 10.69568 300 LYS A CA 1
ATOM 4622 C C . LYS A 1 300 ? 6.17505 46.31235 80.68131 1.000 9.77144 300 LYS A C 1
ATOM 4623 O O . LYS A 1 300 ? 6.66535 47.43694 80.80245 1.000 9.90725 300 LYS A O 1
ATOM 4642 N N . VAL A 1 301 ? 6.62886 45.43791 79.77989 1.000 9.41982 301 VAL A N 1
ATOM 4643 C CA . VAL A 1 301 ? 7.61856 45.84819 78.78297 1.000 9.04740 301 VAL A CA 1
ATOM 4644 C C . VAL A 1 301 ? 6.98830 46.81644 77.78000 1.000 9.30198 301 VAL A C 1
ATOM 4645 O O . VAL A 1 301 ? 7.55305 47.87122 77.47436 1.000 9.48817 301 VAL A O 1
ATOM 4658 N N . ALA A 1 302 ? 5.79687 46.47797 77.27062 1.000 9.38989 302 ALA A N 1
ATOM 4659 C CA . ALA A 1 302 ? 5.14123 47.29392 76.25010 1.000 9.96231 302 ALA A CA 1
ATOM 4660 C C . ALA A 1 302 ? 4.81413 48.69815 76.75425 1.000 9.98796 302 ALA A C 1
ATOM 4661 O O . ALA A 1 302 ? 4.86324 49.66913 75.98537 1.000 10.65687 302 ALA A O 1
ATOM 4668 N N . SER A 1 303 ? 4.44456 48.82280 78.03150 1.000 10.45667 303 SER A N 1
ATOM 4669 C CA . SER A 1 303 ? 4.12110 50.11845 78.61038 1.000 10.54175 303 SER A CA 1
ATOM 4670 C C . SER A 1 303 ? 5.35533 50.93606 78.96010 1.000 11.26997 303 SER A C 1
ATOM 4671 O O . SER A 1 303 ? 5.22625 52.12866 79.26847 1.000 11.84443 303 SER A O 1
ATOM 4679 N N . GLY A 1 304 ? 6.53556 50.32757 78.92264 1.000 11.22206 304 GLY A N 1
ATOM 4680 C CA . GLY A 1 304 ? 7.74692 50.98686 79.34766 1.000 11.51252 304 GLY A CA 1
ATOM 4681 C C . GLY A 1 304 ? 7.99795 50.97520 80.84011 1.000 11.60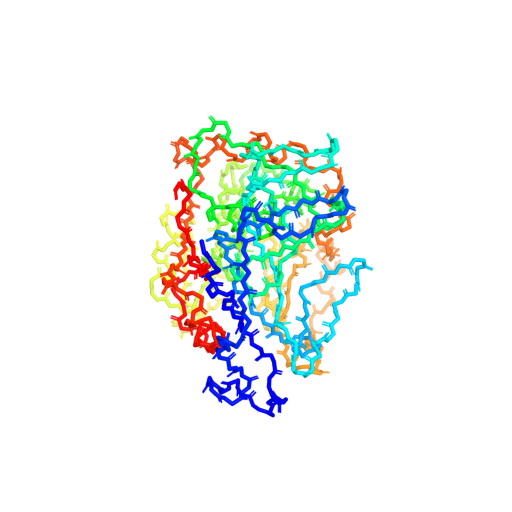681 304 GLY A C 1
ATOM 4682 O O . GLY A 1 304 ? 9.01940 51.51887 81.27878 1.000 12.26294 304 GLY A O 1
ATOM 4686 N N . GLU A 1 305 ? 7.12182 50.34041 81.62583 1.000 11.46923 305 GLU A N 1
ATOM 4687 C CA . GLU A 1 305 ? 7.33377 50.23386 83.06374 1.000 11.88327 305 GLU A CA 1
ATOM 4688 C C . GLU A 1 305 ? 8.56373 49.40446 83.39312 1.000 11.27625 305 GLU A C 1
ATOM 4689 O O . GLU A 1 305 ? 9.29567 49.72475 84.33629 1.000 12.76465 305 GLU A O 1
ATOM 4701 N N . LEU A 1 306 ? 8.76863 48.30822 82.66921 1.000 10.21446 306 LEU A N 1
ATOM 4702 C CA . LEU A 1 306 ? 9.85893 47.38007 82.92853 1.000 10.03826 306 LEU A CA 1
ATOM 4703 C C . LEU A 1 306 ? 10.93123 47.61629 81.86794 1.000 10.19268 306 LEU A C 1
ATOM 4704 O O . LEU A 1 306 ? 10.76675 47.24712 80.70127 1.000 11.03491 306 LEU A O 1
ATOM 4720 N N . LYS A 1 307 ? 12.02306 48.23846 82.27777 1.000 9.84828 307 LYS A N 1
ATOM 4721 C CA . LYS A 1 307 ? 13.11569 48.57710 81.38490 1.000 10.14240 307 LYS A CA 1
ATOM 4722 C C . LYS A 1 307 ? 14.09493 47.42225 81.27248 1.000 10.20200 307 LYS A C 1
ATOM 4723 O O . LYS A 1 307 ? 14.26066 46.60783 82.18776 1.000 10.19457 307 LYS A O 1
ATOM 4742 N N . TYR A 1 308 ? 14.75494 47.36742 80.12416 1.000 11.19572 308 TYR A N 1
ATOM 4743 C CA . TYR A 1 308 ? 15.70170 46.31209 79.82521 1.000 11.32668 308 TYR A CA 1
ATOM 4744 C C . TYR A 1 308 ? 16.71135 46.81826 78.80663 1.000 12.73955 308 TYR A C 1
ATOM 4745 O O . TYR A 1 308 ? 16.47913 47.80483 78.10168 1.000 13.15791 308 TYR A O 1
ATOM 4763 N N . ARG A 1 309 ? 17.83656 46.11423 78.74261 1.000 13.29379 309 ARG A N 1
ATOM 4764 C CA A ARG A 1 309 ? 18.86584 46.39696 77.76024 0.709 14.01291 309 ARG A CA 1
ATOM 4765 C CA B ARG A 1 309 ? 18.87031 46.39604 77.76597 0.291 14.59364 309 ARG A CA 1
ATOM 4766 C C . ARG A 1 309 ? 19.32991 45.08077 77.16179 1.000 14.51716 309 ARG A C 1
ATOM 4767 O O . ARG A 1 309 ? 19.33161 44.03731 77.82754 1.000 15.46979 309 ARG A O 1
ATOM 4806 N N . GLU A 1 310 ? 19.70040 45.14428 75.89257 1.000 14.13894 310 GLU A N 1
ATOM 4807 C CA . GLU A 1 310 ? 20.27508 44.01660 75.18403 1.000 14.22329 310 GLU A CA 1
ATOM 4808 C C . GLU A 1 310 ? 21.39117 44.54676 74.29567 1.000 14.18954 310 GLU A C 1
ATOM 4809 O O . GLU A 1 310 ? 21.40149 45.71487 73.89238 1.000 15.25179 310 GLU A O 1
ATOM 4821 N N . HIS A 1 311 ? 22.34033 43.67716 74.00656 1.000 14.19019 311 HIS A N 1
ATOM 4822 C CA . HIS A 1 311 ? 23.40910 43.97552 73.05979 1.000 13.69500 311 HIS A CA 1
ATOM 4823 C C . HIS A 1 311 ? 23.23264 43.01498 71.88679 1.000 13.22813 311 HIS A C 1
ATOM 4824 O O . HIS A 1 311 ? 23.52003 41.82028 71.99389 1.000 13.40039 311 HIS A O 1
ATOM 4838 N N . VAL A 1 312 ? 22.73225 43.55053 70.77922 1.000 14.44911 312 VAL A N 1
ATOM 4839 C CA . VAL A 1 312 ? 22.42553 42.77318 69.58954 1.000 14.44296 312 VAL A CA 1
ATOM 4840 C C . VAL A 1 312 ? 23.62681 42.76775 68.66287 1.000 14.37577 312 VAL A C 1
ATOM 4841 O O . VAL A 1 312 ? 24.16646 43.82510 68.32465 1.000 15.65668 312 VAL A O 1
ATOM 4854 N N . TYR A 1 313 ? 24.00389 41.57589 68.22125 1.000 12.99014 313 TYR A N 1
ATOM 4855 C CA . TYR A 1 313 ? 25.00681 41.35233 67.19363 1.000 13.04329 313 TYR A CA 1
ATOM 4856 C C . TYR A 1 313 ? 24.32564 40.71067 65.98702 1.000 13.57175 313 TYR A C 1
ATOM 4857 O O . TYR A 1 313 ? 23.52693 39.78124 66.14016 1.000 14.14775 313 TYR A O 1
ATOM 4875 N N . ASN A 1 314 ? 24.61795 41.20230 64.78832 1.000 14.69906 314 ASN A N 1
ATOM 4876 C CA . ASN A 1 314 ? 23.88761 40.76652 63.60684 1.000 15.24340 314 ASN A CA 1
ATOM 4877 C C . ASN A 1 314 ? 24.64325 39.66714 62.87609 1.000 15.21428 314 ASN A C 1
ATOM 4878 O O . ASN A 1 314 ? 25.77093 39.88053 62.42000 1.000 16.81123 314 ASN A O 1
ATOM 4889 N N . GLY A 1 315 ? 23.99918 38.51326 62.73332 1.000 13.23266 315 GLY A N 1
ATOM 4890 C CA . GLY A 1 315 ? 24.49164 37.45815 61.87689 1.000 12.76227 315 GLY A CA 1
ATOM 4891 C C . GLY A 1 315 ? 24.99202 36.23841 62.61836 1.000 12.52594 315 GLY A C 1
ATOM 4892 O O . GLY A 1 315 ? 25.86298 36.34134 63.48728 1.000 13.42659 315 GLY A O 1
ATOM 4896 N N . LEU A 1 316 ? 24.46605 35.06902 62.24323 1.000 12.30574 316 LEU A N 1
ATOM 4897 C CA . LEU A 1 316 ? 24.89634 33.81798 62.85295 1.000 12.55047 316 LEU A CA 1
ATOM 4898 C C . LEU A 1 316 ? 26.40305 33.63952 62.77020 1.000 12.98234 316 LEU A C 1
ATOM 4899 O O . LEU A 1 316 ? 27.01346 33.08702 63.69049 1.000 13.01678 316 LEU A O 1
ATOM 4915 N N . GLU A 1 317 ? 27.02485 34.12233 61.69709 1.000 13.74492 317 GLU A N 1
ATOM 4916 C CA . GLU A 1 317 ? 28.45414 33.91084 61.50765 1.000 15.30200 317 GLU A CA 1
ATOM 4917 C C . GLU A 1 317 ? 29.30067 34.57161 62.58621 1.000 15.42914 317 GLU A C 1
ATOM 4918 O O . GLU A 1 317 ? 30.45433 34.16927 62.78025 1.000 16.14842 317 GLU A O 1
ATOM 4930 N N . LYS A 1 318 ? 28.75049 35.54433 63.30714 1.000 15.33545 318 LYS A N 1
ATOM 4931 C CA . LYS A 1 318 ? 29.46318 36.23535 64.36599 1.000 15.63948 318 LYS A CA 1
ATOM 4932 C C . LYS A 1 318 ? 29.35610 35.54377 65.71231 1.000 14.61133 318 LYS A C 1
ATOM 4933 O O . LYS A 1 318 ? 29.97861 36.00073 66.67169 1.000 14.12351 318 LYS A O 1
ATOM 4952 N N . LEU A 1 319 ? 28.57830 34.47393 65.82837 1.000 14.24794 319 LEU A N 1
ATOM 4953 C CA . LEU A 1 319 ? 28.20863 34.02216 67.16742 1.000 13.49435 319 LEU A CA 1
ATOM 4954 C C . LEU A 1 319 ? 29.42218 33.58543 67.98252 1.000 13.50044 319 LEU A C 1
ATOM 4955 O O . LEU A 1 319 ? 29.45543 33.79177 69.20023 1.000 13.58488 319 LEU A O 1
ATOM 4971 N N . GLY A 1 320 ? 30.40728 32.94811 67.35174 1.000 13.31307 320 GLY A N 1
ATOM 4972 C CA . GLY A 1 320 ? 31.60392 32.57152 68.08472 1.000 13.66136 320 GLY A CA 1
ATOM 4973 C C . GLY A 1 320 ? 32.36686 33.75682 68.64409 1.000 13.68169 320 GLY A C 1
ATOM 4974 O O . GLY A 1 320 ? 32.93794 33.67474 69.73783 1.000 13.75904 320 GLY A O 1
ATOM 4978 N N . ASP A 1 321 ? 32.37252 34.88016 67.92017 1.000 13.61649 321 ASP A N 1
ATOM 4979 C CA . ASP A 1 321 ? 32.96981 36.10282 68.45438 1.000 14.60580 321 ASP A CA 1
ATOM 4980 C C . ASP A 1 321 ? 32.16960 36.64916 69.61989 1.000 14.12442 321 ASP A C 1
ATOM 4981 O O . ASP A 1 321 ? 32.75095 37.17193 70.58002 1.000 14.67134 321 ASP A O 1
ATOM 4990 N N . VAL A 1 322 ? 30.84864 36.48533 69.57480 1.000 13.00095 322 VAL A N 1
ATOM 4991 C CA . VAL A 1 322 ? 30.00797 36.92683 70.67644 1.000 13.03699 322 VAL A CA 1
ATOM 4992 C C . VAL A 1 322 ? 30.26110 36.06363 71.90140 1.000 12.92205 322 VAL A C 1
ATOM 4993 O O . VAL A 1 322 ? 30.29958 36.56803 73.02874 1.000 13.41294 322 VAL A O 1
ATOM 5006 N N . ILE A 1 323 ? 30.45447 34.75500 71.70810 1.000 13.38426 323 ILE A N 1
ATOM 5007 C CA . ILE A 1 323 ? 30.79143 33.89698 72.84374 1.000 13.32770 323 ILE A CA 1
ATOM 5008 C C . ILE A 1 323 ? 32.02604 34.44110 73.55912 1.000 13.58430 323 ILE A C 1
ATOM 5009 O O . ILE A 1 323 ? 32.06111 34.55446 74.78988 1.000 13.60629 323 ILE A O 1
ATOM 5025 N N . LEU A 1 324 ? 33.06414 34.77779 72.79885 1.000 13.65644 324 LEU A N 1
ATOM 5026 C CA . LEU A 1 324 ? 34.26523 35.31573 73.42065 1.000 14.07761 324 LEU A CA 1
ATOM 5027 C C . LEU A 1 324 ? 33.98697 36.64361 74.10820 1.000 14.68641 324 LEU A C 1
ATOM 5028 O O . LEU A 1 324 ? 34.43442 36.85994 75.23699 1.000 15.37513 324 LEU A O 1
ATOM 5044 N N . ALA A 1 325 ? 33.25596 37.54558 73.44907 1.000 15.06903 325 ALA A N 1
ATOM 5045 C CA . ALA A 1 325 ? 32.93255 38.82711 74.07062 1.000 14.88346 325 ALA A CA 1
ATOM 5046 C C . ALA A 1 325 ? 32.21980 38.62912 75.40327 1.000 14.87888 325 ALA A C 1
ATOM 5047 O O . ALA A 1 325 ? 32.52329 39.31415 76.39037 1.000 15.65282 325 ALA A O 1
ATOM 5054 N N . VAL A 1 326 ? 31.28173 37.68316 75.45376 1.000 14.91779 326 VAL A N 1
ATOM 5055 C CA . VAL A 1 326 ? 30.51940 37.44518 76.67580 1.000 15.49155 326 VAL A CA 1
ATOM 5056 C C . VAL A 1 326 ? 31.40753 36.83591 77.75464 1.000 16.03906 326 VAL A C 1
ATOM 5057 O O . VAL A 1 326 ? 31.32540 37.21173 78.93110 1.000 16.97053 326 VAL A O 1
ATOM 5070 N N . GLN A 1 327 ? 32.27374 35.89606 77.38205 1.000 15.72929 327 GLN A N 1
ATOM 5071 C CA . GLN A 1 327 ? 33.18396 35.34185 78.37499 1.000 16.40729 327 GLN A CA 1
ATOM 5072 C C . GLN A 1 327 ? 34.11762 36.40473 78.93582 1.000 17.26397 327 GLN A C 1
ATOM 5073 O O . GLN A 1 327 ? 34.51982 36.30939 80.09819 1.000 18.71271 327 GLN A O 1
ATOM 5087 N N . LYS A 1 328 ? 34.44246 37.43596 78.14875 1.000 17.67005 328 LYS A N 1
ATOM 5088 C CA . LYS A 1 328 ? 35.31216 38.52186 78.58979 1.000 19.21816 328 LYS A CA 1
ATOM 5089 C C . LYS A 1 328 ? 34.55193 39.67525 79.23030 1.000 20.02395 328 LYS A C 1
ATOM 5090 O O . LYS A 1 328 ? 35.18507 40.62667 79.70527 1.000 21.62221 328 LYS A O 1
ATOM 5109 N N . GLY A 1 329 ? 33.22510 39.60050 79.29342 1.000 19.20898 329 GLY A N 1
ATOM 5110 C CA . GLY A 1 329 ? 32.46751 40.68305 79.88685 1.000 19.20590 329 GLY A CA 1
ATOM 5111 C C . GLY A 1 329 ? 32.41527 41.93907 79.05246 1.000 19.30392 329 GLY A C 1
ATOM 5112 O O . GLY A 1 329 ? 32.15854 43.01630 79.59167 1.000 20.85704 329 GLY A O 1
ATOM 5116 N N . GLU A 1 330 ? 32.64869 41.83190 77.74342 1.000 18.10925 330 GLU A N 1
ATOM 5117 C CA . GLU A 1 330 ? 32.70463 42.99779 76.87122 1.000 18.30839 330 GLU A CA 1
ATOM 5118 C C . GLU A 1 330 ? 31.35577 43.41508 76.31337 1.000 17.55674 330 GLU A C 1
ATOM 5119 O O . GLU A 1 330 ? 31.20448 44.57344 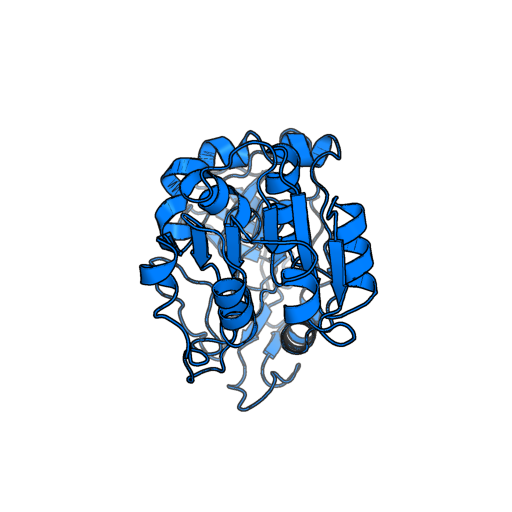75.90179 1.000 18.48439 330 GLU A O 1
ATOM 5131 N N . ASN A 1 331 ? 30.38733 42.50773 76.27119 1.000 17.18300 331 ASN A N 1
ATOM 5132 C CA . ASN A 1 331 ? 29.04170 42.89351 75.88068 1.000 16.66949 331 ASN A CA 1
ATOM 5133 C C . ASN A 1 331 ? 28.49751 43.92673 76.86665 1.000 17.07427 331 ASN A C 1
ATOM 5134 O O . ASN A 1 331 ? 28.77736 43.87956 78.06641 1.000 17.99095 331 ASN A O 1
ATOM 5145 N N . LYS A 1 332 ? 27.71109 44.87462 76.35802 1.000 17.28447 332 LYS A N 1
ATOM 5146 C CA . LYS A 1 332 ? 27.21310 45.96284 77.19264 1.000 18.06107 332 LYS A CA 1
ATOM 5147 C C . LYS A 1 332 ? 25.94449 45.59207 77.94025 1.000 17.69808 332 LYS A C 1
ATOM 5148 O O . LYS A 1 332 ? 25.55106 46.29351 78.87827 1.000 18.05960 332 LYS A O 1
ATOM 5167 N N . ALA A 1 333 ? 25.30578 44.51220 77.53866 1.000 16.25599 333 ALA A N 1
ATOM 5168 C CA . ALA A 1 333 ? 24.00545 44.10236 78.04400 1.000 15.45081 333 ALA A CA 1
ATOM 5169 C C . ALA A 1 333 ? 23.79193 42.68802 77.52389 1.000 14.60991 333 ALA A C 1
ATOM 5170 O O . ALA A 1 333 ? 24.60666 42.17233 76.75529 1.000 14.65533 333 ALA A O 1
ATOM 5177 N N . LYS A 1 334 ? 22.68316 42.07392 77.93307 1.000 14.78586 334 LYS A N 1
ATOM 5178 C CA A LYS A 1 334 ? 22.31935 40.71795 77.52876 0.384 14.61159 334 LYS A CA 1
ATOM 5179 C CA B LYS A 1 334 ? 22.33433 40.71804 77.53696 0.616 14.76193 334 LYS A CA 1
ATOM 5180 C C . LYS A 1 334 ? 22.61583 40.49767 76.05697 1.000 13.57195 334 LYS A C 1
ATOM 5181 O O . LYS A 1 334 ? 22.06202 41.18392 75.20151 1.000 13.63771 334 LYS A O 1
ATOM 5216 N N . ALA A 1 335 ? 23.45182 39.50967 75.75145 1.000 11.97195 335 ALA A N 1
ATOM 5217 C CA . ALA A 1 335 ? 23.90918 39.31796 74.38001 1.000 11.12406 335 ALA A CA 1
ATOM 5218 C C . ALA A 1 335 ? 22.90800 38.50355 73.57283 1.000 10.95131 335 ALA A C 1
ATOM 5219 O O . ALA A 1 335 ? 22.46946 37.42716 73.99830 1.000 11.47701 335 ALA A O 1
ATOM 5226 N N . VAL A 1 336 ? 22.58784 39.01295 72.38529 1.000 11.02574 336 VAL A N 1
ATOM 5227 C CA . VAL A 1 336 ? 21.64280 38.41559 71.45607 1.000 11.56210 336 VAL A CA 1
ATOM 5228 C C . VAL A 1 336 ? 22.30168 38.39709 70.08744 1.000 11.35556 336 VAL A C 1
ATOM 5229 O O . VAL A 1 336 ? 22.85512 39.41201 69.65630 1.000 12.26744 336 VAL A O 1
ATOM 5242 N N . VAL A 1 337 ? 22.22283 37.26558 69.39879 1.000 11.27862 337 VAL A N 1
ATOM 5243 C CA . VAL A 1 337 ? 22.58617 37.19157 67.99067 1.000 10.84023 337 VAL A CA 1
ATOM 5244 C C . VAL A 1 337 ? 21.31331 37.20325 67.16213 1.000 11.04931 337 VAL A C 1
ATOM 5245 O O . VAL A 1 337 ? 20.48906 36.28584 67.25015 1.000 10.99940 337 VAL A O 1
ATOM 5258 N N . HIS A 1 338 ? 21.15537 38.25337 66.36411 1.000 11.49348 338 HIS A N 1
ATOM 5259 C CA . HIS A 1 338 ? 20.02181 38.37726 65.45967 1.000 11.86408 338 HIS A CA 1
ATOM 5260 C C . HIS A 1 338 ? 20.36324 37.56976 64.21401 1.000 12.24367 338 HIS A C 1
ATOM 5261 O O . HIS A 1 338 ? 21.27278 37.92919 63.45680 1.000 13.04066 338 HIS A O 1
ATOM 5276 N N . VAL A 1 339 ? 19.68421 36.44143 64.04624 1.000 11.97023 339 VAL A N 1
ATOM 5277 C CA . VAL A 1 339 ? 20.00808 35.48623 62.98878 1.000 11.71602 339 VAL A CA 1
ATOM 5278 C C . VAL A 1 339 ? 19.26803 35.80542 61.70320 1.000 13.37123 339 VAL A C 1
ATOM 5279 O O . VAL A 1 339 ? 19.82623 35.66561 60.61526 1.000 14.63531 339 VAL A O 1
ATOM 5292 N N . ALA A 1 340 ? 18.00727 36.19960 61.80485 1.000 13.51284 340 ALA A N 1
ATOM 5293 C CA . ALA A 1 340 ? 17.20002 36.42035 60.62101 1.000 14.92431 340 ALA A CA 1
ATOM 5294 C C . ALA A 1 340 ? 16.01261 37.28497 60.98592 1.000 17.09837 340 ALA A C 1
ATOM 5295 O O . ALA A 1 340 ? 15.57343 37.32307 62.13969 1.000 15.14797 340 ALA A O 1
ATOM 5302 N N . ASP A 1 341 ? 15.49638 37.96779 59.96865 1.000 20.68922 341 ASP A N 1
ATOM 5303 C CA . ASP A 1 341 ? 14.27828 38.73685 60.09598 1.000 24.08661 341 ASP A CA 1
ATOM 5304 C C . ASP A 1 341 ? 13.08110 37.81999 59.90169 1.000 26.38482 341 ASP A C 1
ATOM 5305 O O . ASP A 1 341 ? 13.17612 36.71749 59.35840 1.000 26.10158 341 ASP A O 1
ATOM 5314 N N . ASP A 1 342 ? 11.93287 38.28832 60.37311 1.000 30.36943 342 ASP A N 1
ATOM 5315 C CA . ASP A 1 342 ? 10.72374 37.48817 60.36120 1.000 34.16152 342 ASP A CA 1
ATOM 5316 C C . ASP A 1 342 ? 9.81062 38.02193 59.27190 1.000 37.49274 342 ASP A C 1
ATOM 5317 O O . ASP A 1 342 ? 8.92825 38.84103 59.51879 1.000 37.81319 342 ASP A O 1
ATOM 5326 N N . LEU A 1 343 ? 10.06470 37.55849 58.04502 1.000 40.14531 343 LEU A N 1
ATOM 5327 C CA . LEU A 1 343 ? 9.23950 37.69902 56.84725 1.000 42.66721 343 LEU A CA 1
ATOM 5328 C C . LEU A 1 343 ? 10.19213 37.52622 55.67076 1.000 44.02353 343 LEU A C 1
ATOM 5329 O O . LEU A 1 343 ? 11.37695 37.21930 55.87354 1.000 45.06396 343 LEU A O 1
#

Nearest PDB structures (foldseek):
  8ov9-assembly1_A  TM=1.003E+00  e=2.511E-78  Cyclocybe aegerita
  4hfj-assembly1_A  TM=8.933E-01  e=1.433E-35  Nicotiana tabacum
  7vr2-assembly1_B  TM=8.961E-01  e=1.944E-35  Schizonepeta tenuifolia
  4hfn-assembly1_A  TM=8.959E-01  e=8.405E-35  Nicotiana tabacum
  4b7x-assembly2_D  TM=8.998E-01  e=2.848E-30  Pseudomonas aeruginosa PAO1

Radius of gyration: 21.14 Å; Cα contacts (8 Å, |Δi|>4): 779; chains: 1; bounding box: 43×41×70 Å

Organism: Cyclocybe aegerita (NCBI:txid1973307)